Protein AF-A0A222ENH2-F1 (afdb_monomer_lite)

Radius of gyration: 26.27 Å; chains: 1; bounding box: 69×57×76 Å

Organism: NCBI:txid216934

Structure (mmCIF, N/CA/C/O backbone):
data_AF-A0A222ENH2-F1
#
_entry.id   AF-A0A222ENH2-F1
#
loop_
_atom_site.group_PDB
_atom_site.id
_atom_site.type_symbol
_atom_site.label_atom_id
_atom_site.label_alt_id
_atom_site.label_comp_id
_atom_site.label_asym_id
_atom_site.label_entity_id
_atom_site.label_seq_id
_atom_site.pdbx_PDB_ins_code
_atom_site.Cartn_x
_atom_site.Cartn_y
_atom_site.Cartn_z
_atom_site.occupancy
_atom_site.B_iso_or_equiv
_atom_site.auth_seq_id
_atom_site.auth_comp_id
_atom_site.auth_asym_id
_atom_site.auth_atom_id
_atom_site.pdbx_PDB_model_num
ATOM 1 N N . MET A 1 1 ? -11.763 -16.526 8.134 1.00 38.62 1 MET A N 1
ATOM 2 C CA . MET A 1 1 ? -12.230 -16.911 9.488 1.00 38.62 1 MET A CA 1
ATOM 3 C C . MET A 1 1 ? -11.592 -18.211 9.986 1.00 38.62 1 MET A C 1
ATOM 5 O O . MET A 1 1 ? -10.989 -18.158 11.047 1.00 38.62 1 MET A O 1
ATOM 9 N N . LYS A 1 2 ? -11.607 -19.327 9.231 1.00 45.06 2 LYS A N 1
ATOM 10 C CA . LYS A 1 2 ? -11.030 -20.625 9.668 1.00 45.06 2 LYS A CA 1
ATOM 11 C C . LYS A 1 2 ? -9.554 -20.582 10.122 1.00 45.06 2 LYS A C 1
ATOM 13 O O . LYS A 1 2 ? -9.230 -21.118 11.172 1.00 45.06 2 LYS A O 1
ATOM 18 N N . THR A 1 3 ? -8.674 -19.885 9.401 1.00 52.09 3 THR A N 1
ATOM 19 C CA . THR A 1 3 ? -7.237 -19.765 9.737 1.00 52.09 3 THR A CA 1
ATOM 20 C C . THR A 1 3 ? -6.951 -18.957 11.005 1.00 52.09 3 THR A C 1
ATOM 22 O O . THR A 1 3 ? -5.978 -19.230 11.698 1.00 52.09 3 THR A O 1
ATOM 25 N N . VAL A 1 4 ? -7.797 -17.977 11.336 1.00 53.31 4 VAL A N 1
ATOM 26 C CA . VAL A 1 4 ? -7.602 -17.111 12.511 1.00 53.31 4 VAL A CA 1
ATOM 27 C C . VAL A 1 4 ? -8.011 -17.832 13.796 1.00 53.31 4 VAL A C 1
ATOM 29 O O . VAL A 1 4 ? -7.280 -17.759 14.776 1.00 53.31 4 VAL A O 1
ATOM 32 N N . ASN A 1 5 ? -9.117 -18.584 13.772 1.00 59.47 5 ASN A N 1
ATOM 33 C CA . ASN A 1 5 ? -9.523 -19.416 14.911 1.00 59.47 5 ASN A CA 1
ATOM 34 C C . ASN A 1 5 ? -8.509 -20.538 15.170 1.00 59.47 5 ASN A C 1
ATOM 36 O O . ASN A 1 5 ? -8.198 -20.824 16.319 1.00 59.47 5 ASN A O 1
ATOM 40 N N . TRP A 1 6 ? -7.927 -21.113 14.112 1.00 67.12 6 TRP A N 1
ATOM 41 C CA . TRP A 1 6 ? -6.853 -22.096 14.255 1.00 67.12 6 TRP A CA 1
ATOM 42 C C . TRP A 1 6 ? -5.602 -21.511 14.933 1.00 67.12 6 TRP A C 1
ATOM 44 O O . TRP A 1 6 ? -5.047 -22.135 15.830 1.00 67.12 6 TRP A O 1
ATOM 54 N N . LEU A 1 7 ? -5.186 -20.292 14.560 1.00 61.62 7 LEU A N 1
ATOM 55 C CA . LEU A 1 7 ? -4.043 -19.603 15.179 1.00 61.62 7 LEU A CA 1
ATOM 56 C C . LEU A 1 7 ? -4.291 -19.257 16.656 1.00 61.62 7 LEU A C 1
ATOM 58 O O . LEU A 1 7 ? -3.387 -19.421 17.473 1.00 61.62 7 LEU A O 1
ATOM 62 N N . ILE A 1 8 ? -5.506 -18.826 17.001 1.00 65.50 8 ILE A N 1
ATOM 63 C CA . ILE A 1 8 ? -5.907 -18.515 18.383 1.00 65.50 8 ILE A CA 1
ATOM 64 C C . ILE A 1 8 ? -5.937 -19.780 19.250 1.00 65.50 8 ILE A C 1
ATOM 66 O O . ILE A 1 8 ? -5.409 -19.764 20.355 1.00 65.50 8 ILE A O 1
ATOM 70 N N . ASN A 1 9 ? -6.453 -20.889 18.717 1.00 73.62 9 ASN A N 1
ATOM 71 C CA . ASN A 1 9 ? -6.550 -22.167 19.432 1.00 73.62 9 ASN A CA 1
ATOM 72 C C . ASN A 1 9 ? -5.249 -22.996 19.376 1.00 73.62 9 ASN A C 1
ATOM 74 O O . ASN A 1 9 ? -5.213 -24.148 19.805 1.00 73.62 9 ASN A O 1
ATOM 78 N N . SER A 1 10 ? -4.173 -22.441 18.808 1.00 80.56 10 SER A N 1
ATOM 79 C CA . SER A 1 10 ? -2.875 -23.112 18.699 1.00 80.56 10 SER A CA 1
ATOM 80 C C . SER A 1 10 ? -2.058 -23.005 19.994 1.00 80.56 10 SER A C 1
ATOM 82 O O . SER A 1 10 ? -2.321 -22.162 20.852 1.00 80.56 10 SER A O 1
ATOM 84 N N . LYS A 1 11 ? -0.971 -23.787 20.106 1.00 83.44 11 LYS A N 1
ATOM 85 C CA . LYS A 1 11 ? 0.000 -23.663 21.216 1.00 83.44 11 LYS A CA 1
ATOM 86 C C . LYS A 1 11 ? 0.533 -22.231 21.376 1.00 83.44 11 LYS A C 1
ATOM 88 O O . LYS A 1 11 ? 0.767 -21.791 22.498 1.00 83.44 11 LYS A O 1
ATOM 93 N N . LEU A 1 12 ? 0.704 -21.508 20.265 1.00 83.81 12 LEU A N 1
ATOM 94 C CA . LEU A 1 12 ? 1.160 -20.119 20.258 1.00 83.81 12 LEU A CA 1
ATOM 95 C C . LEU A 1 12 ? 0.097 -19.182 20.855 1.00 83.81 12 LEU A C 1
ATOM 97 O O . LEU A 1 12 ? 0.412 -18.354 21.708 1.00 83.81 12 LEU A O 1
ATOM 101 N N . GLY A 1 13 ? -1.165 -19.350 20.450 1.00 82.50 13 GLY A N 1
ATOM 102 C CA . GLY A 1 13 ? -2.292 -18.589 20.990 1.00 82.50 13 GLY A CA 1
ATOM 103 C C . GLY A 1 13 ? -2.514 -18.851 22.481 1.00 82.50 13 GLY A C 1
ATOM 104 O O . GLY A 1 13 ? -2.677 -17.903 23.251 1.00 82.50 13 GLY A O 1
ATOM 105 N N . ASN A 1 14 ? -2.386 -20.105 22.923 1.00 83.69 14 ASN A N 1
ATOM 106 C CA . ASN A 1 14 ? -2.455 -20.473 24.341 1.00 83.69 14 ASN A CA 1
ATOM 107 C C . ASN A 1 14 ? -1.315 -19.845 25.159 1.00 83.69 14 ASN A C 1
ATOM 109 O O . ASN A 1 14 ? -1.549 -19.328 26.252 1.00 83.69 14 ASN A O 1
ATOM 113 N N . ALA A 1 15 ? -0.089 -19.824 24.623 1.00 86.44 15 ALA A N 1
ATOM 114 C CA . ALA A 1 15 ? 1.051 -19.189 25.284 1.00 86.44 15 ALA A CA 1
ATOM 115 C C . ALA A 1 15 ? 0.845 -17.674 25.461 1.00 86.44 15 ALA A C 1
ATOM 117 O O . ALA A 1 15 ? 1.072 -17.139 26.549 1.00 86.44 15 ALA A O 1
ATOM 118 N N . TYR A 1 16 ? 0.368 -16.979 24.422 1.00 88.31 16 TYR A N 1
ATOM 119 C CA . TYR A 1 16 ? 0.059 -15.551 24.522 1.00 88.31 16 TYR A CA 1
ATOM 120 C C . TYR A 1 16 ? -1.124 -15.269 25.440 1.00 88.31 16 TYR A C 1
ATOM 122 O O . TYR A 1 16 ? -1.063 -14.322 26.217 1.00 88.31 16 TYR A O 1
ATOM 130 N N . THR A 1 17 ? -2.154 -16.110 25.423 1.00 83.62 17 THR A N 1
ATOM 131 C CA . THR A 1 17 ? -3.291 -16.007 26.347 1.00 83.62 17 THR A CA 1
ATOM 132 C C . THR A 1 17 ? -2.836 -16.137 27.794 1.00 83.62 17 THR A C 1
ATOM 134 O O . THR A 1 17 ? -3.120 -15.258 28.603 1.00 83.62 17 THR A O 1
ATOM 137 N N . SER A 1 18 ? -2.026 -17.153 28.114 1.00 83.25 18 SER A N 1
ATOM 138 C CA . SER A 1 18 ? -1.440 -17.289 29.451 1.00 83.25 18 SER A CA 1
ATOM 139 C C . SER A 1 18 ? -0.588 -16.077 29.834 1.00 83.25 18 SER A C 1
ATOM 141 O O . SER A 1 18 ? -0.577 -15.695 31.003 1.00 83.25 18 SER A O 1
ATOM 143 N N . ARG A 1 19 ? 0.129 -15.472 28.879 1.00 84.25 19 ARG A N 1
ATOM 144 C CA . ARG A 1 19 ? 0.910 -14.256 29.124 1.00 84.25 19 ARG A CA 1
ATOM 145 C C . ARG A 1 19 ? 0.019 -13.045 29.393 1.00 84.25 19 ARG A C 1
ATOM 147 O O . ARG A 1 19 ? 0.340 -12.290 30.303 1.00 84.25 19 ARG A O 1
ATOM 154 N N . PHE A 1 20 ? -1.068 -12.860 28.646 1.00 83.12 20 PHE A N 1
ATOM 155 C CA . PHE A 1 20 ? -2.021 -11.771 28.878 1.00 83.12 20 PHE A CA 1
ATOM 156 C C . PHE A 1 20 ? -2.686 -11.894 30.250 1.00 83.12 20 PHE A C 1
ATOM 158 O O . PHE A 1 20 ? -2.694 -10.918 30.989 1.00 83.12 20 PHE A O 1
ATOM 165 N N . LEU A 1 21 ? -3.121 -13.098 30.638 1.00 77.38 21 LEU A N 1
ATOM 166 C CA . LEU A 1 21 ? -3.720 -13.362 31.955 1.00 77.38 21 LEU A CA 1
ATOM 167 C C . LEU A 1 21 ? -2.755 -13.114 33.126 1.00 77.38 21 LEU A C 1
ATOM 169 O O . LEU A 1 21 ? -3.182 -12.780 34.224 1.00 77.38 21 LEU A O 1
ATOM 173 N N . ARG A 1 22 ? -1.444 -13.279 32.907 1.00 78.25 22 ARG A N 1
ATOM 174 C CA . ARG A 1 22 ? -0.403 -13.044 33.925 1.00 78.25 22 ARG A CA 1
ATOM 175 C C . ARG A 1 22 ? 0.208 -11.640 33.863 1.00 78.25 22 ARG A C 1
ATOM 177 O O . ARG A 1 22 ? 1.065 -11.317 34.686 1.00 78.25 22 ARG A O 1
ATOM 184 N N . SER A 1 23 ? -0.150 -10.828 32.869 1.00 76.12 23 SER A N 1
ATOM 185 C CA . SER A 1 23 ? 0.489 -9.532 32.638 1.00 76.12 23 SER A CA 1
ATOM 186 C C . SER A 1 23 ? 0.002 -8.498 33.647 1.00 76.12 23 SER A C 1
ATOM 188 O O . SER A 1 23 ? -1.191 -8.257 33.762 1.00 76.12 23 SER A O 1
ATOM 190 N N . LYS A 1 24 ? 0.935 -7.816 34.320 1.00 74.25 24 LYS A N 1
ATOM 191 C CA . LYS A 1 24 ? 0.637 -6.621 35.135 1.00 74.25 24 LYS A CA 1
ATOM 192 C C . LYS A 1 24 ? 0.641 -5.321 34.320 1.00 74.25 24 LYS A C 1
ATOM 194 O O . LYS A 1 24 ? 0.301 -4.267 34.844 1.00 74.25 24 LYS A O 1
ATOM 199 N N . HIS A 1 25 ? 1.091 -5.375 33.064 1.00 72.31 25 HIS A N 1
ATOM 200 C CA . HIS A 1 25 ? 1.309 -4.194 32.220 1.00 72.31 25 HIS A CA 1
ATOM 201 C C . HIS A 1 25 ? 0.128 -3.885 31.291 1.00 72.31 25 HIS A C 1
ATOM 203 O O . HIS A 1 25 ? -0.002 -2.760 30.804 1.00 72.31 25 HIS A O 1
ATOM 209 N N . VAL A 1 26 ? -0.723 -4.880 31.026 1.00 74.44 26 VAL A N 1
ATOM 210 C CA . VAL A 1 26 ? -1.853 -4.757 30.103 1.00 74.44 26 VAL A CA 1
ATOM 211 C C . VAL A 1 26 ? -3.136 -5.100 30.832 1.00 74.44 26 VAL A C 1
ATOM 213 O O . VAL A 1 26 ? -3.358 -6.260 31.161 1.00 74.44 26 VAL A O 1
ATOM 216 N N . ASN A 1 27 ? -3.994 -4.099 31.007 1.00 74.69 27 ASN A N 1
ATOM 217 C CA . ASN A 1 27 ? -5.368 -4.317 31.438 1.00 74.69 27 ASN A CA 1
ATOM 218 C C . ASN A 1 27 ? -6.245 -4.457 30.195 1.00 74.69 27 ASN A C 1
ATOM 220 O O . ASN A 1 27 ? -6.322 -3.536 29.378 1.00 74.69 27 ASN A O 1
ATOM 224 N N . MET A 1 28 ? -6.872 -5.621 30.040 1.00 78.62 28 MET A N 1
ATOM 225 C CA . MET A 1 28 ? -7.788 -5.878 28.932 1.00 78.62 28 MET A CA 1
ATOM 226 C C . MET A 1 28 ? -9.143 -5.265 29.262 1.00 78.62 28 MET A C 1
ATOM 228 O O . MET A 1 28 ? -9.704 -5.546 30.314 1.00 78.62 28 MET A O 1
ATOM 232 N N . ILE A 1 29 ? -9.631 -4.383 28.389 1.00 69.62 29 ILE A N 1
ATOM 233 C CA . ILE A 1 29 ? -10.835 -3.581 28.675 1.00 69.62 29 ILE A CA 1
ATOM 234 C C . ILE A 1 29 ? -12.099 -4.223 28.082 1.00 69.62 29 ILE A C 1
ATOM 236 O O . ILE A 1 29 ? -13.207 -3.943 28.528 1.00 69.62 29 ILE A O 1
ATOM 240 N N . SER A 1 30 ? -11.951 -5.083 27.072 1.00 70.31 30 SER A N 1
ATOM 241 C CA . SER A 1 30 ? -13.057 -5.835 26.475 1.00 70.31 30 SER A CA 1
ATOM 242 C C . SER A 1 30 ? -12.567 -7.101 25.766 1.00 70.31 30 SER A C 1
ATOM 244 O O . SER A 1 30 ? -11.385 -7.233 25.436 1.00 70.31 30 SER A O 1
ATOM 246 N N . GLU A 1 31 ? -13.488 -8.015 25.451 1.00 69.31 31 GLU A N 1
ATOM 247 C CA . GLU A 1 31 ? -13.198 -9.193 24.620 1.00 69.31 31 GLU A CA 1
ATOM 248 C C . GLU A 1 31 ? -12.656 -8.792 23.236 1.00 69.31 31 GLU A C 1
ATOM 250 O O . GLU A 1 31 ? -11.752 -9.424 22.688 1.00 69.31 31 GLU A O 1
ATOM 255 N N . THR A 1 32 ? -13.162 -7.688 22.675 1.00 74.38 32 THR A N 1
ATOM 256 C CA . THR A 1 32 ? -12.715 -7.187 21.367 1.00 74.38 32 THR A CA 1
ATOM 257 C C . THR A 1 32 ? -11.272 -6.673 21.424 1.00 74.38 32 THR A C 1
ATOM 259 O O . THR A 1 32 ? -10.507 -6.929 20.492 1.00 74.38 32 THR A O 1
ATOM 262 N N . ASP A 1 33 ? -10.875 -6.010 22.518 1.00 78.00 33 ASP A N 1
ATOM 263 C CA . ASP A 1 33 ? -9.484 -5.610 22.787 1.00 78.00 33 ASP A CA 1
ATOM 264 C C . ASP A 1 33 ? -8.565 -6.839 22.880 1.00 78.00 33 ASP A C 1
ATOM 266 O O . ASP A 1 33 ? -7.568 -6.933 22.156 1.00 78.00 33 ASP A O 1
ATOM 270 N N . TYR A 1 34 ? -8.949 -7.835 23.684 1.00 82.38 34 TYR A N 1
ATOM 271 C CA . TYR A 1 34 ? -8.203 -9.089 23.816 1.00 82.38 34 TYR A CA 1
ATOM 272 C C . TYR A 1 34 ? -8.028 -9.810 22.471 1.00 82.38 34 TYR A C 1
ATOM 274 O O . TYR A 1 34 ? -6.902 -10.127 22.072 1.00 82.38 34 TYR A O 1
ATOM 282 N N . LEU A 1 35 ? -9.116 -10.020 21.724 1.00 82.31 35 LEU A N 1
ATOM 283 C CA . LEU A 1 35 ? -9.074 -10.708 20.434 1.00 82.31 35 LEU A CA 1
ATOM 284 C C . LEU A 1 35 ? -8.254 -9.937 19.393 1.00 82.31 35 LEU A C 1
ATOM 286 O O . LEU A 1 35 ? -7.540 -10.564 18.608 1.00 82.31 35 LEU A O 1
ATOM 290 N N . ALA A 1 36 ? -8.327 -8.600 19.365 1.00 83.56 36 ALA A N 1
ATOM 291 C CA . ALA A 1 36 ? -7.516 -7.776 18.466 1.00 83.56 36 ALA A CA 1
ATOM 292 C C . ALA A 1 36 ? -6.017 -7.963 18.735 1.00 83.56 36 ALA A C 1
ATOM 294 O O . ALA A 1 36 ? -5.237 -8.190 17.803 1.00 83.56 36 ALA A O 1
ATOM 295 N N . ARG A 1 37 ? -5.619 -7.923 20.012 1.00 88.12 37 ARG A N 1
ATOM 296 C CA . ARG A 1 37 ? -4.228 -8.115 20.441 1.00 88.12 37 ARG A CA 1
ATOM 297 C C . ARG A 1 37 ? -3.737 -9.516 20.143 1.00 88.12 37 ARG A C 1
ATOM 299 O O . ARG A 1 37 ? -2.685 -9.670 19.528 1.00 88.12 37 ARG A O 1
ATOM 306 N N . LEU A 1 38 ? -4.505 -10.532 20.532 1.00 87.69 38 LEU A N 1
ATOM 307 C CA . LEU A 1 38 ? -4.121 -11.924 20.342 1.00 87.69 38 LEU A CA 1
ATOM 308 C C . LEU A 1 38 ? -3.922 -12.239 18.856 1.00 87.69 38 LEU A C 1
ATOM 310 O O . LEU A 1 38 ? -2.898 -12.811 18.485 1.00 87.69 38 LEU A O 1
ATOM 314 N N . LYS A 1 39 ? -4.847 -11.795 17.992 1.00 87.62 39 LYS A N 1
ATOM 315 C CA . LYS A 1 39 ? -4.727 -11.942 16.533 1.00 87.62 39 LYS A CA 1
ATOM 316 C C . LYS A 1 39 ? -3.496 -11.222 15.993 1.00 87.62 39 LYS A C 1
ATOM 318 O O . LYS A 1 39 ? -2.730 -11.837 15.253 1.00 87.62 39 LYS A O 1
ATOM 323 N N . SER A 1 40 ? -3.290 -9.966 16.390 1.00 89.75 40 SER A N 1
ATOM 324 C CA . SER A 1 40 ? -2.157 -9.152 15.934 1.00 89.75 40 SER A CA 1
ATOM 325 C C . SER A 1 40 ? -0.823 -9.798 16.298 1.00 89.75 40 SER A C 1
ATOM 327 O O . SER A 1 40 ? 0.034 -9.966 15.434 1.00 89.75 40 SER A O 1
ATOM 329 N N . VAL A 1 41 ? -0.665 -10.214 17.557 1.00 91.94 41 VAL A N 1
ATOM 330 C CA . VAL A 1 41 ? 0.572 -10.818 18.063 1.00 91.94 41 VAL A CA 1
ATOM 331 C C . VAL A 1 41 ? 0.815 -12.179 17.416 1.00 91.94 41 VAL A C 1
ATOM 333 O O . VAL A 1 41 ? 1.908 -12.416 16.916 1.00 91.94 41 VAL A O 1
ATOM 336 N N . CYS A 1 42 ? -0.195 -13.053 17.338 1.00 89.25 42 CYS A N 1
ATOM 337 C CA . CYS A 1 42 ? -0.023 -14.371 16.719 1.00 89.25 42 CYS A CA 1
ATOM 338 C C . CYS A 1 42 ? 0.357 -14.262 15.236 1.00 89.25 42 CYS A C 1
ATOM 340 O O . CYS A 1 42 ? 1.273 -14.949 14.781 1.00 89.25 42 CYS A O 1
ATOM 342 N N . LYS A 1 43 ? -0.311 -13.375 14.483 1.00 89.75 43 LYS A N 1
ATOM 343 C CA . LYS A 1 43 ? 0.019 -13.116 13.075 1.00 89.75 43 LYS A CA 1
ATOM 344 C C . LYS A 1 43 ? 1.424 -12.541 12.940 1.00 89.75 43 LYS A C 1
ATOM 346 O O . LYS A 1 43 ? 2.192 -13.042 12.126 1.00 89.75 43 LYS A O 1
ATOM 351 N N . ALA A 1 44 ? 1.780 -11.535 13.740 1.00 91.38 44 ALA A N 1
ATOM 352 C CA . ALA A 1 44 ? 3.095 -10.910 13.673 1.00 91.38 44 ALA A CA 1
ATOM 353 C C . ALA A 1 44 ? 4.220 -11.911 13.973 1.00 91.38 44 ALA A C 1
ATOM 355 O O . ALA A 1 44 ? 5.162 -12.016 13.191 1.00 91.38 44 ALA A O 1
ATOM 356 N N . THR A 1 45 ? 4.079 -12.716 15.029 1.00 91.38 45 THR A N 1
ATOM 357 C CA . THR A 1 45 ? 5.064 -13.742 15.398 1.00 91.38 45 THR A CA 1
ATOM 358 C C . THR A 1 45 ? 5.216 -14.809 14.321 1.00 91.38 45 THR A C 1
ATOM 360 O O . THR A 1 45 ? 6.333 -15.228 14.040 1.00 91.38 45 THR A O 1
ATOM 363 N N . PHE A 1 46 ? 4.120 -15.223 13.678 1.00 88.50 46 PHE A N 1
ATOM 364 C CA . PHE A 1 46 ? 4.185 -16.170 12.563 1.00 88.50 46 PHE A CA 1
ATOM 365 C C . PHE A 1 46 ? 4.860 -15.570 11.319 1.00 88.50 46 PHE A C 1
ATOM 367 O O . PHE A 1 46 ? 5.562 -16.270 10.594 1.00 88.50 46 PHE A O 1
ATOM 374 N N . CYS A 1 47 ? 4.672 -14.272 11.068 1.00 90.44 47 CYS A N 1
ATOM 375 C CA . CYS A 1 47 ? 5.223 -13.611 9.887 1.00 90.44 47 CYS A CA 1
ATOM 376 C C . CYS A 1 47 ? 6.716 -13.295 10.014 1.00 90.44 47 CYS A C 1
ATOM 378 O O . CYS A 1 47 ? 7.403 -13.299 8.999 1.00 90.44 47 CYS A O 1
ATOM 380 N N . ILE A 1 48 ? 7.237 -13.050 11.221 1.00 92.44 48 ILE A N 1
ATOM 381 C CA . ILE A 1 48 ? 8.652 -12.690 11.432 1.00 92.44 48 ILE A CA 1
ATOM 382 C C . ILE A 1 48 ? 9.624 -13.712 10.807 1.00 92.44 48 ILE A C 1
ATOM 384 O O . ILE A 1 48 ? 10.462 -13.293 10.010 1.00 92.44 48 ILE A O 1
ATOM 388 N N . PRO A 1 49 ? 9.516 -15.032 11.069 1.00 91.50 49 PRO A N 1
ATOM 389 C CA . PRO A 1 49 ? 10.390 -16.018 10.433 1.00 91.50 49 PRO A CA 1
ATOM 390 C C . PRO A 1 49 ? 10.295 -16.007 8.905 1.00 91.50 49 PRO A C 1
ATOM 392 O O . PRO A 1 49 ? 11.304 -16.164 8.226 1.00 91.50 49 PRO A O 1
ATOM 395 N N . VAL A 1 50 ? 9.097 -15.779 8.359 1.00 90.69 50 VAL A N 1
ATOM 396 C CA . VAL A 1 50 ? 8.877 -15.705 6.908 1.00 90.69 50 VAL A CA 1
ATOM 397 C C . VAL A 1 50 ? 9.582 -14.483 6.314 1.00 90.69 50 VAL A C 1
ATOM 399 O O . VAL A 1 50 ? 10.304 -14.628 5.332 1.00 90.69 50 VAL A O 1
ATOM 402 N N . GLN A 1 51 ? 9.455 -13.305 6.935 1.00 91.62 51 GLN A N 1
ATOM 403 C CA . GLN A 1 51 ? 10.172 -12.104 6.480 1.00 91.62 51 GLN A CA 1
ATOM 404 C C . GLN A 1 51 ? 11.689 -12.252 6.615 1.00 91.62 51 GLN A C 1
ATOM 406 O O . GLN A 1 51 ? 12.439 -11.787 5.761 1.00 91.62 51 GLN A O 1
ATOM 411 N N . PHE A 1 52 ? 12.157 -12.946 7.653 1.00 93.38 52 PHE A N 1
ATOM 412 C CA . PHE A 1 52 ? 13.577 -13.235 7.821 1.00 93.38 52 PHE A CA 1
ATOM 413 C C . PHE A 1 52 ? 14.116 -14.169 6.727 1.00 93.38 52 PHE A C 1
ATOM 415 O O . PHE A 1 52 ? 15.200 -13.932 6.197 1.00 93.38 52 PHE A O 1
ATOM 422 N N . LEU A 1 53 ? 13.352 -15.191 6.327 1.00 92.94 53 LEU A N 1
ATOM 423 C CA . LEU A 1 53 ? 13.713 -16.044 5.190 1.00 92.94 53 LEU A CA 1
ATOM 424 C C . LEU A 1 53 ? 13.787 -15.246 3.883 1.00 92.94 53 LEU A C 1
ATOM 426 O O . LEU A 1 53 ? 14.730 -15.429 3.113 1.00 92.94 53 LEU A O 1
ATOM 430 N N . TRP A 1 54 ? 12.850 -14.322 3.653 1.00 92.00 54 TRP A N 1
ATOM 431 C CA . TRP A 1 54 ? 12.907 -13.441 2.485 1.00 92.00 54 TRP A CA 1
ATOM 432 C C . TRP A 1 54 ? 14.103 -12.497 2.515 1.00 92.00 54 TRP A C 1
ATOM 434 O O . TRP A 1 54 ? 14.771 -12.328 1.498 1.00 92.00 54 TRP A O 1
ATOM 444 N N . PHE A 1 55 ? 14.431 -11.940 3.680 1.00 93.69 55 PHE A N 1
ATOM 445 C CA . PHE A 1 55 ? 15.646 -11.153 3.858 1.00 93.69 55 PHE A CA 1
ATOM 446 C C . PHE A 1 55 ? 16.899 -11.946 3.453 1.00 93.69 55 PHE A C 1
ATOM 448 O O . PHE A 1 55 ? 17.686 -11.468 2.635 1.00 93.69 55 PHE A O 1
ATOM 455 N N . LEU A 1 56 ? 17.055 -13.178 3.955 1.00 94.12 56 LEU A N 1
ATOM 456 C CA . LEU A 1 56 ? 18.183 -14.043 3.589 1.00 94.12 56 LEU A CA 1
ATOM 457 C C . LEU A 1 56 ? 18.218 -14.345 2.087 1.00 94.12 56 LEU A C 1
ATOM 459 O O . LEU A 1 56 ? 19.293 -14.321 1.489 1.00 94.12 56 LEU A O 1
ATOM 463 N N . PHE A 1 57 ? 17.057 -14.583 1.471 1.00 92.25 57 PHE A N 1
ATOM 464 C CA . PHE A 1 57 ? 16.948 -14.776 0.027 1.00 92.25 57 PHE A CA 1
ATOM 465 C C . PHE A 1 57 ? 17.475 -13.562 -0.754 1.00 92.25 57 PHE A C 1
ATOM 467 O O . PHE A 1 57 ? 18.306 -13.739 -1.644 1.00 92.25 57 PHE A O 1
ATOM 474 N N . PHE A 1 58 ? 17.056 -12.337 -0.412 1.00 91.56 58 PHE A N 1
ATOM 475 C CA . PHE A 1 58 ? 17.517 -11.129 -1.109 1.00 91.56 58 PHE A CA 1
ATOM 476 C C . PHE A 1 58 ? 19.014 -10.881 -0.923 1.00 91.56 58 PHE A C 1
ATOM 478 O O . PHE A 1 58 ? 19.697 -10.553 -1.891 1.00 91.56 58 PHE A O 1
ATOM 485 N N . VAL A 1 59 ? 19.544 -11.091 0.287 1.00 93.19 59 VAL A N 1
ATOM 486 C CA . VAL A 1 59 ? 20.986 -10.967 0.561 1.00 93.19 59 VAL A CA 1
ATOM 487 C C . VAL A 1 59 ? 21.787 -11.989 -0.246 1.00 93.19 59 VAL A C 1
ATOM 489 O O . VAL A 1 59 ? 22.804 -11.646 -0.851 1.00 93.19 59 VAL A O 1
ATOM 492 N N . TYR A 1 60 ? 21.322 -13.238 -0.303 1.00 92.31 60 TYR A N 1
ATOM 493 C CA . TYR A 1 60 ? 21.972 -14.288 -1.081 1.00 92.31 60 TYR A CA 1
ATOM 494 C C . TYR A 1 60 ? 21.919 -14.007 -2.590 1.00 92.31 60 TYR A C 1
ATOM 496 O O . TYR A 1 60 ? 22.931 -14.123 -3.282 1.00 92.31 60 TYR A O 1
ATOM 504 N N . ALA A 1 61 ? 20.769 -13.561 -3.100 1.00 89.06 61 ALA A N 1
ATOM 505 C CA . ALA A 1 61 ? 20.621 -13.153 -4.493 1.00 89.06 61 ALA A CA 1
ATOM 506 C C . ALA A 1 61 ? 21.535 -11.963 -4.836 1.00 89.06 61 ALA A C 1
ATOM 508 O O . ALA A 1 61 ? 22.186 -11.976 -5.880 1.00 89.06 61 ALA A O 1
ATOM 509 N N . ALA A 1 62 ? 21.645 -10.970 -3.946 1.00 89.12 62 ALA A N 1
ATOM 510 C CA . ALA A 1 62 ? 22.540 -9.827 -4.122 1.00 89.12 62 ALA A CA 1
ATOM 511 C C . ALA A 1 62 ? 24.012 -10.260 -4.147 1.00 89.12 62 ALA A C 1
ATOM 513 O O . ALA A 1 62 ? 24.797 -9.751 -4.946 1.00 89.12 62 ALA A O 1
ATOM 514 N N . TYR A 1 63 ? 24.388 -11.235 -3.315 1.00 90.88 63 TYR A N 1
ATOM 515 C CA . TYR A 1 63 ? 25.726 -11.817 -3.332 1.00 90.88 63 TYR A CA 1
ATOM 516 C C . TYR A 1 63 ? 26.040 -12.496 -4.674 1.00 90.88 63 TYR A C 1
ATOM 518 O O . TYR A 1 63 ? 27.099 -12.237 -5.245 1.00 90.88 63 TYR A O 1
ATOM 526 N N . ILE A 1 64 ? 25.116 -13.296 -5.221 1.00 89.25 64 ILE A N 1
ATOM 527 C CA . ILE A 1 64 ? 25.278 -13.909 -6.552 1.00 89.25 64 ILE A CA 1
ATOM 528 C C . ILE A 1 64 ? 25.366 -12.835 -7.644 1.00 89.25 64 ILE A C 1
ATOM 530 O O . ILE A 1 64 ? 26.239 -12.901 -8.506 1.00 89.25 64 ILE A O 1
ATOM 534 N N . ALA A 1 65 ? 24.504 -11.818 -7.613 1.00 86.50 65 ALA A N 1
ATOM 535 C CA . ALA A 1 65 ? 24.565 -10.725 -8.581 1.00 86.50 65 ALA A CA 1
ATOM 536 C C . ALA A 1 65 ? 25.914 -9.987 -8.510 1.00 86.50 65 ALA A C 1
ATOM 538 O O . ALA A 1 65 ? 26.488 -9.645 -9.541 1.00 86.50 65 ALA A O 1
ATOM 539 N N . LYS A 1 66 ? 26.480 -9.823 -7.307 1.00 88.88 66 LYS A N 1
ATOM 540 C CA . LYS A 1 66 ? 27.802 -9.219 -7.093 1.00 88.88 66 LYS A CA 1
ATOM 541 C C . LYS A 1 66 ? 28.950 -10.067 -7.638 1.00 88.88 66 LYS A C 1
ATOM 543 O O . LYS A 1 66 ? 29.892 -9.510 -8.200 1.00 88.88 66 LYS A O 1
ATOM 548 N N . THR A 1 67 ? 28.899 -11.392 -7.506 1.00 88.12 67 THR A N 1
ATOM 549 C CA . THR A 1 67 ? 29.927 -12.255 -8.112 1.00 88.12 67 THR A CA 1
ATOM 550 C C . THR A 1 67 ? 29.866 -12.1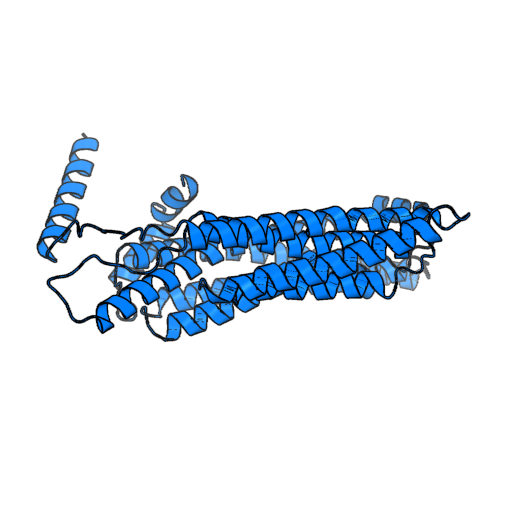95 -9.638 1.00 88.12 67 THR A C 1
ATOM 552 O O . THR A 1 67 ? 30.908 -12.066 -10.280 1.00 88.12 67 THR A O 1
ATOM 555 N N . GLN A 1 68 ? 28.662 -12.178 -10.220 1.00 87.00 68 GLN A N 1
ATOM 556 C CA . GLN A 1 68 ? 28.481 -12.010 -11.666 1.00 87.00 68 GLN A CA 1
ATOM 557 C C . GLN A 1 68 ? 28.892 -10.619 -12.158 1.00 87.00 68 GLN A C 1
ATOM 559 O O . GLN A 1 68 ? 29.534 -10.512 -13.200 1.00 87.00 68 GLN A O 1
ATOM 564 N N . PHE A 1 69 ? 28.608 -9.566 -11.389 1.00 87.19 69 PHE A N 1
ATOM 565 C CA . PHE A 1 69 ? 29.071 -8.209 -11.672 1.00 87.19 69 PHE A CA 1
ATOM 566 C C . PHE A 1 69 ? 30.598 -8.143 -11.763 1.00 87.19 69 PHE A C 1
ATOM 568 O O . PHE A 1 69 ? 31.138 -7.623 -12.740 1.00 87.19 69 PHE A O 1
ATOM 575 N N . ASN A 1 70 ? 31.302 -8.718 -10.784 1.00 89.00 70 ASN A N 1
ATOM 576 C CA . ASN A 1 70 ? 32.763 -8.730 -10.776 1.00 89.00 70 ASN A CA 1
ATOM 577 C C . ASN A 1 70 ? 33.312 -9.467 -12.006 1.00 89.00 70 ASN A C 1
ATOM 579 O O . ASN A 1 70 ? 34.156 -8.918 -12.707 1.00 89.00 70 ASN A O 1
ATOM 583 N N . ASN A 1 71 ? 32.766 -10.644 -12.333 1.00 87.12 71 ASN A N 1
ATOM 584 C CA . ASN A 1 71 ? 33.154 -11.396 -13.531 1.00 87.12 71 ASN A CA 1
ATOM 585 C C . ASN A 1 71 ? 32.889 -10.610 -14.829 1.00 87.12 71 ASN A C 1
ATOM 587 O O . ASN A 1 71 ? 33.737 -10.574 -15.719 1.00 87.12 71 ASN A O 1
ATOM 591 N N . ALA A 1 72 ? 31.729 -9.956 -14.938 1.00 83.44 72 ALA A N 1
ATOM 592 C CA . ALA A 1 72 ? 31.360 -9.138 -16.091 1.00 83.44 72 ALA A CA 1
ATOM 593 C C . ALA A 1 72 ? 32.293 -7.930 -16.255 1.00 83.44 72 ALA A C 1
ATOM 595 O O . ALA A 1 72 ? 32.690 -7.612 -17.373 1.00 83.44 72 ALA A O 1
ATOM 596 N N . THR A 1 73 ? 32.683 -7.297 -15.148 1.00 85.38 73 THR A N 1
ATOM 597 C CA . THR A 1 73 ? 33.603 -6.151 -15.145 1.00 85.38 73 THR A CA 1
ATOM 598 C C . THR A 1 73 ? 35.011 -6.577 -15.553 1.00 85.38 73 THR A C 1
ATOM 600 O O . THR A 1 73 ? 35.626 -5.933 -16.400 1.00 85.38 73 THR A O 1
ATOM 603 N N . THR A 1 74 ? 35.504 -7.698 -15.015 1.00 87.06 74 THR A N 1
ATOM 604 C CA . THR A 1 74 ? 36.810 -8.264 -15.388 1.00 87.06 74 THR A CA 1
ATOM 605 C C . THR A 1 74 ? 36.871 -8.630 -16.871 1.00 87.06 74 THR A C 1
ATOM 607 O O . THR A 1 74 ? 37.891 -8.400 -17.512 1.00 87.06 74 THR A O 1
ATOM 610 N N . ASN A 1 75 ? 35.769 -9.129 -17.435 1.00 84.06 75 ASN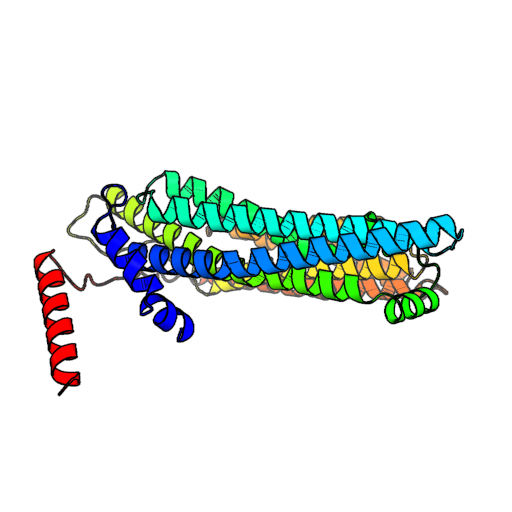 A N 1
ATOM 611 C CA . ASN A 1 75 ? 35.676 -9.503 -18.847 1.00 84.06 75 ASN A CA 1
ATOM 612 C C . ASN A 1 75 ? 35.254 -8.344 -19.776 1.00 84.06 75 ASN A C 1
ATOM 614 O O . ASN A 1 75 ? 34.976 -8.595 -20.946 1.00 84.06 75 ASN A O 1
ATOM 618 N N . MET A 1 76 ? 35.158 -7.101 -19.275 1.00 80.19 76 MET A N 1
ATOM 619 C CA . MET A 1 76 ? 34.667 -5.924 -20.019 1.00 80.19 76 MET A CA 1
ATOM 620 C C . MET A 1 76 ? 33.332 -6.168 -20.753 1.00 80.19 76 MET A C 1
ATOM 622 O O . MET A 1 76 ? 33.111 -5.705 -21.871 1.00 80.19 76 MET A O 1
ATOM 626 N N . SER A 1 77 ? 32.423 -6.916 -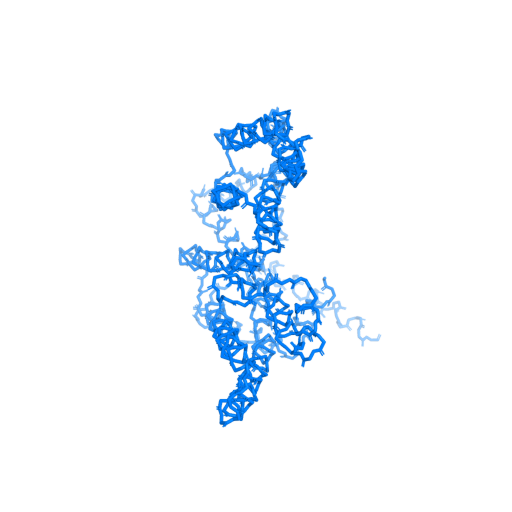20.126 1.00 78.81 77 SER A N 1
ATOM 627 C CA . SER A 1 77 ? 31.104 -7.203 -20.685 1.00 78.81 77 SER A CA 1
ATOM 628 C C . SER A 1 77 ? 30.212 -5.960 -20.662 1.00 78.81 77 SER A C 1
ATOM 630 O O . SER A 1 77 ? 30.085 -5.287 -19.637 1.00 78.81 77 SER A O 1
ATOM 632 N N . SER A 1 78 ? 29.496 -5.716 -21.762 1.00 73.19 78 SER A N 1
ATOM 633 C CA . SER A 1 78 ? 28.496 -4.647 -21.884 1.00 73.19 78 SER A CA 1
ATOM 634 C C . SER A 1 78 ? 27.294 -4.798 -20.940 1.00 73.19 78 SER A C 1
ATOM 636 O O . SER A 1 78 ? 26.506 -3.868 -20.823 1.00 73.19 78 SER A O 1
ATOM 638 N N . ILE A 1 79 ? 27.151 -5.932 -20.244 1.00 75.94 79 ILE A N 1
ATOM 639 C CA . ILE A 1 79 ? 26.026 -6.240 -19.340 1.00 75.94 79 ILE A CA 1
ATOM 640 C C . ILE A 1 79 ? 26.357 -5.878 -17.876 1.00 75.94 79 ILE A C 1
ATOM 642 O O . ILE A 1 79 ? 25.503 -5.964 -16.998 1.00 75.94 79 ILE A O 1
ATOM 646 N N . ALA A 1 80 ? 27.584 -5.431 -17.574 1.00 79.12 80 ALA A N 1
ATOM 647 C CA . ALA A 1 80 ? 27.998 -5.120 -16.201 1.00 79.12 80 ALA A CA 1
ATOM 648 C C . ALA A 1 80 ? 27.081 -4.091 -15.502 1.00 79.12 80 ALA A C 1
ATOM 650 O O . ALA A 1 80 ? 26.789 -4.232 -14.314 1.00 79.12 80 ALA A O 1
ATOM 651 N N . TRP A 1 81 ? 26.557 -3.103 -16.235 1.00 79.94 81 TRP A N 1
ATOM 652 C CA . TRP A 1 81 ? 25.629 -2.107 -15.682 1.00 79.94 81 TRP A CA 1
ATOM 653 C C . TRP A 1 81 ? 24.338 -2.736 -15.132 1.00 79.94 81 TRP A C 1
ATOM 655 O O . TRP A 1 81 ? 23.835 -2.297 -14.102 1.00 79.94 81 TRP A O 1
ATOM 665 N N . LEU A 1 82 ? 23.839 -3.799 -15.765 1.00 77.50 82 LEU A N 1
ATOM 666 C CA . LEU A 1 82 ? 22.587 -4.449 -15.390 1.00 77.50 82 LEU A CA 1
ATOM 667 C C . LEU A 1 82 ? 22.716 -5.187 -14.052 1.00 77.50 82 LEU A C 1
ATOM 669 O O . LEU A 1 82 ? 21.831 -5.103 -13.203 1.00 77.50 82 LEU A O 1
ATOM 673 N N . TYR A 1 83 ? 23.852 -5.853 -13.821 1.00 81.31 83 TYR A N 1
ATOM 674 C CA . TYR A 1 83 ? 24.130 -6.477 -12.527 1.00 81.31 83 TYR A CA 1
ATOM 675 C C . TYR A 1 83 ? 24.293 -5.435 -11.410 1.00 81.31 83 TYR A C 1
ATOM 677 O O . TYR A 1 83 ? 23.863 -5.682 -10.286 1.00 81.31 83 TYR A O 1
ATOM 685 N N . SER A 1 84 ? 24.858 -4.261 -11.710 1.00 82.75 84 SER A N 1
ATOM 686 C CA . SER A 1 84 ? 24.947 -3.147 -10.754 1.00 82.75 84 SER A CA 1
ATOM 687 C C . SER A 1 84 ? 23.558 -2.677 -10.302 1.00 82.75 84 SER A C 1
ATOM 689 O O . SER A 1 84 ? 23.288 -2.578 -9.103 1.00 82.75 84 SER A O 1
ATOM 691 N N . ASP A 1 85 ? 22.645 -2.457 -11.248 1.00 78.56 85 ASP A N 1
ATOM 692 C CA . ASP A 1 85 ? 21.284 -2.006 -10.941 1.00 78.56 85 ASP A CA 1
ATOM 693 C C . ASP A 1 85 ? 20.475 -3.089 -10.200 1.00 78.56 85 ASP A C 1
ATOM 695 O O . ASP A 1 85 ? 19.729 -2.791 -9.263 1.00 78.56 85 ASP A O 1
ATOM 699 N N . GLN A 1 86 ? 20.687 -4.368 -10.530 1.00 81.94 86 GLN A N 1
ATOM 700 C CA . GLN A 1 86 ? 20.099 -5.492 -9.794 1.00 81.94 86 GLN A CA 1
ATOM 701 C C . GLN A 1 86 ? 20.572 -5.566 -8.345 1.00 81.94 86 GLN A C 1
ATOM 703 O O . GLN A 1 86 ? 19.761 -5.815 -7.456 1.00 81.94 86 GLN A O 1
ATOM 708 N N . ILE A 1 87 ? 21.862 -5.341 -8.084 1.00 85.69 87 ILE A N 1
ATOM 709 C CA . ILE A 1 87 ? 22.395 -5.310 -6.717 1.00 85.69 87 ILE A CA 1
ATOM 710 C C . ILE A 1 87 ? 21.700 -4.206 -5.915 1.00 85.69 87 ILE A C 1
ATOM 712 O O . ILE A 1 87 ? 21.271 -4.452 -4.788 1.00 85.69 87 ILE A O 1
ATOM 716 N N . ASN A 1 88 ? 21.521 -3.017 -6.500 1.00 84.31 88 ASN A N 1
ATOM 717 C CA . ASN A 1 88 ? 20.822 -1.909 -5.846 1.00 84.31 88 ASN A CA 1
ATOM 718 C C . ASN A 1 88 ? 19.369 -2.266 -5.511 1.00 84.31 88 ASN A C 1
ATOM 720 O O . ASN A 1 88 ? 18.933 -2.064 -4.376 1.00 84.31 88 ASN A O 1
ATOM 724 N N . LEU A 1 89 ? 18.643 -2.861 -6.460 1.00 83.44 89 LEU A N 1
ATOM 725 C CA . LEU A 1 89 ? 17.269 -3.311 -6.246 1.00 83.44 89 LEU A CA 1
ATOM 726 C C . LEU A 1 89 ? 17.175 -4.393 -5.160 1.00 83.44 89 LEU A C 1
ATOM 728 O O . LEU A 1 89 ? 16.328 -4.305 -4.274 1.00 83.44 89 LEU A O 1
ATOM 732 N N . LEU A 1 90 ? 18.040 -5.408 -5.199 1.00 87.50 90 LEU A N 1
ATOM 733 C CA . LEU A 1 90 ? 18.031 -6.499 -4.222 1.00 87.50 90 LEU A CA 1
ATOM 734 C C . LEU A 1 90 ? 18.383 -5.998 -2.816 1.00 87.50 90 LEU A C 1
ATOM 736 O O . LEU A 1 90 ? 17.758 -6.420 -1.844 1.00 87.50 90 LEU A O 1
ATOM 740 N N . ASN A 1 91 ? 19.316 -5.049 -2.704 1.00 87.69 91 ASN A N 1
ATOM 741 C CA . ASN A 1 91 ? 19.644 -4.401 -1.434 1.00 87.69 91 ASN A CA 1
ATOM 742 C C . ASN A 1 91 ? 18.478 -3.551 -0.906 1.00 87.69 91 ASN A C 1
ATOM 744 O O . ASN A 1 91 ? 18.194 -3.586 0.292 1.00 87.69 91 ASN A O 1
ATOM 748 N N . LEU A 1 92 ? 17.769 -2.828 -1.783 1.00 86.06 92 LEU A N 1
ATOM 749 C CA . LEU A 1 92 ? 16.557 -2.088 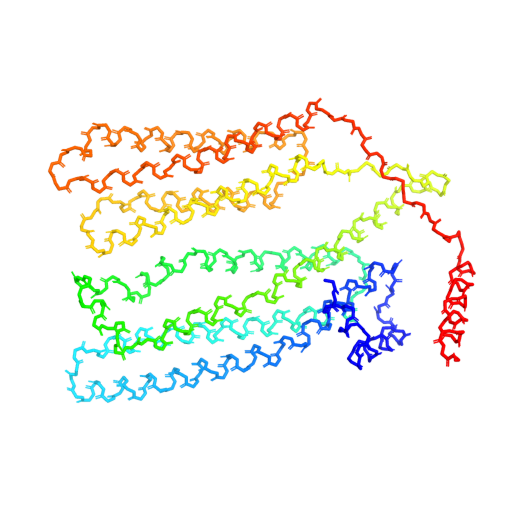-1.420 1.00 86.06 92 LEU A CA 1
ATOM 750 C C . LEU A 1 92 ? 15.474 -3.038 -0.887 1.00 86.06 92 LEU A C 1
ATOM 752 O O . LEU A 1 92 ? 14.920 -2.798 0.185 1.00 86.06 92 LEU A O 1
ATOM 756 N N . LEU A 1 93 ? 15.215 -4.145 -1.590 1.00 87.88 93 LEU A N 1
ATOM 757 C CA . LEU A 1 93 ? 14.242 -5.160 -1.175 1.00 87.88 93 LEU A CA 1
ATOM 758 C C . LEU A 1 93 ? 14.637 -5.828 0.149 1.00 87.88 93 LEU A C 1
ATOM 760 O O . LEU A 1 93 ? 13.774 -6.031 1.002 1.00 87.88 93 LEU A O 1
ATOM 764 N N . ALA A 1 94 ? 15.926 -6.103 0.372 1.00 90.62 94 ALA A N 1
ATOM 765 C CA . ALA A 1 94 ? 16.427 -6.586 1.659 1.00 90.62 94 ALA A CA 1
ATOM 766 C C . ALA A 1 94 ? 16.188 -5.561 2.786 1.00 90.62 94 ALA A C 1
ATOM 768 O O . ALA A 1 94 ? 15.741 -5.932 3.873 1.00 90.62 94 ALA A O 1
ATOM 769 N N . GLY A 1 95 ? 16.417 -4.271 2.517 1.00 89.62 95 GLY A N 1
ATOM 770 C CA . GLY A 1 95 ? 16.103 -3.179 3.442 1.00 89.62 95 GLY A CA 1
ATOM 771 C C . GLY A 1 95 ? 14.615 -3.117 3.802 1.00 89.62 95 GLY A C 1
ATOM 772 O O . GLY A 1 95 ? 14.274 -2.972 4.976 1.00 89.62 95 GLY A O 1
ATOM 773 N N . ILE A 1 96 ? 13.730 -3.319 2.823 1.00 89.19 96 ILE A N 1
ATOM 774 C CA . ILE A 1 96 ? 12.279 -3.408 3.047 1.00 89.19 96 ILE A CA 1
ATOM 775 C C . ILE A 1 96 ? 11.931 -4.591 3.965 1.00 89.19 96 ILE A C 1
ATOM 777 O O . ILE A 1 96 ? 11.125 -4.432 4.880 1.00 89.19 96 ILE A O 1
ATOM 781 N N . GLN A 1 97 ? 12.581 -5.752 3.814 1.00 91.50 97 GLN A N 1
ATOM 782 C CA . GLN A 1 97 ? 12.343 -6.884 4.725 1.00 91.50 97 GLN A CA 1
ATOM 783 C C . GLN A 1 97 ? 12.789 -6.588 6.163 1.00 91.50 97 GLN A C 1
ATOM 785 O O . GLN A 1 97 ? 12.095 -6.954 7.112 1.00 91.50 97 GLN A O 1
ATOM 790 N N . ILE A 1 98 ? 13.914 -5.886 6.354 1.00 92.06 98 ILE A N 1
ATOM 791 C CA . ILE A 1 98 ? 14.337 -5.422 7.688 1.00 92.06 98 ILE A CA 1
ATOM 792 C C . ILE A 1 98 ? 13.285 -4.477 8.278 1.00 92.06 98 ILE A C 1
ATOM 794 O O . ILE A 1 98 ? 12.917 -4.600 9.449 1.00 92.06 98 ILE A O 1
ATOM 798 N N . TYR A 1 99 ? 12.766 -3.559 7.467 1.00 91.94 99 TYR A N 1
ATOM 799 C CA . TYR A 1 99 ? 11.690 -2.663 7.867 1.00 91.94 99 TYR A CA 1
ATOM 800 C C . TYR A 1 99 ? 10.410 -3.427 8.262 1.00 91.94 99 TYR A C 1
ATOM 802 O O . TYR A 1 99 ? 9.821 -3.124 9.303 1.00 91.94 99 TYR A O 1
ATOM 810 N N . HIS A 1 100 ? 10.024 -4.481 7.531 1.00 92.12 100 HIS A N 1
ATOM 811 C CA . HIS A 1 100 ? 8.914 -5.365 7.921 1.00 92.12 100 HIS A CA 1
ATOM 812 C C . HIS A 1 100 ? 9.171 -6.047 9.261 1.00 92.12 100 HIS A C 1
ATOM 814 O O . HIS A 1 100 ? 8.288 -6.058 10.117 1.00 92.12 100 HIS A O 1
ATOM 820 N N . LEU A 1 101 ? 10.372 -6.587 9.478 1.00 92.62 101 LEU A N 1
ATOM 821 C CA . LEU A 1 101 ? 10.750 -7.202 10.753 1.00 92.62 101 LEU A CA 1
ATOM 822 C C . LEU A 1 101 ? 10.634 -6.208 11.915 1.00 92.62 101 LEU A C 1
ATOM 824 O O . LEU A 1 101 ? 10.098 -6.558 12.971 1.00 92.62 101 LEU A O 1
ATOM 828 N N . PHE A 1 102 ? 11.076 -4.965 11.713 1.00 92.94 102 PHE A N 1
ATOM 829 C CA . PHE A 1 102 ? 10.954 -3.897 12.702 1.00 92.94 102 PHE A CA 1
ATOM 830 C C . PHE A 1 102 ? 9.487 -3.558 13.000 1.00 92.94 102 PHE A C 1
ATOM 832 O O . PHE A 1 102 ? 9.084 -3.535 14.165 1.00 92.94 102 PHE A O 1
ATOM 839 N N . LEU A 1 103 ? 8.662 -3.375 11.964 1.00 91.88 103 LEU A N 1
ATOM 840 C CA . LEU A 1 103 ? 7.228 -3.122 12.114 1.00 91.88 103 LEU A CA 1
ATOM 841 C C . LEU A 1 103 ? 6.522 -4.250 12.871 1.00 91.88 103 LEU A C 1
ATOM 843 O O . LEU A 1 103 ? 5.823 -3.986 13.849 1.00 91.88 103 LEU A O 1
ATOM 847 N N . LEU A 1 104 ? 6.723 -5.505 12.464 1.00 93.56 104 LEU A N 1
ATOM 848 C CA . LEU A 1 104 ? 6.108 -6.667 13.110 1.00 93.56 104 LEU A CA 1
ATOM 849 C C . LEU A 1 104 ? 6.539 -6.786 14.577 1.00 93.56 104 LEU A C 1
ATOM 851 O O . LEU A 1 104 ? 5.703 -7.025 15.450 1.00 93.56 104 LEU A O 1
ATOM 855 N N . SER A 1 105 ? 7.819 -6.546 14.865 1.00 93.94 105 SER A N 1
ATOM 856 C CA . SER A 1 105 ? 8.343 -6.540 16.234 1.00 93.94 105 SER A CA 1
ATOM 857 C C . SER A 1 105 ? 7.715 -5.426 17.073 1.00 93.94 105 SER A C 1
ATOM 859 O O . SER A 1 105 ? 7.306 -5.668 18.209 1.00 93.94 105 SER A O 1
ATOM 861 N N . SER A 1 106 ? 7.558 -4.223 16.508 1.00 93.25 106 SER A N 1
ATOM 862 C CA . SER A 1 106 ? 6.902 -3.102 17.191 1.00 93.25 106 SER A CA 1
ATOM 863 C C . SER A 1 106 ? 5.442 -3.411 17.539 1.00 93.25 106 SER A C 1
ATOM 865 O O . SER A 1 106 ? 5.011 -3.133 18.657 1.00 93.25 106 SER A O 1
ATOM 867 N N . VAL A 1 107 ? 4.702 -4.074 16.638 1.00 93.06 107 VAL A N 1
ATOM 868 C CA . VAL A 1 107 ? 3.320 -4.515 16.887 1.00 93.06 107 VAL A CA 1
ATOM 869 C C . VAL A 1 107 ? 3.276 -5.488 18.060 1.00 93.06 107 VAL A C 1
ATOM 871 O O . VAL A 1 107 ? 2.453 -5.315 18.955 1.00 93.06 107 VAL A O 1
ATOM 874 N N . ILE A 1 108 ? 4.177 -6.474 18.104 1.00 93.12 108 ILE A N 1
ATOM 875 C CA . ILE A 1 108 ? 4.257 -7.427 19.220 1.00 93.12 108 ILE A CA 1
ATOM 876 C C . ILE A 1 108 ? 4.532 -6.693 20.536 1.00 93.12 108 ILE A C 1
ATOM 878 O O . ILE A 1 108 ? 3.828 -6.916 21.520 1.00 93.12 108 ILE A O 1
ATOM 882 N N . ILE A 1 109 ? 5.523 -5.798 20.557 1.00 91.25 109 ILE A N 1
ATOM 883 C CA . ILE A 1 109 ? 5.910 -5.049 21.759 1.00 91.25 109 ILE A CA 1
ATOM 884 C C . ILE A 1 109 ? 4.744 -4.197 22.269 1.00 91.25 109 ILE A C 1
ATOM 886 O O . ILE A 1 109 ? 4.427 -4.253 23.457 1.00 91.25 109 ILE A O 1
ATOM 890 N N . VAL A 1 110 ? 4.088 -3.433 21.394 1.00 91.88 110 VAL A N 1
ATOM 891 C CA . VAL A 1 110 ? 2.984 -2.544 21.782 1.00 91.88 110 VAL A CA 1
ATOM 892 C C . VAL A 1 110 ? 1.775 -3.348 22.247 1.00 91.88 110 VAL A C 1
ATOM 894 O O . VAL A 1 110 ? 1.235 -3.082 23.322 1.00 91.88 110 VAL A O 1
ATOM 897 N N . MET A 1 111 ? 1.382 -4.381 21.499 1.00 90.75 111 MET A N 1
ATOM 898 C CA . MET A 1 111 ? 0.210 -5.191 21.841 1.00 90.75 111 MET A CA 1
ATOM 899 C C . MET A 1 111 ? 0.388 -5.974 23.147 1.00 90.75 111 MET A C 1
ATOM 901 O O . MET A 1 111 ? -0.606 -6.222 23.828 1.00 90.75 111 MET A O 1
ATOM 905 N N . LEU A 1 112 ? 1.623 -6.327 23.525 1.00 89.25 112 LEU A N 1
ATOM 906 C CA . LEU A 1 112 ? 1.926 -7.053 24.766 1.00 89.25 112 LEU A CA 1
ATOM 907 C C . LEU A 1 112 ? 2.145 -6.170 25.996 1.00 89.25 112 LEU A C 1
ATOM 909 O O . LEU A 1 112 ? 2.062 -6.694 27.105 1.00 89.25 112 LEU A O 1
ATOM 913 N N . ASN A 1 113 ? 2.452 -4.880 25.828 1.00 87.50 113 ASN A N 1
ATOM 914 C CA . ASN A 1 113 ? 2.884 -4.030 26.946 1.00 87.50 113 ASN A CA 1
ATOM 915 C C . ASN A 1 113 ? 2.058 -2.755 27.130 1.00 87.50 113 ASN A C 1
ATOM 917 O O . ASN A 1 113 ? 2.186 -2.102 28.161 1.00 87.50 113 ASN A O 1
ATOM 921 N N . MET A 1 114 ? 1.230 -2.374 26.158 1.00 85.94 114 MET A N 1
ATOM 922 C CA . MET A 1 114 ? 0.507 -1.110 26.212 1.00 85.94 114 MET A CA 1
ATOM 923 C C . MET A 1 114 ? -0.983 -1.325 26.451 1.00 85.94 114 MET A C 1
ATOM 925 O O . MET A 1 114 ? -1.677 -1.881 25.603 1.00 85.94 114 MET A O 1
ATOM 929 N N . THR A 1 115 ? -1.502 -0.835 27.574 1.00 83.38 115 THR A N 1
ATOM 930 C CA . THR A 1 115 ? -2.951 -0.771 27.822 1.00 83.38 115 THR A CA 1
ATOM 931 C C . THR A 1 115 ? -3.619 0.221 26.860 1.00 83.38 115 THR A C 1
ATOM 933 O O . THR A 1 115 ? -2.996 1.196 26.435 1.00 83.38 115 THR A O 1
ATOM 936 N N . ILE A 1 116 ? -4.876 -0.037 26.481 1.00 80.88 116 ILE A N 1
ATOM 937 C CA . ILE A 1 116 ? -5.656 0.880 25.640 1.00 80.88 116 ILE A CA 1
ATOM 938 C C . ILE A 1 116 ? -5.692 2.282 26.281 1.00 80.88 116 ILE A C 1
ATOM 940 O O . ILE A 1 116 ? -5.973 2.429 27.472 1.00 80.88 116 ILE A O 1
ATOM 944 N N . GLY A 1 117 ? -5.421 3.322 25.489 1.00 81.69 117 GLY A N 1
ATOM 945 C CA . GLY A 1 117 ? -5.408 4.703 25.970 1.00 81.69 117 GLY A CA 1
ATOM 946 C C . GLY A 1 117 ? -5.075 5.721 24.881 1.00 81.69 117 GLY A C 1
ATOM 947 O O . GLY A 1 117 ? -5.042 5.399 23.699 1.00 81.69 117 GLY A O 1
ATOM 948 N N . LYS A 1 118 ? -4.748 6.966 25.260 1.00 81.50 118 LYS A N 1
ATOM 949 C CA . LYS A 1 118 ? -4.361 8.020 24.293 1.00 81.50 118 LYS A CA 1
ATOM 950 C C . LYS A 1 118 ? -3.191 7.603 23.390 1.00 81.50 118 LYS A C 1
ATOM 952 O O . LYS A 1 118 ? -3.181 7.942 22.209 1.00 81.50 118 LYS A O 1
ATOM 957 N N . GLY A 1 119 ? -2.246 6.821 23.918 1.00 84.31 119 GLY A N 1
ATOM 958 C CA . GLY A 1 119 ? -1.136 6.273 23.134 1.00 84.31 119 GLY A CA 1
ATOM 959 C C . GLY A 1 119 ? -1.585 5.353 21.991 1.00 84.31 119 GLY A C 1
ATOM 960 O O . GLY A 1 119 ? -0.859 5.214 21.012 1.00 84.31 119 GLY A O 1
ATOM 961 N N . THR A 1 120 ? -2.787 4.759 22.066 1.00 86.62 120 THR A N 1
ATOM 962 C CA . THR A 1 120 ? -3.331 3.873 21.022 1.00 86.62 120 THR A CA 1
ATOM 963 C C . THR A 1 120 ? -3.540 4.656 19.736 1.00 86.62 120 THR A C 1
ATOM 965 O O . THR A 1 120 ? -3.165 4.191 18.661 1.00 86.62 120 THR A O 1
ATOM 968 N N . ILE A 1 121 ? -4.045 5.886 19.844 1.00 83.75 121 ILE A N 1
ATOM 969 C CA . ILE A 1 121 ? -4.235 6.784 18.699 1.00 83.75 121 ILE A CA 1
ATOM 970 C C . ILE A 1 121 ? -2.882 7.147 18.081 1.00 83.75 121 ILE A C 1
ATOM 972 O O . ILE A 1 121 ? -2.733 7.106 16.863 1.00 83.75 121 ILE A O 1
ATOM 976 N N . VAL A 1 122 ? -1.881 7.463 18.909 1.00 85.69 122 VAL A N 1
ATOM 977 C CA . VAL A 1 122 ? -0.536 7.830 18.436 1.00 85.69 122 VAL A CA 1
ATOM 978 C C . VAL A 1 122 ? 0.110 6.669 17.679 1.00 85.69 122 VAL A C 1
ATOM 980 O O . VAL A 1 122 ? 0.508 6.836 16.528 1.00 85.69 122 VAL A O 1
ATOM 983 N N . PHE A 1 123 ? 0.149 5.478 18.282 1.00 89.69 123 PHE A N 1
ATOM 984 C CA . PHE A 1 123 ? 0.712 4.288 17.645 1.00 89.69 123 PHE A CA 1
ATOM 985 C C . PHE A 1 123 ? -0.014 3.939 16.344 1.00 89.69 123 PHE A C 1
ATOM 987 O O . PHE A 1 123 ? 0.625 3.734 15.317 1.00 89.69 123 PHE A O 1
ATOM 994 N N . THR A 1 124 ? -1.348 3.907 16.365 1.00 88.50 124 THR A N 1
ATOM 995 C CA . THR A 1 124 ? -2.142 3.545 15.182 1.00 88.50 124 THR A CA 1
ATOM 996 C C . THR A 1 124 ? -1.995 4.563 14.058 1.00 88.50 124 THR A C 1
ATOM 998 O O . THR A 1 124 ? -1.945 4.169 12.899 1.00 88.50 124 THR A O 1
ATOM 1001 N N . THR A 1 125 ? -1.843 5.852 14.372 1.00 85.12 125 THR A N 1
ATOM 1002 C CA . THR A 1 125 ? -1.594 6.900 13.372 1.00 85.12 125 THR A CA 1
ATOM 1003 C C . THR A 1 125 ? -0.236 6.708 12.701 1.00 85.12 125 THR A C 1
ATOM 1005 O O . THR A 1 125 ? -0.165 6.701 11.473 1.00 85.12 125 THR A O 1
ATOM 1008 N N . ILE A 1 126 ? 0.826 6.483 13.484 1.00 86.56 126 ILE A N 1
ATOM 1009 C CA . ILE A 1 126 ? 2.177 6.228 12.958 1.00 86.56 126 ILE A CA 1
ATOM 1010 C C . ILE A 1 126 ? 2.190 4.940 12.127 1.00 86.56 126 ILE A C 1
ATOM 1012 O O . ILE A 1 126 ? 2.659 4.945 10.992 1.00 86.56 126 ILE A O 1
ATOM 1016 N N . PHE A 1 127 ? 1.622 3.854 12.655 1.00 89.94 127 PHE A N 1
ATOM 1017 C CA . PHE A 1 127 ? 1.536 2.571 11.960 1.00 89.94 127 PHE A CA 1
ATOM 1018 C C . PHE A 1 127 ? 0.768 2.690 10.636 1.00 89.94 127 PHE A C 1
ATOM 1020 O O . PHE A 1 127 ? 1.213 2.180 9.610 1.00 89.94 127 PHE A O 1
ATOM 1027 N N . ASN A 1 128 ? -0.361 3.404 10.632 1.00 88.94 128 ASN A N 1
ATOM 1028 C CA . ASN A 1 128 ? -1.150 3.623 9.425 1.00 88.94 128 ASN A CA 1
ATOM 1029 C C . ASN A 1 128 ? -0.396 4.466 8.393 1.00 88.94 128 ASN A C 1
ATOM 1031 O O . ASN A 1 128 ? -0.454 4.142 7.211 1.00 88.94 128 ASN A O 1
ATOM 1035 N N . ALA A 1 129 ? 0.313 5.515 8.822 1.00 85.44 129 ALA A N 1
ATOM 1036 C CA . ALA A 1 129 ? 1.119 6.346 7.931 1.00 85.44 129 ALA A CA 1
ATOM 1037 C C . ALA A 1 129 ? 2.240 5.532 7.267 1.00 85.44 129 ALA A C 1
ATOM 1039 O O . ALA A 1 129 ? 2.405 5.600 6.052 1.00 85.44 129 ALA A O 1
ATOM 1040 N N . LEU A 1 130 ? 2.945 4.711 8.048 1.00 88.56 130 LEU A N 1
ATOM 1041 C CA . LEU A 1 130 ? 3.992 3.805 7.572 1.00 88.56 130 LEU A CA 1
ATOM 1042 C C . LEU A 1 130 ? 3.451 2.757 6.585 1.00 88.56 130 LEU A C 1
ATOM 1044 O O . LEU A 1 130 ? 4.012 2.573 5.506 1.00 88.56 130 LEU A O 1
ATOM 1048 N N . TYR A 1 131 ? 2.315 2.132 6.906 1.00 88.19 131 TYR A N 1
ATOM 1049 C CA . TYR A 1 131 ? 1.638 1.184 6.017 1.00 88.19 131 TYR A CA 1
ATOM 1050 C C . TYR A 1 131 ? 1.182 1.840 4.702 1.00 88.19 131 TYR A C 1
ATOM 1052 O O . TYR A 1 131 ? 1.349 1.267 3.629 1.00 88.19 131 TYR A O 1
ATOM 1060 N N . ILE A 1 132 ? 0.609 3.046 4.770 1.00 84.25 132 ILE A N 1
ATOM 1061 C CA . ILE A 1 132 ? 0.142 3.800 3.598 1.00 84.25 132 ILE A CA 1
ATOM 1062 C C . ILE A 1 132 ? 1.316 4.239 2.716 1.00 84.25 132 ILE A C 1
ATOM 1064 O O . ILE A 1 132 ? 1.231 4.110 1.496 1.00 84.25 132 ILE A O 1
ATOM 1068 N N . ALA A 1 133 ? 2.403 4.734 3.311 1.00 82.56 133 ALA A N 1
ATOM 1069 C CA . ALA A 1 133 ? 3.592 5.153 2.576 1.00 82.56 133 ALA A CA 1
ATOM 1070 C C . ALA A 1 133 ? 4.214 3.986 1.798 1.00 82.56 133 ALA A C 1
ATOM 1072 O O . ALA A 1 133 ? 4.546 4.124 0.624 1.00 82.56 133 ALA A O 1
ATOM 1073 N N . GLU A 1 134 ? 4.304 2.815 2.423 1.00 83.94 134 GLU A N 1
ATOM 1074 C CA . GLU A 1 134 ? 4.788 1.609 1.760 1.00 83.94 134 GLU A CA 1
ATOM 1075 C C . GLU A 1 134 ? 3.835 1.115 0.663 1.00 83.94 134 GLU A C 1
ATOM 1077 O O . GLU A 1 134 ? 4.256 0.736 -0.428 1.00 83.94 134 GLU A O 1
ATOM 1082 N N . LEU A 1 135 ? 2.529 1.168 0.911 1.00 82.56 135 LEU A N 1
ATOM 1083 C CA . LEU A 1 135 ? 1.537 0.823 -0.095 1.00 82.56 135 LEU A CA 1
ATOM 1084 C C . LEU A 1 135 ? 1.664 1.733 -1.339 1.00 82.56 135 LEU A C 1
ATOM 1086 O O . LEU A 1 135 ? 1.587 1.238 -2.462 1.00 82.56 135 LEU A O 1
ATOM 1090 N N . LEU A 1 136 ? 1.927 3.032 -1.151 1.00 80.56 136 LEU A N 1
ATOM 1091 C CA . LEU A 1 136 ? 2.228 3.980 -2.234 1.00 80.56 136 LEU A CA 1
ATOM 1092 C C . LEU A 1 136 ? 3.565 3.688 -2.930 1.00 80.56 136 LEU A C 1
ATOM 1094 O O . LEU A 1 136 ? 3.662 3.843 -4.144 1.00 80.56 136 LEU A O 1
ATOM 1098 N N . PHE A 1 137 ? 4.579 3.232 -2.194 1.00 80.62 137 PHE A N 1
ATOM 1099 C CA . PHE A 1 137 ? 5.842 2.782 -2.781 1.00 80.62 137 PHE A CA 1
ATOM 1100 C C . PHE A 1 137 ? 5.609 1.620 -3.759 1.00 80.62 137 PHE A C 1
ATOM 1102 O O . PHE A 1 137 ? 6.031 1.692 -4.912 1.00 80.62 137 PHE A O 1
ATOM 1109 N N . TYR A 1 138 ? 4.857 0.592 -3.351 1.00 77.75 138 TYR A N 1
ATOM 1110 C CA . TYR A 1 138 ? 4.531 -0.532 -4.235 1.00 77.75 138 TYR A CA 1
ATOM 1111 C C . TYR A 1 138 ? 3.642 -0.132 -5.421 1.00 77.75 138 TYR A C 1
ATOM 1113 O O . TYR A 1 138 ? 3.768 -0.699 -6.505 1.00 77.75 138 TYR A O 1
ATOM 1121 N N . ALA A 1 139 ? 2.769 0.862 -5.235 1.00 70.56 139 ALA A N 1
ATOM 1122 C CA . ALA A 1 139 ? 1.942 1.427 -6.301 1.00 70.56 139 ALA A CA 1
ATOM 1123 C C . ALA A 1 139 ? 2.769 1.997 -7.458 1.00 70.56 139 ALA A C 1
ATOM 1125 O O . ALA A 1 139 ? 2.349 1.942 -8.610 1.00 70.56 139 ALA A O 1
ATOM 1126 N N . SER A 1 140 ? 3.943 2.533 -7.131 1.00 78.56 140 SER A N 1
ATOM 1127 C CA . SER A 1 140 ? 4.774 3.322 -8.036 1.00 78.56 140 SER A CA 1
ATOM 1128 C C . SER A 1 140 ? 6.060 2.607 -8.431 1.00 78.56 140 SER A C 1
ATOM 1130 O O . SER A 1 140 ? 7.018 3.251 -8.853 1.00 78.56 140 SER A O 1
ATOM 1132 N N . LEU A 1 141 ? 6.081 1.272 -8.338 1.00 76.19 141 LEU A N 1
ATOM 1133 C CA . LEU A 1 141 ? 7.249 0.452 -8.676 1.00 76.19 141 LEU A CA 1
ATOM 1134 C C . LEU A 1 141 ? 7.801 0.737 -10.071 1.00 76.19 141 LEU A C 1
ATOM 1136 O O . LEU A 1 141 ? 9.011 0.763 -10.232 1.00 76.19 141 LEU A O 1
ATOM 1140 N N . ILE A 1 142 ? 6.939 0.998 -11.056 1.00 76.56 142 ILE A N 1
ATOM 1141 C CA . ILE A 1 142 ? 7.373 1.326 -12.421 1.00 76.56 142 ILE A CA 1
ATOM 1142 C C . ILE A 1 142 ? 8.209 2.611 -12.432 1.00 76.56 142 ILE A C 1
ATOM 1144 O O . ILE A 1 142 ? 9.307 2.600 -12.971 1.00 76.56 142 ILE A O 1
ATOM 1148 N N . PHE A 1 143 ? 7.757 3.671 -11.758 1.00 73.25 143 PHE A N 1
ATOM 1149 C CA . PHE A 1 143 ? 8.521 4.916 -11.625 1.00 73.25 143 PHE A CA 1
ATOM 1150 C C . PHE A 1 143 ? 9.823 4.722 -10.837 1.00 73.25 143 PHE A C 1
ATOM 1152 O O . PHE A 1 143 ? 10.821 5.379 -11.114 1.00 73.25 143 PHE A O 1
ATOM 1159 N N . ILE A 1 144 ? 9.830 3.821 -9.852 1.00 71.38 144 ILE A N 1
ATOM 1160 C CA . ILE A 1 144 ? 11.027 3.513 -9.058 1.00 71.38 144 ILE A CA 1
ATOM 1161 C C . ILE A 1 144 ? 12.040 2.717 -9.882 1.00 71.38 144 ILE A C 1
ATOM 1163 O O . ILE A 1 144 ? 13.229 3.004 -9.810 1.00 71.38 144 ILE A O 1
ATOM 1167 N N . PHE A 1 145 ? 11.597 1.735 -10.669 1.00 72.62 145 PHE A N 1
ATOM 1168 C CA . PHE A 1 145 ? 12.466 0.989 -11.581 1.00 72.62 145 PHE A CA 1
ATOM 1169 C C . PHE A 1 145 ? 13.008 1.881 -12.686 1.00 72.62 145 PHE A C 1
ATOM 1171 O O . PHE A 1 145 ? 14.170 1.751 -13.065 1.00 72.62 145 PHE A O 1
ATOM 1178 N N . ASP A 1 146 ? 12.186 2.811 -13.152 1.00 69.31 146 ASP A N 1
ATOM 1179 C CA . ASP A 1 146 ? 12.599 3.811 -14.111 1.00 69.31 146 ASP A CA 1
ATOM 1180 C C . ASP A 1 146 ? 13.688 4.741 -13.550 1.00 69.31 146 ASP A C 1
ATOM 1182 O O . ASP A 1 146 ? 14.771 4.870 -14.123 1.00 69.31 146 ASP A O 1
ATOM 1186 N N . TRP A 1 147 ? 13.458 5.286 -12.351 1.00 66.44 147 TRP A N 1
ATOM 1187 C CA . TRP A 1 147 ? 14.417 6.123 -11.625 1.00 66.44 147 TRP A CA 1
ATOM 1188 C C . TRP A 1 147 ? 15.704 5.380 -11.242 1.00 66.44 147 TRP A C 1
ATOM 1190 O O . TRP A 1 147 ? 16.796 5.939 -11.328 1.00 66.44 147 TRP A O 1
ATOM 1200 N N . ALA A 1 148 ? 15.596 4.105 -10.861 1.00 61.81 148 ALA A N 1
ATOM 1201 C CA . ALA A 1 148 ? 16.739 3.237 -10.589 1.00 61.81 148 ALA A CA 1
ATOM 1202 C C . ALA A 1 148 ? 17.530 2.874 -11.862 1.00 61.81 148 ALA A C 1
ATOM 1204 O O . ALA A 1 148 ? 18.545 2.186 -11.771 1.00 61.81 148 ALA A O 1
ATOM 1205 N N . GLY A 1 149 ? 17.080 3.321 -13.040 1.00 58.78 149 GLY A N 1
ATOM 1206 C CA . GLY A 1 149 ? 17.738 3.091 -14.321 1.00 58.78 149 GLY A CA 1
ATOM 1207 C C . GLY A 1 149 ? 17.564 1.675 -14.860 1.00 58.78 149 GLY A C 1
ATOM 1208 O O . GLY A 1 149 ? 18.222 1.326 -15.836 1.00 58.78 149 GLY A O 1
ATOM 1209 N N . LEU A 1 150 ? 16.686 0.868 -14.257 1.00 66.38 150 LEU A N 1
ATOM 1210 C CA . LEU A 1 150 ? 16.457 -0.509 -14.681 1.00 66.38 150 LEU A CA 1
ATOM 1211 C C . LEU A 1 150 ? 15.718 -0.581 -16.010 1.00 66.38 150 LEU A C 1
ATOM 1213 O O . LEU A 1 150 ? 15.949 -1.540 -16.726 1.00 66.38 150 LEU A O 1
ATOM 1217 N N . ILE A 1 151 ? 14.842 0.382 -16.326 1.00 67.62 151 ILE A N 1
ATOM 1218 C CA . ILE A 1 151 ? 13.978 0.322 -17.519 1.00 67.62 151 ILE A CA 1
ATOM 1219 C C . ILE A 1 151 ? 14.399 1.349 -18.591 1.00 67.62 151 ILE A C 1
ATOM 1221 O O . ILE A 1 151 ? 14.483 0.999 -19.762 1.00 67.62 151 ILE A O 1
ATOM 1225 N N . ASN A 1 152 ? 14.793 2.568 -18.209 1.00 64.31 152 ASN A N 1
ATOM 1226 C CA . ASN A 1 152 ? 15.236 3.625 -19.140 1.00 64.31 152 ASN A CA 1
ATOM 1227 C C . ASN A 1 152 ? 16.504 3.325 -19.964 1.00 64.31 152 ASN A C 1
ATOM 1229 O O . ASN A 1 152 ? 16.844 4.085 -20.865 1.00 64.31 152 ASN A O 1
ATOM 1233 N N . LYS A 1 153 ? 17.255 2.267 -19.637 1.00 67.38 153 LYS A N 1
ATOM 1234 C CA . LYS A 1 153 ? 18.493 1.900 -20.350 1.00 67.38 153 LYS A CA 1
ATOM 1235 C C . LYS A 1 153 ? 18.258 0.921 -21.507 1.00 67.38 153 LYS A C 1
ATOM 1237 O O . LYS A 1 153 ? 19.216 0.561 -22.190 1.00 67.38 153 LYS A O 1
ATOM 1242 N N . PHE A 1 154 ? 17.021 0.468 -21.721 1.00 66.25 154 PHE A N 1
ATOM 1243 C CA . PHE A 1 154 ? 16.676 -0.379 -22.862 1.00 66.25 154 PHE A CA 1
ATOM 1244 C C . PHE A 1 154 ? 16.348 0.481 -24.083 1.00 66.25 154 PHE A C 1
ATOM 1246 O O . PHE A 1 154 ? 15.469 1.331 -24.025 1.00 66.25 154 PHE A O 1
ATOM 1253 N N . ASN A 1 155 ? 17.026 0.226 -25.204 1.00 62.53 155 ASN A N 1
ATOM 1254 C CA . ASN A 1 155 ? 16.812 0.974 -26.446 1.00 62.53 155 ASN A CA 1
ATOM 1255 C C . ASN A 1 155 ? 15.594 0.477 -27.243 1.00 62.53 155 ASN A C 1
ATOM 1257 O O . ASN A 1 155 ? 15.074 1.203 -28.087 1.00 62.53 155 ASN A O 1
ATOM 1261 N N . ASN A 1 156 ? 15.151 -0.766 -27.025 1.00 68.12 156 ASN A N 1
ATOM 1262 C CA . ASN A 1 156 ? 13.989 -1.351 -27.691 1.00 68.12 156 ASN A CA 1
ATOM 1263 C C . ASN A 1 156 ? 13.385 -2.518 -26.871 1.00 68.12 156 ASN A C 1
ATOM 1265 O O . ASN A 1 156 ? 13.965 -3.012 -25.900 1.00 68.12 156 ASN A O 1
ATOM 1269 N N . VAL A 1 157 ? 12.192 -2.973 -27.274 1.00 70.19 157 VAL A N 1
ATOM 1270 C CA . VAL A 1 157 ? 11.468 -4.085 -26.621 1.00 70.19 157 VAL A CA 1
ATOM 1271 C C . VAL A 1 157 ? 12.186 -5.431 -26.806 1.00 70.19 157 VAL A C 1
ATOM 1273 O O . VAL A 1 157 ? 12.063 -6.321 -25.966 1.00 70.19 157 VAL A O 1
ATOM 1276 N N . GLU A 1 158 ? 12.949 -5.601 -27.884 1.00 73.50 158 GLU A N 1
ATOM 1277 C CA . GLU A 1 158 ? 13.661 -6.848 -28.179 1.00 73.50 158 GLU A CA 1
ATOM 1278 C C . GLU A 1 158 ? 14.821 -7.088 -27.198 1.00 73.50 158 GLU A C 1
ATOM 1280 O O . GLU A 1 158 ? 14.908 -8.162 -26.599 1.00 73.50 158 GLU A O 1
ATOM 1285 N N . ASP A 1 159 ? 15.624 -6.058 -26.933 1.00 69.38 159 ASP A N 1
ATOM 1286 C CA . ASP A 1 159 ? 16.698 -6.041 -25.938 1.00 69.38 159 ASP A CA 1
ATOM 1287 C C . ASP A 1 159 ? 16.142 -6.304 -24.535 1.00 69.38 159 ASP A C 1
ATOM 1289 O O . ASP A 1 159 ? 16.697 -7.103 -23.772 1.00 69.38 159 ASP A O 1
ATOM 1293 N N . PHE A 1 160 ? 14.991 -5.699 -24.215 1.00 71.62 160 PHE A N 1
ATOM 1294 C CA . PHE A 1 160 ? 14.271 -5.969 -22.974 1.00 71.62 160 PHE A CA 1
ATOM 1295 C C . PHE A 1 160 ? 13.894 -7.453 -22.852 1.00 71.62 160 PHE A C 1
ATOM 1297 O O . PHE A 1 160 ? 14.170 -8.070 -21.824 1.00 71.62 160 PHE A O 1
ATOM 1304 N N . LEU A 1 161 ? 13.326 -8.066 -23.899 1.00 73.12 161 LEU A N 1
ATOM 1305 C CA . LEU A 1 161 ? 12.928 -9.482 -23.897 1.00 73.12 161 LEU A CA 1
ATOM 1306 C C . LEU A 1 161 ? 14.121 -10.445 -23.799 1.00 73.12 161 LEU A C 1
ATOM 1308 O O . LEU A 1 161 ? 14.019 -11.486 -23.142 1.00 73.12 161 LEU A O 1
ATOM 1312 N N . ILE A 1 162 ? 15.252 -10.121 -24.429 1.00 70.06 162 ILE A N 1
ATOM 1313 C CA . ILE A 1 162 ? 16.492 -10.911 -24.346 1.00 70.06 162 ILE A CA 1
ATOM 1314 C C . ILE A 1 162 ? 17.044 -10.891 -22.915 1.00 70.06 162 ILE A C 1
ATOM 1316 O O . ILE A 1 162 ? 17.431 -11.930 -22.363 1.00 70.06 162 ILE A O 1
ATOM 1320 N N . ILE A 1 163 ? 17.022 -9.723 -22.276 1.00 70.00 163 ILE A N 1
ATOM 1321 C CA . ILE A 1 163 ? 17.446 -9.561 -20.885 1.00 70.00 163 ILE A CA 1
ATOM 1322 C C . ILE A 1 163 ? 16.466 -10.249 -19.921 1.00 70.00 163 ILE A C 1
ATOM 1324 O O . ILE A 1 163 ? 16.893 -10.914 -18.976 1.00 70.00 163 ILE A O 1
ATOM 1328 N N . LEU A 1 164 ? 15.165 -10.225 -20.218 1.00 70.38 164 LEU A N 1
ATOM 1329 C CA . LEU A 1 164 ? 14.135 -10.929 -19.449 1.00 70.38 164 LEU A CA 1
ATOM 1330 C C . LEU A 1 164 ? 14.342 -12.453 -19.451 1.00 70.38 164 LEU A C 1
ATOM 1332 O O . LEU A 1 164 ? 14.167 -13.105 -18.422 1.00 70.38 164 LEU A O 1
ATOM 1336 N N . LYS A 1 165 ? 14.771 -13.024 -20.585 1.00 67.19 165 LYS A N 1
ATOM 1337 C CA . LYS A 1 165 ? 15.097 -14.458 -20.697 1.00 67.19 165 LYS A CA 1
ATOM 1338 C C . LYS A 1 165 ? 16.340 -14.850 -19.900 1.00 67.19 165 LYS A C 1
ATOM 1340 O O . LYS A 1 165 ? 16.379 -15.939 -19.331 1.00 67.19 165 LYS A O 1
ATOM 1345 N N . SER A 1 166 ? 17.356 -13.993 -19.879 1.00 66.25 166 SER A N 1
ATOM 1346 C CA . SER A 1 166 ? 18.661 -14.309 -19.287 1.00 66.25 166 SER A CA 1
ATOM 1347 C C . SER A 1 166 ? 18.755 -13.970 -17.798 1.00 66.25 166 SER A C 1
ATOM 1349 O O . SER A 1 166 ? 19.517 -14.611 -17.077 1.00 66.25 166 SER A O 1
ATOM 1351 N N . GLN A 1 167 ? 17.971 -13.004 -17.312 1.00 68.75 167 GLN A N 1
ATOM 1352 C CA . GLN A 1 167 ? 18.076 -12.487 -15.949 1.00 68.75 167 GLN A CA 1
ATOM 1353 C C . GLN A 1 167 ? 16.694 -12.270 -15.320 1.00 68.75 167 GLN A C 1
ATOM 1355 O O . GLN A 1 167 ? 16.307 -11.153 -15.017 1.00 68.75 167 GLN A O 1
ATOM 1360 N N . TRP A 1 168 ? 15.930 -13.340 -15.087 1.00 71.19 168 TRP A N 1
ATOM 1361 C CA . TRP A 1 168 ? 14.572 -13.267 -14.513 1.00 71.19 168 TRP A CA 1
ATOM 1362 C C . TRP A 1 168 ? 14.528 -13.174 -12.977 1.00 71.19 168 TRP A C 1
ATOM 1364 O O . TRP A 1 168 ? 13.477 -12.894 -12.398 1.00 71.19 168 TRP A O 1
ATOM 1374 N N . ILE A 1 169 ? 15.650 -13.415 -12.289 1.00 72.50 169 ILE A N 1
ATOM 1375 C CA . ILE A 1 169 ? 15.703 -13.514 -10.818 1.00 72.50 169 ILE A CA 1
ATOM 1376 C C . ILE A 1 169 ? 15.226 -12.226 -10.138 1.00 72.50 169 ILE A C 1
ATOM 1378 O O . ILE A 1 169 ? 14.516 -12.298 -9.137 1.00 72.50 169 ILE A O 1
ATOM 1382 N N . TRP A 1 170 ? 15.550 -11.052 -10.687 1.00 71.44 170 TRP A N 1
ATOM 1383 C CA . TRP A 1 170 ? 15.103 -9.778 -10.117 1.00 71.44 170 TRP A CA 1
ATOM 1384 C C . TRP A 1 170 ? 13.588 -9.572 -10.258 1.00 71.44 170 TRP A C 1
ATOM 1386 O O . TRP A 1 170 ? 12.971 -8.998 -9.368 1.00 71.44 170 TRP A O 1
ATOM 1396 N N . ILE A 1 171 ? 12.957 -10.105 -11.309 1.00 75.44 171 ILE A N 1
ATOM 1397 C CA . ILE A 1 171 ? 11.497 -10.061 -11.480 1.00 75.44 171 ILE A CA 1
ATOM 1398 C C . ILE A 1 171 ? 10.832 -10.897 -10.391 1.00 75.44 171 ILE A C 1
ATOM 1400 O O . ILE A 1 171 ? 9.907 -10.436 -9.724 1.00 75.44 171 ILE A O 1
ATOM 1404 N N . ILE A 1 172 ? 11.344 -12.108 -10.152 1.00 78.94 172 ILE A N 1
ATOM 1405 C CA . ILE A 1 172 ? 10.865 -12.952 -9.052 1.00 78.94 172 ILE A CA 1
ATOM 1406 C C . ILE A 1 172 ? 11.109 -12.275 -7.700 1.00 78.94 172 ILE A C 1
ATOM 1408 O O . ILE A 1 172 ? 10.225 -12.289 -6.848 1.00 78.94 172 ILE A O 1
ATOM 1412 N N . ALA A 1 173 ? 12.254 -11.617 -7.519 1.00 79.50 173 ALA A N 1
ATOM 1413 C CA . ALA A 1 173 ? 12.562 -10.847 -6.320 1.00 79.50 173 ALA A CA 1
ATOM 1414 C C . ALA A 1 173 ? 11.541 -9.715 -6.081 1.00 79.50 173 ALA A C 1
ATOM 1416 O O . ALA A 1 173 ? 11.049 -9.560 -4.963 1.00 79.50 173 ALA A O 1
ATOM 1417 N N . VAL A 1 174 ? 11.154 -8.978 -7.126 1.00 79.38 174 VAL A N 1
ATOM 1418 C CA . VAL A 1 174 ? 10.102 -7.950 -7.060 1.00 79.38 174 VAL A CA 1
ATOM 1419 C C . VAL A 1 174 ? 8.755 -8.560 -6.691 1.00 79.38 174 VAL A C 1
ATOM 1421 O O . VAL A 1 174 ? 8.089 -8.052 -5.789 1.00 79.38 174 VAL A O 1
ATOM 1424 N N . PHE A 1 175 ? 8.364 -9.667 -7.332 1.00 82.44 175 PHE A N 1
ATOM 1425 C CA . PHE A 1 175 ? 7.125 -10.363 -6.985 1.00 82.44 175 PHE A CA 1
ATOM 1426 C C . PHE A 1 175 ? 7.118 -10.757 -5.508 1.00 82.44 175 PHE A C 1
ATOM 1428 O O . PHE A 1 175 ? 6.186 -10.404 -4.789 1.00 82.44 175 PHE A O 1
ATOM 1435 N N . ILE A 1 176 ? 8.175 -11.415 -5.030 1.00 84.19 176 ILE A N 1
ATOM 1436 C CA . ILE A 1 176 ? 8.325 -11.786 -3.619 1.00 84.19 176 ILE A CA 1
ATOM 1437 C C . ILE A 1 176 ? 8.219 -10.549 -2.718 1.00 84.19 176 ILE A C 1
ATOM 1439 O O . ILE A 1 176 ? 7.494 -10.590 -1.728 1.00 84.19 176 ILE A O 1
ATOM 1443 N N . GLY A 1 177 ? 8.866 -9.438 -3.084 1.00 81.06 177 GLY A N 1
ATOM 1444 C CA . GLY A 1 177 ? 8.800 -8.177 -2.345 1.00 81.06 177 GLY A CA 1
ATOM 1445 C C . GLY A 1 177 ? 7.387 -7.596 -2.233 1.00 81.06 177 GLY A C 1
ATOM 1446 O O . GLY A 1 177 ? 7.039 -7.060 -1.187 1.00 81.06 177 GLY A O 1
ATOM 1447 N N . ILE A 1 178 ? 6.547 -7.735 -3.263 1.00 82.38 178 ILE A N 1
ATOM 1448 C CA . ILE A 1 178 ? 5.132 -7.323 -3.218 1.00 82.38 178 ILE A CA 1
ATOM 1449 C C . ILE A 1 178 ? 4.321 -8.288 -2.342 1.00 82.38 178 ILE A C 1
ATOM 1451 O O . ILE A 1 178 ? 3.521 -7.867 -1.502 1.00 82.38 178 ILE A O 1
ATOM 1455 N N . PHE A 1 179 ? 4.520 -9.598 -2.515 1.00 82.75 179 PHE A N 1
ATOM 1456 C CA . PHE A 1 179 ? 3.804 -10.619 -1.745 1.00 82.75 179 PHE A CA 1
ATOM 1457 C C . PHE A 1 179 ? 4.165 -10.580 -0.251 1.00 82.75 179 PHE A C 1
ATOM 1459 O O . PHE A 1 179 ? 3.307 -10.878 0.586 1.00 82.75 179 PHE A O 1
ATOM 1466 N N . SER A 1 180 ? 5.381 -10.150 0.101 1.00 83.50 180 SER A N 1
ATOM 1467 C CA . SER A 1 180 ? 5.828 -10.023 1.492 1.00 83.50 180 SER A CA 1
ATOM 1468 C C . SER A 1 180 ? 5.048 -8.960 2.277 1.00 83.50 180 SER A C 1
ATOM 1470 O O . SER A 1 180 ? 4.976 -9.042 3.501 1.00 83.50 180 SER A O 1
ATOM 1472 N N . PHE A 1 181 ? 4.375 -8.021 1.602 1.00 83.88 181 PHE A N 1
ATOM 1473 C CA . PHE A 1 181 ? 3.528 -7.001 2.227 1.00 83.88 181 PHE A CA 1
ATOM 1474 C C . PHE A 1 181 ? 2.119 -7.503 2.605 1.00 83.88 181 PHE A C 1
ATOM 1476 O O . PHE A 1 181 ? 1.455 -6.942 3.480 1.00 83.88 181 PHE A O 1
ATOM 1483 N N . ILE A 1 182 ? 1.636 -8.595 1.999 1.00 81.62 182 ILE A N 1
ATOM 1484 C CA . ILE A 1 182 ? 0.274 -9.118 2.233 1.00 81.62 182 ILE A CA 1
ATOM 1485 C C . ILE A 1 182 ? -0.037 -9.375 3.718 1.00 81.62 182 ILE A C 1
ATOM 1487 O O . ILE A 1 182 ? -1.134 -9.014 4.161 1.00 81.62 182 ILE A O 1
ATOM 1491 N N . PRO A 1 183 ? 0.865 -9.964 4.526 1.00 79.31 183 PRO A N 1
ATOM 1492 C CA . PRO A 1 183 ? 0.578 -10.194 5.934 1.00 79.31 183 PRO A CA 1
ATOM 1493 C C . PRO A 1 183 ? 0.354 -8.898 6.727 1.00 79.31 183 PRO A C 1
ATOM 1495 O O . PRO A 1 183 ? -0.537 -8.863 7.586 1.00 79.31 183 PRO A O 1
ATOM 1498 N N . LEU A 1 184 ? 1.067 -7.813 6.390 1.00 85.06 184 LEU A N 1
ATOM 1499 C CA . LEU A 1 184 ? 0.917 -6.503 7.037 1.00 85.06 184 LEU A CA 1
ATOM 1500 C C . LEU A 1 184 ? -0.492 -5.936 6.861 1.00 85.06 184 LEU A C 1
ATOM 1502 O O . LEU A 1 184 ? -1.027 -5.351 7.800 1.00 85.06 184 LEU A O 1
ATOM 1506 N N . ARG A 1 185 ? -1.157 -6.199 5.727 1.00 86.50 185 ARG A N 1
ATOM 1507 C CA . ARG A 1 185 ? -2.564 -5.814 5.513 1.00 86.50 185 ARG A CA 1
ATOM 1508 C C . ARG A 1 185 ? -3.487 -6.394 6.581 1.00 86.50 185 ARG A C 1
ATOM 1510 O O . ARG A 1 185 ? -4.410 -5.726 7.041 1.00 86.50 185 ARG A O 1
ATOM 1517 N N . THR A 1 186 ? -3.279 -7.652 6.963 1.00 84.81 186 THR A N 1
ATOM 1518 C CA . THR A 1 186 ? -4.151 -8.305 7.950 1.00 84.81 186 THR A CA 1
ATOM 1519 C C . THR A 1 186 ? -3.923 -7.777 9.362 1.00 84.81 186 THR A C 1
ATOM 1521 O O . THR A 1 186 ? -4.885 -7.660 10.116 1.00 84.81 186 THR A O 1
ATOM 1524 N N . ILE A 1 187 ? -2.681 -7.414 9.692 1.00 89.56 187 ILE A N 1
ATOM 1525 C CA . ILE A 1 187 ? -2.313 -6.787 10.966 1.00 89.56 187 ILE A CA 1
ATOM 1526 C C . ILE A 1 187 ? -2.829 -5.347 11.015 1.00 89.56 187 ILE A C 1
ATOM 1528 O O . ILE A 1 187 ? -3.368 -4.926 12.031 1.00 89.56 187 ILE A O 1
ATOM 1532 N N . PHE A 1 188 ? -2.769 -4.618 9.898 1.00 88.44 188 PHE A N 1
ATOM 1533 C CA . PHE A 1 188 ? -3.347 -3.282 9.769 1.00 88.44 188 PHE A CA 1
ATOM 1534 C C . PHE A 1 188 ? -4.834 -3.256 10.131 1.00 88.44 188 PHE A C 1
ATOM 1536 O O . PHE A 1 188 ? -5.279 -2.356 10.843 1.00 88.44 188 PHE A O 1
ATOM 1543 N N . ILE A 1 189 ? -5.607 -4.256 9.700 1.00 87.12 189 ILE A N 1
ATOM 1544 C CA . ILE A 1 189 ? -7.027 -4.365 10.066 1.00 87.12 189 ILE A CA 1
ATOM 1545 C C . ILE A 1 189 ? -7.188 -4.542 11.582 1.00 87.12 189 ILE A C 1
ATOM 1547 O O . ILE A 1 189 ? -8.008 -3.849 12.185 1.00 87.12 189 ILE A O 1
ATOM 1551 N N . ASP A 1 190 ? -6.397 -5.420 12.202 1.00 88.06 190 ASP A N 1
ATOM 1552 C CA . ASP A 1 190 ? -6.491 -5.700 13.638 1.00 88.06 190 ASP A CA 1
ATOM 1553 C C . ASP A 1 190 ? -6.050 -4.493 14.493 1.00 88.06 190 ASP A C 1
ATOM 1555 O O . ASP A 1 190 ? -6.728 -4.141 15.457 1.00 88.06 190 ASP A O 1
ATOM 1559 N N . VAL A 1 191 ? -4.978 -3.791 14.104 1.00 89.06 191 VAL A N 1
ATOM 1560 C CA . VAL A 1 191 ? -4.510 -2.550 14.756 1.00 89.06 191 VAL A CA 1
ATOM 1561 C C . VAL A 1 191 ? -5.577 -1.450 14.673 1.00 89.06 191 VAL A C 1
ATOM 1563 O O . VAL A 1 191 ? -5.835 -0.745 15.648 1.00 89.06 191 VAL A O 1
ATOM 1566 N N . ASN A 1 192 ? -6.259 -1.316 13.533 1.00 86.88 192 ASN A N 1
ATOM 1567 C CA . ASN A 1 192 ? -7.349 -0.350 13.394 1.00 86.88 192 ASN A CA 1
ATOM 1568 C C . ASN A 1 192 ? -8.612 -0.767 14.163 1.00 86.88 192 ASN A C 1
ATOM 1570 O O . ASN A 1 192 ? -9.337 0.101 14.648 1.00 86.88 192 ASN A O 1
ATOM 1574 N N . MET A 1 193 ? -8.875 -2.067 14.313 1.00 82.88 193 MET A N 1
ATOM 1575 C CA . MET A 1 193 ? -9.934 -2.571 15.194 1.00 82.88 193 MET A CA 1
ATOM 1576 C C . MET A 1 193 ? -9.638 -2.223 16.657 1.00 82.88 193 MET A C 1
ATOM 1578 O O . MET A 1 193 ? -10.518 -1.726 17.354 1.00 82.88 193 MET A O 1
ATOM 1582 N N . TRP A 1 194 ? -8.383 -2.378 17.080 1.00 85.31 194 TRP A N 1
ATOM 1583 C CA . TRP A 1 194 ? -7.916 -1.975 18.404 1.00 85.31 194 TRP A CA 1
ATOM 1584 C C . TRP A 1 194 ? -8.113 -0.469 18.665 1.00 85.31 194 TRP A C 1
ATOM 1586 O O . TRP A 1 194 ? -8.627 -0.076 19.711 1.00 85.31 194 TRP A O 1
ATOM 1596 N N . ASN A 1 195 ? -7.817 0.389 17.680 1.00 84.56 195 ASN A N 1
ATOM 1597 C CA . ASN A 1 195 ? -8.081 1.831 17.784 1.00 84.56 195 ASN A CA 1
ATOM 1598 C C . ASN A 1 195 ? -9.577 2.170 17.869 1.00 84.56 195 ASN A C 1
ATOM 1600 O O . ASN A 1 195 ? -9.984 3.048 18.628 1.00 84.56 195 ASN A O 1
ATOM 1604 N N . ARG A 1 196 ? -10.416 1.482 17.085 1.00 79.38 196 ARG A N 1
ATOM 1605 C CA . ARG A 1 196 ? -11.873 1.681 17.122 1.00 79.38 196 ARG A CA 1
ATOM 1606 C C . ARG A 1 196 ? -12.444 1.361 18.496 1.00 79.38 196 ARG A C 1
ATOM 1608 O O . ARG A 1 196 ? -13.296 2.106 18.973 1.00 79.38 196 ARG A O 1
ATOM 1615 N N . GLU A 1 197 ? -11.949 0.303 19.128 1.00 77.69 197 GLU A N 1
ATOM 1616 C CA . GLU A 1 197 ? -12.369 -0.077 20.473 1.00 77.69 197 GLU A CA 1
ATOM 1617 C C . GLU A 1 197 ? -11.961 0.978 21.510 1.00 77.69 197 GLU A C 1
ATOM 1619 O O . GLU A 1 197 ? -12.782 1.377 22.335 1.00 77.69 197 GLU A O 1
ATOM 1624 N N . TRP A 1 198 ? -10.754 1.548 21.409 1.00 82.50 198 TRP A N 1
ATOM 1625 C CA . TRP A 1 198 ? -10.375 2.690 22.248 1.00 82.50 198 TRP A CA 1
ATOM 1626 C C . TRP A 1 198 ? -11.312 3.889 22.066 1.00 82.50 198 TRP A C 1
ATOM 1628 O O . TRP A 1 198 ? -11.785 4.454 23.046 1.00 82.50 198 TRP A O 1
ATOM 1638 N N . ILE A 1 199 ? -11.621 4.265 20.823 1.00 75.25 199 ILE A N 1
ATOM 1639 C CA . ILE A 1 199 ? -12.533 5.380 20.529 1.00 75.25 199 ILE A CA 1
ATOM 1640 C C . ILE A 1 199 ? -13.934 5.118 21.106 1.00 75.25 199 ILE A C 1
ATOM 1642 O O . ILE A 1 199 ? -14.619 6.061 21.510 1.00 75.25 199 ILE A O 1
ATOM 1646 N N . ARG A 1 200 ? -14.373 3.855 21.132 1.00 72.81 200 ARG A N 1
ATOM 1647 C CA . ARG A 1 200 ? -15.628 3.436 21.764 1.00 72.81 200 ARG A CA 1
ATOM 1648 C C . ARG A 1 200 ? -15.578 3.679 23.275 1.00 72.81 200 ARG A C 1
ATOM 1650 O O . ARG A 1 200 ? -16.450 4.355 23.810 1.00 72.81 200 ARG A O 1
ATOM 1657 N N . ILE A 1 201 ? -14.527 3.191 23.934 1.00 71.75 201 ILE A N 1
ATOM 1658 C CA . ILE A 1 201 ? -14.304 3.311 25.385 1.00 71.75 201 ILE A CA 1
ATOM 1659 C C . ILE A 1 201 ? -14.140 4.774 25.821 1.00 71.75 201 ILE A C 1
ATOM 1661 O O . ILE A 1 201 ? -14.750 5.198 26.799 1.00 71.75 201 ILE A O 1
ATOM 1665 N N . ASP A 1 202 ? -13.345 5.564 25.101 1.00 71.25 202 ASP A N 1
ATOM 1666 C CA . ASP A 1 202 ? -13.124 6.983 25.403 1.00 71.25 202 ASP A CA 1
ATOM 1667 C C . ASP A 1 202 ? -14.426 7.790 25.314 1.00 71.25 202 ASP A C 1
ATOM 1669 O O . ASP A 1 202 ? -14.658 8.688 26.121 1.00 71.25 202 ASP A O 1
ATOM 1673 N N . ARG A 1 203 ? -15.315 7.436 24.378 1.00 66.31 203 ARG A N 1
ATOM 1674 C CA . ARG A 1 203 ? -16.644 8.046 24.289 1.00 66.31 203 ARG A CA 1
ATOM 1675 C C . ARG A 1 203 ? -17.550 7.649 25.444 1.00 66.31 203 ARG A C 1
ATOM 1677 O O . ARG A 1 203 ? -18.144 8.546 26.026 1.00 66.31 203 ARG A O 1
ATOM 1684 N N . TYR A 1 204 ? -17.586 6.367 25.818 1.00 64.31 204 TYR A N 1
ATOM 1685 C CA . TYR A 1 204 ? -18.331 5.917 27.001 1.00 64.31 204 TYR A CA 1
ATOM 1686 C C . TYR A 1 204 ? -17.919 6.669 28.269 1.00 64.31 204 TYR A C 1
ATOM 1688 O O . TYR A 1 204 ? -18.774 7.108 29.031 1.00 64.31 204 TYR A O 1
ATOM 1696 N N . ARG A 1 205 ? -16.611 6.864 28.478 1.00 65.12 205 ARG A N 1
ATOM 1697 C CA . ARG A 1 205 ? -16.090 7.588 29.650 1.00 65.12 205 ARG A CA 1
ATOM 1698 C C . ARG A 1 205 ? -16.518 9.054 29.698 1.00 65.12 205 ARG A C 1
ATOM 1700 O O . ARG A 1 205 ? -16.606 9.608 30.782 1.00 65.12 205 ARG A O 1
ATOM 1707 N N . LYS A 1 206 ? -16.747 9.683 28.544 1.00 65.19 206 LYS A N 1
ATOM 1708 C CA . LYS A 1 206 ? -17.109 11.105 28.440 1.00 65.19 206 LYS A CA 1
ATOM 1709 C C . LYS A 1 206 ? -18.606 11.368 28.570 1.00 65.19 206 LYS A C 1
ATOM 1711 O O . LYS A 1 206 ? -18.977 12.519 28.754 1.00 65.19 206 LYS A O 1
ATOM 1716 N N . THR A 1 207 ? -19.451 10.349 28.419 1.00 56.81 207 THR A N 1
ATOM 1717 C CA . THR A 1 207 ? -20.909 10.521 28.425 1.00 56.81 207 THR A CA 1
ATOM 1718 C C . THR A 1 207 ? -21.567 10.368 29.797 1.00 56.81 207 THR A C 1
ATOM 1720 O O . THR A 1 207 ? -22.727 10.732 29.874 1.00 56.81 207 THR A O 1
ATOM 1723 N N . GLU A 1 208 ? -20.862 9.890 30.838 1.00 51.34 208 GLU A N 1
ATOM 1724 C CA . GLU A 1 208 ? -21.279 9.720 32.262 1.00 51.34 208 GLU A CA 1
ATOM 1725 C C . GLU A 1 208 ? -22.639 9.036 32.568 1.00 51.34 208 GLU A C 1
ATOM 1727 O O . GLU A 1 208 ? -22.840 8.579 33.692 1.00 51.34 208 GLU A O 1
ATOM 1732 N N . ASP A 1 209 ? -23.527 8.843 31.593 1.00 42.62 209 ASP A N 1
ATOM 1733 C CA . ASP A 1 209 ? -24.819 8.176 31.731 1.00 42.62 209 ASP A CA 1
ATOM 1734 C C . ASP A 1 209 ? -24.635 6.654 31.782 1.00 42.62 209 ASP A C 1
ATOM 1736 O O . ASP A 1 209 ? -24.402 5.990 30.767 1.00 42.62 209 ASP A O 1
ATOM 1740 N N . ARG A 1 210 ? -24.762 6.099 32.991 1.00 48.53 210 ARG A N 1
ATOM 1741 C CA . ARG A 1 210 ? -24.845 4.650 33.232 1.00 48.53 210 ARG A CA 1
ATOM 1742 C C . ARG A 1 210 ? -26.209 4.063 32.844 1.00 48.53 210 ARG A C 1
ATOM 1744 O O . ARG A 1 210 ? -26.277 2.873 32.567 1.00 48.53 210 ARG A O 1
ATOM 1751 N N . GLU A 1 211 ? -27.263 4.882 32.777 1.00 37.84 211 GLU A N 1
ATOM 1752 C CA . GLU A 1 211 ? -28.646 4.429 32.533 1.00 37.84 211 GLU A CA 1
ATOM 1753 C C . GLU A 1 211 ? -29.098 4.547 31.067 1.00 37.84 211 GLU A C 1
ATOM 1755 O O . GLU A 1 211 ? -29.991 3.822 30.641 1.00 37.84 211 GLU A O 1
ATOM 1760 N N . ASN A 1 212 ? -28.434 5.378 30.257 1.00 35.03 212 ASN A N 1
ATOM 1761 C CA . ASN A 1 212 ? -28.686 5.503 28.815 1.00 35.03 212 ASN A CA 1
ATOM 1762 C C . ASN A 1 212 ? -27.524 4.940 27.991 1.00 35.03 212 ASN A C 1
ATOM 1764 O O . ASN A 1 212 ? -27.043 5.561 27.033 1.00 35.03 212 ASN A O 1
ATOM 1768 N N . ALA A 1 213 ? -27.071 3.730 28.329 1.00 36.69 213 ALA A N 1
ATOM 1769 C CA . ALA A 1 213 ? -26.369 2.939 27.333 1.00 36.69 213 ALA A CA 1
ATOM 1770 C C . ALA A 1 213 ? -27.273 2.879 26.085 1.00 36.69 213 ALA A C 1
ATOM 1772 O O . ALA A 1 213 ? -28.467 2.631 26.199 1.00 36.69 213 ALA A O 1
ATOM 1773 N N . PHE A 1 214 ? -26.717 3.122 24.897 1.00 43.94 214 PHE A N 1
ATOM 1774 C CA . PHE A 1 214 ? -27.369 2.928 23.587 1.00 43.94 214 PHE A CA 1
ATOM 1775 C C . PHE A 1 214 ? -27.992 4.125 22.875 1.00 43.94 214 PHE A C 1
ATOM 1777 O O . PHE A 1 214 ? -29.061 4.008 22.282 1.00 43.94 214 PHE A O 1
ATOM 1784 N N . ILE A 1 215 ? -27.226 5.202 22.683 1.00 37.84 215 ILE A N 1
ATOM 1785 C CA . ILE A 1 215 ? -27.247 5.875 21.373 1.00 37.84 215 ILE A CA 1
ATOM 1786 C C . ILE A 1 215 ? -25.818 6.196 20.933 1.00 37.84 215 ILE A C 1
ATOM 1788 O O . ILE A 1 215 ? -25.319 7.306 21.102 1.00 37.84 215 ILE A O 1
ATOM 1792 N N . PHE A 1 216 ? -25.148 5.237 20.291 1.00 39.06 216 PHE A N 1
ATOM 1793 C CA . PHE A 1 216 ? -23.939 5.562 19.541 1.00 39.06 216 PHE A CA 1
ATOM 1794 C C . PHE A 1 216 ? -24.289 6.359 18.282 1.00 39.06 216 PHE A C 1
ATOM 1796 O O . PHE A 1 216 ? -24.549 5.795 17.219 1.00 39.06 216 PHE A O 1
ATOM 1803 N N . LYS A 1 217 ? -24.222 7.691 18.368 1.00 40.38 217 LYS A N 1
ATOM 1804 C CA . LYS A 1 217 ? -24.088 8.551 17.187 1.00 40.38 217 LYS A CA 1
ATOM 1805 C C . LYS A 1 217 ? -22.666 8.444 16.649 1.00 40.38 217 LYS A C 1
ATOM 1807 O O . LYS A 1 217 ? -21.807 9.238 16.996 1.00 40.38 217 LYS A O 1
ATOM 1812 N N . THR A 1 218 ? -22.415 7.430 15.835 1.00 45.84 218 THR A N 1
ATOM 1813 C CA . THR A 1 218 ? -21.604 7.524 14.609 1.00 45.84 218 THR A CA 1
ATOM 1814 C C . THR A 1 218 ? -21.617 6.146 13.973 1.00 45.84 218 THR A C 1
ATOM 1816 O O . THR A 1 218 ? -20.763 5.311 14.275 1.00 45.84 218 THR A O 1
ATOM 1819 N N . TRP A 1 219 ? -22.562 5.906 13.079 1.00 55.22 219 TRP A N 1
ATOM 1820 C CA . TRP A 1 219 ? -22.365 4.870 12.084 1.00 55.22 219 TRP A CA 1
ATOM 1821 C C . TRP A 1 219 ? -22.186 5.562 10.751 1.00 55.22 219 TRP A C 1
ATOM 1823 O O . TRP A 1 219 ? -23.109 6.175 10.225 1.00 55.22 219 TRP A O 1
ATOM 1833 N N . VAL A 1 220 ? -20.949 5.495 10.260 1.00 60.62 220 VAL A N 1
ATOM 1834 C CA . VAL A 1 220 ? -20.646 5.755 8.858 1.00 60.62 220 VAL A CA 1
ATOM 1835 C C . VAL A 1 220 ? -21.589 4.874 8.055 1.00 60.62 220 VAL A C 1
ATOM 1837 O O . VAL A 1 220 ? -21.582 3.651 8.232 1.00 60.62 220 VAL A O 1
ATOM 1840 N N . SER A 1 221 ? -22.435 5.471 7.223 1.00 70.50 221 SER A N 1
ATOM 1841 C CA . SER A 1 221 ? -23.411 4.671 6.487 1.00 70.50 221 SER A CA 1
ATOM 1842 C C . SER A 1 221 ? -22.687 3.731 5.509 1.00 70.50 221 SER A C 1
ATOM 1844 O O . SER A 1 221 ? -21.606 4.067 5.008 1.00 70.50 221 SER A O 1
ATOM 1846 N N . PRO A 1 222 ? -23.262 2.564 5.164 1.00 76.31 222 PRO A N 1
ATOM 1847 C CA . PRO A 1 222 ? -22.673 1.684 4.153 1.00 76.31 222 PRO A CA 1
ATOM 1848 C C . PRO A 1 222 ? -22.382 2.410 2.829 1.00 76.31 222 PRO A C 1
ATOM 1850 O O . PRO A 1 222 ? -21.411 2.093 2.142 1.00 76.31 222 PRO A O 1
ATOM 1853 N N . GLY A 1 223 ? -23.195 3.416 2.491 1.00 81.81 223 GLY A N 1
ATOM 1854 C CA . GLY A 1 223 ? -22.989 4.270 1.327 1.00 81.81 223 GLY A CA 1
ATOM 1855 C C . GLY A 1 223 ? -21.770 5.189 1.454 1.00 81.81 223 GLY A C 1
ATOM 1856 O O . GLY A 1 223 ? -20.986 5.278 0.513 1.00 81.81 223 GLY A O 1
ATOM 1857 N N . GLU A 1 224 ? -21.524 5.784 2.624 1.00 82.75 224 GLU A N 1
ATOM 1858 C CA . GLU A 1 224 ? -20.305 6.563 2.880 1.00 82.75 224 GLU A CA 1
ATOM 1859 C C . GLU A 1 224 ? -19.037 5.700 2.808 1.00 82.75 224 GLU A C 1
ATOM 1861 O O . GLU A 1 224 ? -18.034 6.120 2.226 1.00 82.75 224 GLU A O 1
ATOM 1866 N N . VAL A 1 225 ? -19.084 4.469 3.335 1.00 83.44 225 VAL A N 1
ATOM 1867 C CA . VAL A 1 225 ? -17.977 3.505 3.203 1.00 83.44 225 VAL A CA 1
ATOM 1868 C C . VAL A 1 225 ? -17.745 3.159 1.732 1.00 83.44 225 VAL A C 1
ATOM 1870 O O . VAL A 1 225 ? -16.608 3.189 1.258 1.00 83.44 225 VAL A O 1
ATOM 1873 N N . ARG A 1 226 ? -18.814 2.866 0.981 1.00 87.25 226 ARG A N 1
ATOM 1874 C CA . ARG A 1 226 ? -18.728 2.532 -0.446 1.00 87.25 226 ARG A CA 1
ATOM 1875 C C . ARG A 1 226 ? -18.174 3.692 -1.272 1.00 87.25 226 ARG A C 1
ATOM 1877 O O . ARG A 1 226 ? -17.327 3.463 -2.133 1.00 87.25 226 ARG A O 1
ATOM 1884 N N . ALA A 1 227 ? -18.606 4.922 -0.998 1.00 89.88 227 ALA A N 1
ATOM 1885 C CA . ALA A 1 227 ? -18.069 6.118 -1.636 1.00 89.88 227 ALA A CA 1
ATOM 1886 C C . ALA A 1 227 ? -16.566 6.263 -1.365 1.00 89.88 227 ALA A C 1
ATOM 1888 O O . ALA A 1 227 ? -15.797 6.494 -2.299 1.00 89.88 227 ALA A O 1
ATOM 1889 N N . ARG A 1 228 ? -16.121 6.039 -0.123 1.00 90.06 228 ARG A N 1
ATOM 1890 C CA . ARG A 1 228 ? -14.696 6.097 0.219 1.00 90.06 228 ARG A CA 1
ATOM 1891 C C . ARG A 1 228 ? -13.872 5.031 -0.490 1.00 90.06 228 ARG A C 1
ATOM 1893 O O . ARG A 1 228 ? -12.814 5.353 -1.018 1.00 90.06 228 ARG A O 1
ATOM 1900 N N . ILE A 1 229 ? -14.363 3.793 -0.550 1.00 90.56 229 ILE A N 1
ATOM 1901 C CA . ILE A 1 229 ? -13.700 2.717 -1.300 1.00 90.56 229 ILE A CA 1
ATOM 1902 C C . ILE A 1 229 ? -13.534 3.127 -2.765 1.00 90.56 229 ILE A C 1
ATOM 1904 O O . ILE A 1 229 ? -12.442 2.993 -3.306 1.00 90.56 229 ILE A O 1
ATOM 1908 N N . LEU A 1 230 ? -14.575 3.689 -3.388 1.00 93.62 230 LEU A N 1
ATOM 1909 C CA . LEU A 1 230 ? -14.482 4.177 -4.764 1.00 93.62 230 LEU A CA 1
ATOM 1910 C C . LEU A 1 230 ? -13.453 5.300 -4.916 1.00 93.62 230 LEU A C 1
ATOM 1912 O O . LEU A 1 230 ? -12.702 5.272 -5.880 1.00 93.62 230 LEU A O 1
ATOM 1916 N N . MET A 1 231 ? -13.367 6.241 -3.971 1.00 94.12 231 MET A N 1
ATOM 1917 C CA . MET A 1 231 ? -12.375 7.323 -4.027 1.00 94.12 231 MET A CA 1
ATOM 1918 C C . MET A 1 231 ? -10.940 6.803 -3.855 1.00 94.12 231 MET A C 1
ATOM 1920 O O . MET A 1 231 ? -10.031 7.237 -4.559 1.00 94.12 231 MET A O 1
ATOM 1924 N N . ILE A 1 232 ? -10.742 5.818 -2.976 1.00 90.81 232 ILE A N 1
ATOM 1925 C CA . ILE A 1 232 ? -9.468 5.103 -2.846 1.00 90.81 232 ILE A CA 1
ATOM 1926 C C . ILE A 1 232 ? -9.118 4.423 -4.176 1.00 90.81 232 ILE A C 1
ATOM 1928 O O . ILE A 1 232 ? -8.006 4.587 -4.672 1.00 90.81 232 ILE A O 1
ATOM 1932 N N . CYS A 1 233 ? -10.069 3.708 -4.788 1.00 92.31 233 CYS A N 1
ATOM 1933 C CA . CYS A 1 233 ? -9.888 3.091 -6.102 1.00 92.31 233 CYS A CA 1
ATOM 1934 C C . CYS A 1 233 ? -9.577 4.122 -7.196 1.00 92.31 233 CYS A C 1
ATOM 1936 O O . CYS A 1 233 ? -8.741 3.845 -8.047 1.00 92.31 233 CYS A O 1
ATOM 1938 N N . THR A 1 234 ? -10.192 5.306 -7.171 1.00 94.06 234 THR A N 1
ATOM 1939 C CA . THR A 1 234 ? -9.874 6.401 -8.097 1.00 94.06 234 THR A CA 1
ATOM 1940 C C . THR A 1 234 ? -8.404 6.801 -7.996 1.00 94.06 234 THR A C 1
ATOM 1942 O O . THR A 1 234 ? -7.728 6.857 -9.019 1.00 94.06 234 THR A O 1
ATOM 1945 N N . GLY A 1 235 ? -7.893 7.020 -6.778 1.00 91.19 235 GLY A N 1
ATOM 1946 C CA . GLY A 1 235 ? -6.477 7.330 -6.557 1.00 91.19 235 GLY A CA 1
ATOM 1947 C C . GLY A 1 235 ? -5.552 6.245 -7.116 1.00 91.19 235 GLY A C 1
ATOM 1948 O O . GLY A 1 235 ? -4.616 6.554 -7.848 1.00 91.19 235 GLY A O 1
ATOM 1949 N N . TRP A 1 236 ? -5.874 4.970 -6.867 1.00 90.00 236 TRP A N 1
ATOM 1950 C CA . TRP A 1 236 ? -5.146 3.825 -7.431 1.00 90.00 236 TRP A CA 1
ATOM 1951 C C . TRP A 1 236 ? -5.133 3.795 -8.952 1.00 90.00 236 TRP A C 1
ATOM 1953 O O . TRP A 1 236 ? -4.089 3.583 -9.561 1.00 90.00 236 TRP A O 1
ATOM 1963 N N . VAL A 1 237 ? -6.292 4.003 -9.570 1.00 91.94 237 VAL A N 1
ATOM 1964 C CA . VAL A 1 237 ? -6.416 4.001 -11.026 1.00 91.94 237 VAL A CA 1
ATOM 1965 C C . VAL A 1 237 ? -5.606 5.141 -11.638 1.00 91.94 237 VAL A C 1
ATOM 1967 O O . VAL A 1 237 ? -4.963 4.922 -12.660 1.00 91.94 237 VAL A O 1
ATOM 1970 N N . CYS A 1 238 ? -5.560 6.319 -11.008 1.00 93.69 238 CYS A N 1
ATOM 1971 C CA . CYS A 1 238 ? -4.674 7.395 -11.451 1.00 93.69 238 CYS A CA 1
ATOM 1972 C C . CYS A 1 238 ? -3.208 6.948 -11.441 1.00 93.69 238 CYS A C 1
ATOM 1974 O O . CYS A 1 238 ? -2.541 7.092 -12.460 1.00 93.69 238 CYS A O 1
ATOM 1976 N N . VAL A 1 239 ? -2.721 6.352 -10.345 1.00 90.75 239 VAL A N 1
ATOM 1977 C CA . VAL A 1 239 ? -1.334 5.855 -10.266 1.00 90.75 239 VAL A CA 1
ATOM 1978 C C . VAL A 1 239 ? -1.052 4.828 -11.367 1.00 90.75 239 VAL A C 1
ATOM 1980 O O . VAL A 1 239 ? -0.053 4.955 -12.068 1.00 90.75 239 VAL A O 1
ATOM 1983 N N . LEU A 1 240 ? -1.966 3.878 -11.594 1.00 89.25 240 LEU A N 1
ATOM 1984 C CA . LEU A 1 240 ? -1.832 2.874 -12.655 1.00 89.25 240 LEU A CA 1
ATOM 1985 C C . LEU A 1 240 ? -1.767 3.498 -14.055 1.00 89.25 240 LEU A C 1
ATOM 1987 O O . LEU A 1 240 ? -0.925 3.104 -14.856 1.00 89.25 240 LEU A O 1
ATOM 1991 N N . ILE A 1 241 ? -2.623 4.477 -14.359 1.00 91.38 241 ILE A N 1
ATOM 1992 C CA . ILE A 1 241 ? -2.598 5.180 -15.652 1.00 91.38 241 ILE A CA 1
ATOM 1993 C C . ILE A 1 241 ? -1.286 5.951 -15.815 1.00 91.38 241 ILE A C 1
ATOM 1995 O O . ILE A 1 241 ? -0.675 5.896 -16.879 1.00 91.38 241 ILE A O 1
ATOM 1999 N N . ALA A 1 242 ? -0.816 6.613 -14.755 1.00 90.88 242 ALA A N 1
ATOM 2000 C CA . ALA A 1 242 ? 0.487 7.268 -14.739 1.00 90.88 242 ALA A CA 1
ATOM 2001 C C . ALA A 1 242 ? 1.619 6.270 -15.042 1.00 90.88 242 ALA A C 1
ATOM 2003 O O . ALA A 1 242 ? 2.491 6.567 -15.854 1.00 90.88 242 ALA A O 1
ATOM 2004 N N . SER A 1 243 ? 1.577 5.067 -14.463 1.00 87.44 243 SER A N 1
ATOM 2005 C CA . SER A 1 243 ? 2.551 4.010 -14.751 1.00 87.44 243 SER A CA 1
ATOM 2006 C C . SER A 1 243 ? 2.472 3.483 -16.185 1.00 87.44 243 SER A C 1
ATOM 2008 O O . SER A 1 243 ? 3.502 3.158 -16.765 1.00 87.44 243 SER A O 1
ATOM 2010 N N . VAL A 1 244 ? 1.278 3.415 -16.783 1.00 88.31 244 VAL A N 1
ATOM 2011 C CA . VAL A 1 244 ? 1.135 3.096 -18.213 1.00 88.31 244 VAL A CA 1
ATOM 2012 C C . VAL A 1 244 ? 1.818 4.173 -19.058 1.00 88.31 244 VAL A C 1
ATOM 2014 O O . VAL A 1 244 ? 2.564 3.839 -19.970 1.00 88.31 244 VAL A O 1
ATOM 2017 N N . PHE A 1 245 ? 1.620 5.453 -18.737 1.00 88.75 245 PHE A N 1
ATOM 2018 C CA . PHE A 1 245 ? 2.245 6.559 -19.471 1.00 88.75 245 PHE A CA 1
ATOM 2019 C C . PHE A 1 245 ? 3.772 6.545 -19.328 1.00 88.75 245 PHE A C 1
ATOM 2021 O O . PHE A 1 245 ? 4.469 6.812 -20.300 1.00 88.75 245 PHE A O 1
ATOM 2028 N N . GLU A 1 246 ? 4.283 6.193 -18.145 1.00 86.50 246 GLU A N 1
ATOM 2029 C CA . GLU A 1 246 ? 5.713 5.969 -17.911 1.00 86.50 246 GLU A CA 1
ATOM 2030 C C . GLU A 1 246 ? 6.249 4.844 -18.804 1.00 86.50 246 GLU A C 1
ATOM 2032 O O . GLU A 1 246 ? 7.171 5.070 -19.575 1.00 86.50 246 GLU A O 1
ATOM 2037 N N . LEU A 1 247 ? 5.607 3.669 -18.809 1.00 82.12 247 LEU A N 1
ATOM 2038 C CA . LEU A 1 247 ? 6.022 2.549 -19.662 1.00 82.12 247 LEU A CA 1
ATOM 2039 C C . LEU A 1 247 ? 6.042 2.910 -21.150 1.00 82.12 247 LEU A C 1
ATOM 2041 O O . LEU A 1 247 ? 6.996 2.574 -21.846 1.00 82.12 247 LEU A O 1
ATOM 2045 N N . PHE A 1 248 ? 5.013 3.601 -21.644 1.00 82.00 248 PHE A N 1
ATOM 2046 C CA . PHE A 1 248 ? 4.998 4.055 -23.034 1.00 82.00 248 PHE A CA 1
ATOM 2047 C C . PHE A 1 248 ? 6.105 5.074 -23.319 1.00 82.00 248 PHE A C 1
ATOM 2049 O O . PHE A 1 248 ? 6.695 5.010 -24.390 1.00 82.00 248 PHE A O 1
ATOM 2056 N N . GLY A 1 249 ? 6.423 5.957 -22.369 1.00 73.94 249 GLY A N 1
ATOM 2057 C CA . GLY A 1 249 ? 7.524 6.912 -22.505 1.00 73.94 249 GLY A CA 1
ATOM 2058 C C . GLY A 1 249 ? 8.920 6.295 -22.479 1.00 73.94 249 GLY A C 1
ATOM 2059 O O . GLY A 1 249 ? 9.845 6.912 -22.993 1.00 73.94 249 GLY A O 1
ATOM 2060 N N . ILE A 1 250 ? 9.072 5.088 -21.933 1.00 73.81 250 ILE A N 1
ATOM 2061 C CA . ILE A 1 250 ? 10.351 4.370 -21.933 1.00 73.81 250 ILE A CA 1
ATOM 2062 C C . ILE A 1 250 ? 10.599 3.667 -23.275 1.00 73.81 250 ILE A C 1
ATOM 2064 O O . ILE A 1 250 ? 11.720 3.646 -23.770 1.00 73.81 250 ILE A O 1
ATOM 2068 N N . PHE A 1 251 ? 9.558 3.087 -23.883 1.00 71.75 251 PHE A N 1
ATOM 2069 C CA . PHE A 1 251 ? 9.691 2.308 -25.124 1.00 71.75 251 PHE A CA 1
ATOM 2070 C C . PHE A 1 251 ? 9.398 3.101 -26.402 1.00 71.75 251 PHE A C 1
ATOM 2072 O O . PHE A 1 251 ? 9.677 2.615 -27.499 1.00 71.75 251 PHE A O 1
ATOM 2079 N N . MET A 1 252 ? 8.805 4.288 -26.282 1.00 73.00 252 MET A N 1
ATOM 2080 C CA . MET A 1 252 ? 8.491 5.176 -27.396 1.00 73.00 252 MET A CA 1
ATOM 2081 C C . MET A 1 252 ? 8.854 6.611 -27.019 1.00 73.00 252 MET A C 1
ATOM 2083 O O . MET A 1 252 ? 8.596 7.053 -25.900 1.00 73.00 252 MET A O 1
ATOM 2087 N N . GLU A 1 253 ? 9.398 7.365 -27.972 1.00 69.56 253 GLU A N 1
ATOM 2088 C CA . GLU A 1 253 ? 9.604 8.802 -27.804 1.00 69.56 253 GLU A CA 1
ATOM 2089 C C . GLU A 1 253 ? 8.227 9.479 -27.701 1.00 69.56 253 GLU A C 1
ATOM 2091 O O . GLU A 1 253 ? 7.474 9.552 -28.672 1.00 69.56 253 GLU A O 1
ATOM 2096 N N . THR A 1 254 ? 7.838 9.878 -26.486 1.00 75.56 254 THR A N 1
ATOM 2097 C CA . THR A 1 254 ? 6.527 10.482 -26.211 1.00 75.56 254 THR A CA 1
ATOM 2098 C C . THR A 1 254 ? 6.660 11.743 -25.370 1.00 75.56 254 THR A C 1
ATOM 2100 O O . THR A 1 254 ? 7.424 11.808 -24.408 1.00 75.56 254 THR A O 1
ATOM 2103 N N . ASP A 1 255 ? 5.800 12.720 -25.646 1.00 75.75 255 ASP A N 1
ATOM 2104 C CA . ASP A 1 255 ? 5.717 13.972 -24.881 1.00 75.75 255 ASP A CA 1
ATOM 2105 C C . ASP A 1 255 ? 4.915 13.843 -23.566 1.00 75.75 255 ASP A C 1
ATOM 2107 O O . ASP A 1 255 ? 4.377 14.820 -23.041 1.00 75.75 255 ASP A O 1
ATOM 2111 N N . PHE A 1 256 ? 4.793 12.638 -22.996 1.00 80.62 256 PHE A N 1
ATOM 2112 C CA . PHE A 1 256 ? 4.021 12.410 -21.764 1.00 80.62 256 PHE A CA 1
ATOM 2113 C C . PHE A 1 256 ? 4.682 12.958 -20.492 1.00 80.62 256 PHE A C 1
ATOM 2115 O O . PHE A 1 256 ? 4.088 12.867 -19.411 1.00 80.62 256 PHE A O 1
ATOM 2122 N N . LEU A 1 257 ? 5.889 13.522 -20.603 1.00 72.31 257 LEU A N 1
ATOM 2123 C CA . LEU A 1 257 ? 6.798 13.788 -19.491 1.00 72.31 257 LEU A CA 1
ATOM 2124 C C . LEU A 1 257 ? 6.132 14.534 -18.327 1.00 72.31 257 LEU A C 1
ATOM 2126 O O . LEU A 1 257 ? 6.217 14.095 -17.187 1.00 72.31 257 LEU A O 1
ATOM 2130 N N . THR A 1 258 ? 5.418 15.627 -18.594 1.00 81.12 258 THR A N 1
ATOM 2131 C CA . THR A 1 258 ? 4.747 16.411 -17.541 1.00 81.12 258 THR A CA 1
ATOM 2132 C C . THR A 1 258 ? 3.441 15.762 -17.076 1.00 81.12 258 THR A C 1
ATOM 2134 O O . THR A 1 258 ? 3.097 15.811 -15.894 1.00 81.12 258 THR A O 1
ATOM 2137 N N . MET A 1 259 ? 2.707 15.127 -17.992 1.00 85.50 259 MET A N 1
ATOM 2138 C CA . MET A 1 259 ? 1.378 14.591 -17.710 1.00 85.50 259 MET A CA 1
ATOM 2139 C C . MET A 1 259 ? 1.421 13.386 -16.767 1.00 85.50 259 MET A C 1
ATOM 2141 O O . MET A 1 259 ? 0.600 13.296 -15.855 1.00 85.50 259 MET A O 1
ATOM 2145 N N . LYS A 1 260 ? 2.383 12.475 -16.950 1.00 88.62 260 LYS A N 1
ATOM 2146 C CA . LYS A 1 260 ? 2.523 11.285 -16.096 1.00 88.62 260 LYS A CA 1
ATOM 2147 C C . LYS A 1 260 ? 2.742 11.665 -14.626 1.00 88.62 260 LYS A C 1
ATOM 2149 O O . LYS A 1 260 ? 2.076 11.117 -13.750 1.00 88.62 260 LYS A O 1
ATOM 2154 N N . TYR A 1 261 ? 3.561 12.684 -14.348 1.00 88.50 261 TYR A N 1
ATOM 2155 C CA . TYR A 1 261 ? 3.769 13.182 -12.983 1.00 88.50 261 TYR A CA 1
ATOM 2156 C C . TYR A 1 261 ? 2.562 13.947 -12.432 1.00 88.50 261 TYR A C 1
ATOM 2158 O O . TYR A 1 261 ? 2.255 13.817 -11.247 1.00 88.50 261 TYR A O 1
ATOM 2166 N N . LEU A 1 262 ? 1.839 14.698 -13.272 1.00 91.19 262 LEU A N 1
ATOM 2167 C CA . LEU A 1 262 ? 0.598 15.364 -12.865 1.00 91.19 262 LEU A CA 1
ATOM 2168 C C . LEU A 1 262 ? -0.464 14.340 -12.429 1.00 91.19 262 LEU A C 1
ATOM 2170 O O . LEU A 1 262 ? -1.042 14.471 -11.350 1.00 91.19 262 LEU A O 1
ATOM 2174 N N . ILE A 1 263 ? -0.686 13.297 -13.238 1.00 91.38 263 ILE A N 1
ATOM 2175 C CA . ILE A 1 263 ? -1.622 12.205 -12.927 1.00 91.38 263 ILE A CA 1
ATOM 2176 C C . ILE A 1 263 ? -1.195 11.491 -11.636 1.00 91.38 263 ILE A C 1
ATOM 2178 O O . ILE A 1 263 ? -2.039 11.233 -10.775 1.00 91.38 263 ILE A O 1
ATOM 2182 N N . LEU A 1 264 ? 0.103 11.208 -11.478 1.00 91.38 264 LEU A N 1
ATOM 2183 C CA . LEU A 1 264 ? 0.658 10.568 -10.284 1.00 91.38 264 LEU A CA 1
ATOM 2184 C C . LEU A 1 264 ? 0.412 11.411 -9.022 1.00 91.38 264 LEU A C 1
ATOM 2186 O O . LEU A 1 264 ? -0.106 10.899 -8.029 1.00 91.38 264 LEU A O 1
ATOM 2190 N N . GLY A 1 265 ? 0.717 12.712 -9.077 1.00 89.56 265 GLY A N 1
ATOM 2191 C CA . GLY A 1 265 ? 0.513 13.644 -7.966 1.00 89.56 265 GLY A CA 1
ATOM 2192 C C . GLY A 1 265 ? -0.958 13.777 -7.566 1.00 89.56 265 GLY A C 1
ATOM 2193 O O . GLY A 1 265 ? -1.286 13.714 -6.380 1.00 89.56 265 GLY A O 1
ATOM 2194 N N . ILE A 1 266 ? -1.861 13.874 -8.548 1.00 91.88 266 ILE A N 1
ATOM 2195 C CA . ILE A 1 266 ? -3.313 13.871 -8.310 1.00 91.88 266 ILE A CA 1
ATOM 2196 C C . ILE A 1 266 ? -3.753 12.539 -7.687 1.00 91.88 266 ILE A C 1
ATOM 2198 O O . ILE A 1 266 ? -4.523 12.537 -6.727 1.00 91.88 266 ILE A O 1
ATOM 2202 N N . GLY A 1 267 ? -3.252 11.408 -8.190 1.00 91.12 267 GLY A N 1
ATOM 2203 C CA . GLY A 1 267 ? -3.545 10.081 -7.648 1.00 91.12 267 GLY A CA 1
ATOM 2204 C C . GLY A 1 267 ? -3.166 9.954 -6.173 1.00 91.12 267 GLY A C 1
ATOM 2205 O O . GLY A 1 267 ? -3.986 9.516 -5.364 1.00 91.12 267 GLY A O 1
ATOM 2206 N N . TYR A 1 268 ? -1.967 10.413 -5.806 1.00 90.75 268 TYR A N 1
ATOM 2207 C CA . TYR A 1 268 ? -1.490 10.433 -4.421 1.00 90.75 268 TYR A CA 1
ATOM 2208 C C . TYR A 1 268 ? -2.330 11.340 -3.528 1.00 90.75 268 TYR A C 1
ATOM 2210 O O . TYR A 1 268 ? -2.720 10.925 -2.437 1.00 90.75 268 TYR A O 1
ATOM 2218 N N . PHE A 1 269 ? -2.645 12.552 -3.994 1.00 90.75 269 PHE A N 1
ATOM 2219 C CA . PHE A 1 269 ? -3.497 13.483 -3.261 1.00 90.75 269 PHE A CA 1
ATOM 2220 C C . PHE A 1 269 ? -4.865 12.858 -2.965 1.00 90.75 269 PHE A C 1
ATOM 2222 O O . PHE A 1 269 ? -5.254 12.744 -1.804 1.00 90.75 269 PHE A O 1
ATOM 2229 N N . ILE A 1 270 ? -5.555 12.358 -3.996 1.00 91.44 270 ILE A N 1
ATOM 2230 C CA . ILE A 1 270 ? -6.874 11.726 -3.858 1.00 91.44 270 ILE A CA 1
ATOM 2231 C C . ILE A 1 270 ? -6.814 10.535 -2.896 1.00 91.44 270 ILE A C 1
ATOM 2233 O O . ILE A 1 270 ? -7.671 10.402 -2.016 1.00 91.44 270 ILE A O 1
ATOM 2237 N N . PHE A 1 271 ? -5.796 9.684 -3.045 1.00 88.81 271 PHE A N 1
ATOM 2238 C CA . PHE A 1 271 ? -5.611 8.499 -2.218 1.00 88.81 271 PHE A CA 1
ATOM 2239 C C . PHE A 1 271 ? -5.392 8.862 -0.742 1.00 88.81 271 PHE A C 1
ATOM 2241 O O . PHE A 1 271 ? -6.152 8.410 0.112 1.00 88.81 271 PHE A O 1
ATOM 2248 N N . ILE A 1 272 ? -4.408 9.712 -0.430 1.00 86.62 272 ILE A N 1
ATOM 2249 C CA . ILE A 1 272 ? -4.078 10.103 0.951 1.00 86.62 272 ILE A CA 1
ATOM 2250 C C . ILE A 1 272 ? -5.265 10.820 1.599 1.00 86.62 272 ILE A C 1
ATOM 2252 O O . ILE A 1 272 ? -5.674 10.479 2.713 1.00 86.62 272 ILE A O 1
ATOM 2256 N N . SER A 1 273 ? -5.872 11.773 0.891 1.00 83.75 273 SER A N 1
ATOM 2257 C CA . SER A 1 273 ? -7.013 12.526 1.403 1.00 83.75 273 SER A CA 1
ATOM 2258 C C . SER A 1 273 ? -8.212 11.627 1.722 1.00 83.75 273 SER A C 1
ATOM 2260 O O . SER A 1 273 ? -8.892 11.870 2.718 1.00 83.75 273 SER A O 1
ATOM 2262 N N . ALA A 1 274 ? -8.437 10.538 0.976 1.00 86.00 274 ALA A N 1
ATOM 2263 C CA . ALA A 1 274 ? -9.503 9.582 1.285 1.00 86.00 274 ALA A CA 1
ATOM 2264 C C . ALA A 1 274 ? -9.304 8.861 2.637 1.00 86.00 274 ALA A C 1
ATOM 2266 O O . ALA A 1 274 ? -10.287 8.494 3.288 1.00 86.00 274 ALA A O 1
ATOM 2267 N N . TYR A 1 275 ? -8.059 8.678 3.091 1.00 79.19 275 TYR A N 1
ATOM 2268 C CA . TYR A 1 275 ? -7.755 8.096 4.405 1.00 79.19 275 TYR A CA 1
ATOM 2269 C C . TYR A 1 275 ? -7.791 9.123 5.541 1.00 79.19 275 TYR A C 1
ATOM 2271 O O . TYR A 1 275 ? -8.177 8.769 6.655 1.00 79.19 275 TYR A O 1
ATOM 2279 N N . VAL A 1 276 ? -7.421 10.376 5.270 1.00 78.94 276 VAL A N 1
ATOM 2280 C CA . VAL A 1 276 ? -7.314 11.433 6.291 1.00 78.94 276 VAL A CA 1
ATOM 2281 C C . VAL A 1 276 ? -8.659 12.094 6.594 1.00 78.94 276 VAL A C 1
ATOM 2283 O O . VAL A 1 276 ? -8.944 12.425 7.744 1.00 78.94 276 VAL A O 1
ATOM 2286 N N . ILE A 1 277 ? -9.502 12.302 5.582 1.00 77.81 277 ILE A N 1
ATOM 2287 C CA . ILE A 1 277 ? -10.716 13.106 5.741 1.00 77.81 277 ILE A CA 1
ATOM 2288 C C . ILE A 1 277 ? -11.743 12.350 6.597 1.00 77.81 277 ILE A C 1
ATOM 2290 O O . ILE A 1 277 ? -12.018 11.176 6.329 1.00 77.81 277 ILE A O 1
ATOM 2294 N N . PRO A 1 278 ? -12.322 12.974 7.642 1.00 72.62 278 PRO A N 1
ATOM 2295 C CA . PRO A 1 278 ? -13.309 12.325 8.506 1.00 72.62 278 PRO A CA 1
ATOM 2296 C C . PRO A 1 278 ? -14.597 11.982 7.741 1.00 72.62 278 PRO A C 1
ATOM 2298 O O . PRO A 1 278 ? -14.755 12.330 6.580 1.00 72.62 278 PRO A O 1
ATOM 2301 N N . TYR A 1 279 ? -15.529 11.261 8.361 1.00 71.50 279 TYR A N 1
ATOM 2302 C CA . TYR A 1 279 ? -16.876 11.088 7.807 1.00 71.50 279 TYR A CA 1
ATOM 2303 C C . TYR A 1 279 ? -17.779 12.164 8.404 1.00 71.50 279 TYR A C 1
ATOM 2305 O O . TYR A 1 279 ? -18.172 12.068 9.566 1.00 71.50 279 TYR A O 1
ATOM 2313 N N . ASN A 1 280 ? -18.027 13.236 7.653 1.00 74.50 280 ASN A N 1
ATOM 2314 C CA . ASN A 1 280 ? -18.885 14.337 8.085 1.00 74.50 280 ASN A CA 1
ATOM 2315 C C . ASN A 1 280 ? -19.597 14.990 6.892 1.00 74.50 280 ASN A C 1
ATOM 2317 O O . ASN A 1 280 ? -19.183 14.840 5.748 1.00 74.50 280 ASN A O 1
ATOM 2321 N N . VAL A 1 281 ? -20.638 15.781 7.163 1.00 73.56 281 VAL A N 1
ATOM 2322 C CA . VAL A 1 281 ? -21.408 16.474 6.113 1.00 73.56 281 VAL A CA 1
ATOM 2323 C C . VAL A 1 281 ? -20.502 17.327 5.213 1.00 73.56 281 VAL A C 1
ATOM 2325 O O . VAL A 1 281 ? -20.666 17.325 3.997 1.00 73.56 281 VAL A O 1
ATOM 2328 N N . TYR A 1 282 ? -19.485 17.981 5.783 1.00 80.12 282 TYR A N 1
ATOM 2329 C CA . TYR A 1 282 ? -18.527 18.811 5.044 1.00 80.12 282 TYR A CA 1
ATOM 2330 C C . TYR A 1 282 ? -17.605 18.023 4.101 1.00 80.12 282 TYR A C 1
ATOM 2332 O O . TYR A 1 282 ? -17.051 18.595 3.164 1.00 80.12 282 TYR A O 1
ATOM 2340 N N . SER A 1 283 ? -17.487 16.704 4.278 1.00 84.31 283 SER A N 1
ATOM 2341 C CA . SER A 1 283 ? -16.693 15.836 3.405 1.00 84.31 283 SER A CA 1
ATOM 2342 C C . SER A 1 283 ? -17.254 15.783 1.989 1.00 84.31 283 SER A C 1
ATOM 2344 O O . SER A 1 283 ? -16.529 15.418 1.072 1.00 84.31 283 SER A O 1
ATOM 2346 N N . ILE A 1 284 ? -18.505 16.205 1.769 1.00 87.25 284 ILE A N 1
ATOM 2347 C CA . ILE A 1 284 ? -19.079 16.350 0.427 1.00 87.25 284 ILE A CA 1
ATOM 2348 C C . ILE A 1 284 ? -18.222 17.247 -0.480 1.00 87.25 284 ILE A C 1
ATOM 2350 O O . ILE A 1 284 ? -18.072 16.944 -1.663 1.00 87.25 284 ILE A O 1
ATOM 2354 N N . ILE A 1 285 ? -17.598 18.292 0.083 1.00 89.62 285 ILE A N 1
ATOM 2355 C CA . ILE A 1 285 ? -16.715 19.213 -0.646 1.00 89.62 285 ILE A CA 1
ATOM 2356 C C . ILE A 1 285 ? -15.521 18.447 -1.211 1.00 89.62 285 ILE A C 1
ATOM 2358 O O . ILE A 1 285 ? -15.183 18.620 -2.375 1.00 89.62 285 ILE A O 1
ATOM 2362 N N . PHE A 1 286 ? -14.929 17.548 -0.425 1.00 91.88 286 PHE A N 1
ATOM 2363 C CA . PHE A 1 286 ? -13.802 16.728 -0.860 1.00 91.88 286 PHE A CA 1
ATOM 2364 C C . PHE A 1 286 ? -14.142 15.849 -2.069 1.00 91.88 286 PHE A C 1
ATOM 2366 O O . PHE A 1 286 ? -13.384 15.821 -3.039 1.00 91.88 286 PHE A O 1
ATOM 2373 N N . TYR A 1 287 ? -15.290 15.165 -2.050 1.00 93.56 287 TYR A N 1
ATOM 2374 C CA . TYR A 1 287 ? -15.673 14.289 -3.159 1.00 93.56 287 TYR A CA 1
ATOM 2375 C C . TYR A 1 287 ? -15.918 15.070 -4.456 1.00 93.56 287 TYR A C 1
ATOM 2377 O O . TYR A 1 287 ? -15.436 14.666 -5.514 1.00 93.56 287 TYR A O 1
ATOM 2385 N N . TRP A 1 288 ? -16.623 16.201 -4.381 1.00 95.19 288 TRP A N 1
ATOM 2386 C CA . TRP A 1 288 ? -16.889 17.035 -5.556 1.00 95.19 288 TRP A CA 1
ATOM 2387 C C . TRP A 1 288 ? -15.656 17.795 -6.045 1.00 95.19 288 TRP A C 1
ATOM 2389 O O . TRP A 1 288 ? -15.488 17.958 -7.251 1.00 95.19 288 TRP A O 1
ATOM 2399 N N . PHE A 1 289 ? -14.762 18.202 -5.143 1.00 94.94 289 PHE A N 1
ATOM 2400 C CA . PHE A 1 289 ? -13.489 18.823 -5.502 1.00 94.94 289 PHE A CA 1
ATOM 2401 C C . PHE A 1 289 ? -12.592 17.857 -6.286 1.00 94.94 289 PHE A C 1
ATOM 2403 O O . PHE A 1 289 ? -12.099 18.207 -7.356 1.00 94.94 289 PHE A O 1
ATOM 2410 N N . ASN A 1 290 ? -12.453 16.609 -5.825 1.00 94.06 290 ASN A N 1
ATOM 2411 C CA . ASN A 1 290 ? -11.708 15.587 -6.567 1.00 94.06 290 ASN A CA 1
ATOM 2412 C C . ASN A 1 290 ? -12.347 15.263 -7.918 1.00 94.06 290 ASN A C 1
ATOM 2414 O O . ASN A 1 290 ? -11.642 15.033 -8.899 1.00 94.06 290 ASN A O 1
ATOM 2418 N N . PHE A 1 291 ? -13.681 15.231 -7.985 1.00 95.44 291 PHE A N 1
ATOM 2419 C CA . PHE A 1 291 ? -14.390 15.090 -9.253 1.00 95.44 291 PHE A CA 1
ATOM 2420 C C . PHE A 1 291 ? -14.067 16.243 -10.207 1.00 95.44 291 PHE A C 1
ATOM 2422 O O . PHE A 1 291 ? -13.748 15.983 -11.362 1.00 95.44 291 PHE A O 1
ATOM 2429 N N . LEU A 1 292 ? -14.084 17.490 -9.728 1.00 96.25 292 LEU A N 1
ATOM 2430 C CA . LEU A 1 292 ? -13.765 18.661 -10.542 1.00 96.25 292 LEU A CA 1
ATOM 2431 C C . LEU A 1 292 ? -12.328 18.607 -11.081 1.00 96.25 292 LEU A C 1
ATOM 2433 O O . LEU A 1 292 ? -12.123 18.836 -12.270 1.00 96.25 292 LEU A O 1
ATOM 2437 N N . ILE A 1 293 ? -11.349 18.250 -10.241 1.00 94.81 293 ILE A N 1
ATOM 2438 C CA . ILE A 1 293 ? -9.951 18.072 -10.672 1.00 94.81 293 ILE A CA 1
ATOM 2439 C C . ILE A 1 293 ? -9.864 17.043 -11.804 1.00 94.81 293 ILE A C 1
ATOM 2441 O O . ILE A 1 293 ? -9.245 17.300 -12.836 1.00 94.81 293 ILE A O 1
ATOM 2445 N N . LEU A 1 294 ? -10.501 15.883 -11.631 1.00 95.19 294 LEU A N 1
ATOM 2446 C CA . LEU A 1 294 ? -10.466 14.816 -12.631 1.00 95.19 294 LEU A CA 1
ATOM 2447 C C . LEU A 1 294 ? -11.266 15.152 -13.889 1.00 95.19 294 LEU A C 1
ATOM 2449 O O . LEU A 1 294 ? -10.891 14.704 -14.967 1.00 95.19 294 LEU A O 1
ATOM 2453 N N . LEU A 1 295 ? -12.322 15.958 -13.779 1.00 96.00 295 LEU A N 1
ATOM 2454 C CA . LEU A 1 295 ? -13.051 16.489 -14.927 1.00 96.00 295 LEU A CA 1
ATOM 2455 C C . LEU A 1 295 ? -12.155 17.414 -15.757 1.00 96.00 295 LEU A C 1
ATOM 2457 O O . LEU A 1 295 ? -12.101 17.257 -16.970 1.00 96.00 295 LEU A O 1
ATOM 2461 N N . ILE A 1 296 ? -11.421 18.334 -15.122 1.00 95.12 296 ILE A N 1
ATOM 2462 C CA . ILE A 1 296 ? -10.469 19.217 -15.817 1.00 95.12 296 ILE A CA 1
ATOM 2463 C C . ILE A 1 296 ? -9.398 18.382 -16.527 1.00 95.12 296 ILE A C 1
ATOM 2465 O O . ILE A 1 296 ? -9.123 18.600 -17.706 1.00 95.12 296 ILE A O 1
ATOM 2469 N N . LEU A 1 297 ? -8.837 17.394 -15.826 1.00 93.94 297 LEU A N 1
ATOM 2470 C CA . LEU A 1 297 ? -7.819 16.496 -16.369 1.00 93.94 297 LEU A CA 1
ATOM 2471 C C . LEU A 1 297 ? -8.340 15.682 -17.564 1.00 93.94 297 LEU A C 1
ATOM 2473 O O . LEU A 1 297 ? -7.644 15.533 -18.566 1.00 93.94 297 LEU A O 1
ATOM 2477 N N . PHE A 1 298 ? -9.572 15.180 -17.470 1.00 95.25 298 PHE A N 1
ATOM 2478 C CA . PHE A 1 298 ? -10.229 14.432 -18.536 1.00 95.25 298 PHE A CA 1
ATOM 2479 C C . PHE A 1 298 ? -10.531 15.314 -19.753 1.00 95.25 298 PHE A C 1
ATOM 2481 O O . PHE A 1 298 ? -10.185 14.936 -20.869 1.00 95.25 298 PHE A O 1
ATOM 2488 N N . SER A 1 299 ? -11.092 16.509 -19.550 1.00 94.75 299 SER A N 1
ATOM 2489 C CA . SER A 1 299 ? -11.349 17.475 -20.626 1.00 94.75 299 SER A CA 1
ATOM 2490 C C . SER A 1 299 ? -10.064 17.891 -21.342 1.00 94.75 299 SER A C 1
ATOM 2492 O O . SER A 1 299 ? -10.042 17.990 -22.567 1.00 94.75 299 SER A O 1
ATOM 2494 N N . TYR A 1 300 ? -8.972 18.081 -20.596 1.00 93.12 300 TYR A N 1
ATOM 2495 C CA . TYR A 1 300 ? -7.656 18.333 -21.177 1.00 93.12 300 TYR A CA 1
ATOM 2496 C C . TYR A 1 300 ? -7.175 17.153 -22.036 1.00 93.12 300 TYR A C 1
ATOM 2498 O O . TYR A 1 300 ? -6.757 17.353 -23.174 1.00 93.12 300 TYR A O 1
ATOM 2506 N N . GLY A 1 301 ? -7.303 15.917 -21.540 1.00 91.75 301 GLY A N 1
ATOM 2507 C CA . GLY A 1 301 ? -6.972 14.714 -22.308 1.00 91.75 301 GLY A CA 1
ATOM 2508 C C . GLY A 1 301 ? -7.805 14.556 -23.585 1.00 91.75 301 GLY A C 1
ATOM 2509 O O . GLY A 1 301 ? -7.255 14.216 -24.631 1.00 91.75 301 GLY A O 1
ATOM 2510 N N . LEU A 1 302 ? -9.107 14.858 -23.532 1.00 93.75 302 LEU A N 1
ATOM 2511 C CA . LEU A 1 302 ? -9.978 14.856 -24.712 1.00 93.75 302 LE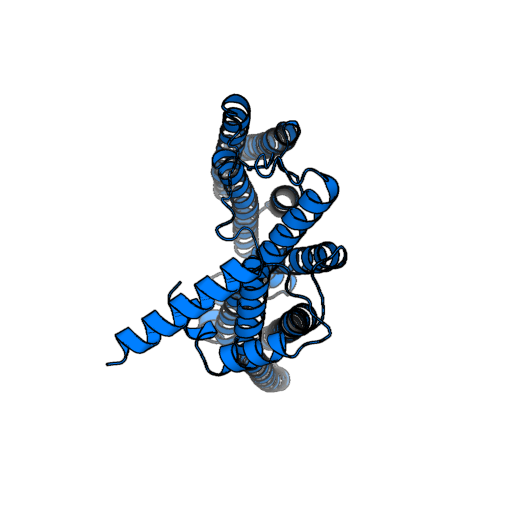U A CA 1
ATOM 2512 C C . LEU A 1 302 ? -9.549 15.900 -25.746 1.00 93.75 302 LEU A C 1
ATOM 2514 O O . LEU A 1 302 ? -9.484 15.579 -26.928 1.00 93.75 302 LEU A O 1
ATOM 2518 N N . SER A 1 303 ? -9.192 17.108 -25.302 1.00 94.56 303 SER A N 1
ATOM 2519 C CA . SER A 1 303 ? -8.671 18.153 -26.189 1.00 94.56 303 SER A CA 1
ATOM 2520 C C . SER A 1 303 ? -7.380 17.715 -26.891 1.00 94.56 303 SER A C 1
ATOM 2522 O O . SER A 1 303 ? -7.211 17.958 -28.085 1.00 94.56 303 SER A O 1
ATOM 2524 N N . ILE A 1 304 ? -6.483 17.003 -26.197 1.00 91.81 304 ILE A N 1
ATOM 2525 C CA . ILE A 1 304 ? -5.279 16.444 -26.831 1.00 91.81 304 ILE A CA 1
ATOM 2526 C C . ILE A 1 304 ? -5.646 15.400 -27.893 1.00 91.81 304 ILE A C 1
ATOM 2528 O O . ILE A 1 304 ? -5.055 15.396 -28.974 1.00 91.81 304 ILE A O 1
ATOM 2532 N N . ILE A 1 305 ? -6.608 14.523 -27.596 1.00 92.38 305 ILE A N 1
ATOM 2533 C CA . ILE A 1 305 ? -7.054 13.492 -28.539 1.00 92.38 305 ILE A CA 1
ATOM 2534 C C . ILE A 1 305 ? -7.630 14.131 -29.801 1.00 92.38 305 ILE A C 1
ATOM 2536 O O . ILE A 1 305 ? -7.210 13.790 -30.904 1.00 92.38 305 ILE A O 1
ATOM 2540 N N . GLU A 1 306 ? -8.555 15.072 -29.632 1.00 92.94 306 GLU A N 1
ATOM 2541 C CA . GLU A 1 306 ? -9.237 15.751 -30.732 1.00 92.94 306 GLU A CA 1
ATOM 2542 C C . GLU A 1 306 ? -8.249 16.487 -31.645 1.00 92.94 306 GLU A C 1
ATOM 2544 O O . GLU A 1 306 ? -8.307 16.355 -32.867 1.00 92.94 306 GLU A O 1
ATOM 2549 N N . ASN A 1 307 ? -7.299 17.215 -31.055 1.00 90.69 307 ASN A N 1
ATOM 2550 C CA . ASN A 1 307 ? -6.419 18.096 -31.816 1.00 90.69 307 ASN A CA 1
ATOM 2551 C C . ASN A 1 307 ? -5.186 17.395 -32.398 1.00 90.69 307 ASN A C 1
ATOM 2553 O O . ASN A 1 307 ? -4.684 17.848 -33.424 1.00 90.69 307 ASN A O 1
ATOM 2557 N N . TYR A 1 308 ? -4.686 16.317 -31.779 1.00 90.19 308 TYR A N 1
ATOM 2558 C CA . TYR A 1 308 ? -3.369 15.763 -32.124 1.00 90.19 308 TYR A CA 1
ATOM 2559 C C . TYR A 1 308 ? -3.325 14.253 -32.368 1.00 90.19 308 TYR A C 1
ATOM 2561 O O . TYR A 1 308 ? -2.411 13.804 -33.053 1.00 90.19 308 TYR A O 1
ATOM 2569 N N . ALA A 1 309 ? -4.246 13.448 -31.826 1.00 87.50 309 ALA A N 1
ATOM 2570 C CA . ALA A 1 309 ? -4.075 11.987 -31.851 1.00 87.50 309 ALA A CA 1
ATOM 2571 C C . ALA A 1 309 ? -4.204 11.361 -33.246 1.00 87.50 309 ALA A C 1
ATOM 2573 O O . ALA A 1 309 ? -3.705 10.263 -33.455 1.00 87.50 309 ALA A O 1
ATOM 2574 N N . TRP A 1 310 ? -4.846 12.048 -34.193 1.00 87.69 310 TRP A N 1
ATOM 2575 C CA . TRP A 1 310 ? -4.981 11.594 -35.580 1.00 87.69 310 TRP A CA 1
ATOM 2576 C C . TRP A 1 310 ? -3.760 11.927 -36.454 1.00 87.69 310 TRP A C 1
ATOM 2578 O O . TRP A 1 310 ? -3.676 11.455 -37.588 1.00 87.69 310 TRP A O 1
ATOM 2588 N N . MET A 1 311 ? -2.831 12.759 -35.964 1.00 88.94 311 MET A N 1
ATOM 2589 C CA . MET A 1 311 ? -1.619 13.109 -36.704 1.00 88.94 311 MET A CA 1
ATOM 2590 C C . MET A 1 311 ? -0.666 11.906 -36.774 1.00 88.94 311 MET A C 1
ATOM 2592 O O . MET A 1 311 ? -0.587 11.099 -35.845 1.00 88.94 311 MET A O 1
ATOM 2596 N N . SER A 1 312 ? 0.088 11.798 -37.873 1.00 84.44 312 SER A N 1
ATOM 2597 C CA . SER A 1 312 ? 1.107 10.751 -38.028 1.00 84.44 312 SER A CA 1
ATOM 2598 C C . SER A 1 312 ? 2.081 10.766 -36.846 1.00 84.44 312 SER A C 1
ATOM 2600 O O . SER A 1 312 ? 2.430 11.836 -36.357 1.00 84.44 312 SER A O 1
ATOM 2602 N N . GLU A 1 313 ? 2.487 9.582 -36.377 1.00 82.94 313 GLU A N 1
ATOM 2603 C CA . GLU A 1 313 ? 3.391 9.376 -35.224 1.00 82.94 313 GLU A CA 1
ATOM 2604 C C . GLU A 1 313 ? 2.841 9.829 -33.856 1.00 82.94 313 GLU A C 1
ATOM 2606 O O . GLU A 1 313 ? 3.467 9.594 -32.830 1.00 82.94 313 GLU A O 1
ATOM 2611 N N . GLN A 1 314 ? 1.626 10.386 -33.798 1.00 86.38 314 GLN A N 1
ATOM 2612 C CA . GLN A 1 314 ? 1.014 10.923 -32.574 1.00 86.38 314 GLN A CA 1
ATOM 2613 C C . GLN A 1 314 ? -0.145 10.061 -32.040 1.00 86.38 314 GLN A C 1
ATOM 2615 O O . GLN A 1 314 ? -0.785 10.411 -31.046 1.00 86.38 314 GLN A O 1
ATOM 2620 N N . ASN A 1 315 ? -0.378 8.889 -32.643 1.00 85.25 315 ASN A N 1
ATOM 2621 C CA . ASN A 1 315 ? -1.444 7.946 -32.274 1.00 85.25 315 ASN A CA 1
ATOM 2622 C C . ASN A 1 315 ? -1.391 7.501 -30.801 1.00 85.25 315 ASN A C 1
ATOM 2624 O O . ASN A 1 315 ? -2.417 7.161 -30.213 1.00 85.25 315 ASN A O 1
ATOM 2628 N N . TYR A 1 316 ? -0.215 7.525 -30.164 1.00 85.12 316 TYR A N 1
ATOM 2629 C CA . TYR A 1 316 ? -0.071 7.194 -28.743 1.00 85.12 316 TYR A CA 1
ATOM 2630 C C . TYR A 1 316 ? -0.911 8.115 -27.838 1.00 85.12 316 TYR A C 1
ATOM 2632 O O . TYR A 1 316 ? -1.305 7.719 -26.742 1.00 85.12 316 TYR A O 1
ATOM 2640 N N . LYS A 1 317 ? -1.282 9.315 -28.310 1.00 90.44 317 LYS A N 1
ATOM 2641 C CA . LYS A 1 317 ? -2.169 10.243 -27.596 1.00 90.44 317 LYS A CA 1
ATOM 2642 C C . LYS A 1 317 ? -3.594 9.706 -27.400 1.00 90.44 317 LYS A C 1
ATOM 2644 O O . LYS A 1 317 ? -4.296 10.193 -26.519 1.00 90.44 317 LYS A O 1
ATOM 2649 N N . TYR A 1 318 ? -4.022 8.646 -28.091 1.00 90.75 318 TYR A N 1
ATOM 2650 C CA . TYR A 1 318 ? -5.272 7.956 -27.737 1.00 90.75 318 TYR A CA 1
ATOM 2651 C C . TYR A 1 318 ? -5.253 7.352 -26.319 1.00 90.75 318 TYR A C 1
ATOM 2653 O O . TYR A 1 318 ? -6.315 7.160 -25.726 1.00 90.75 318 TYR A O 1
ATOM 2661 N N . LEU A 1 319 ? -4.075 7.131 -25.716 1.00 91.19 319 LEU A N 1
ATOM 2662 C CA . LEU A 1 319 ? -3.947 6.672 -24.324 1.00 91.19 319 LEU A CA 1
ATOM 2663 C C . LEU A 1 319 ? -4.556 7.642 -23.300 1.00 91.19 319 LEU A C 1
ATOM 2665 O O . LEU A 1 319 ? -4.959 7.205 -22.221 1.00 91.19 319 LEU A O 1
ATOM 2669 N N . TYR A 1 320 ? -4.717 8.928 -23.637 1.00 92.19 320 TYR A N 1
ATOM 2670 C CA . TYR A 1 320 ? -5.437 9.891 -22.794 1.00 92.19 320 TYR A CA 1
ATOM 2671 C C . TYR A 1 320 ? -6.897 9.485 -22.526 1.00 92.19 320 TYR A C 1
ATOM 2673 O O . TYR A 1 320 ? -7.467 9.907 -21.519 1.00 92.19 320 TYR A O 1
ATOM 2681 N N . ALA A 1 321 ? -7.489 8.600 -23.338 1.00 92.81 321 ALA A N 1
ATOM 2682 C CA . ALA A 1 321 ? -8.836 8.079 -23.116 1.00 92.81 321 ALA A CA 1
ATOM 2683 C C . ALA A 1 321 ? -8.950 7.264 -21.814 1.00 92.81 321 ALA A C 1
ATOM 2685 O O . ALA A 1 321 ? -10.034 7.176 -21.235 1.00 92.81 321 ALA A O 1
ATOM 2686 N N . LEU A 1 322 ? -7.837 6.723 -21.298 1.00 94.06 322 LEU A N 1
ATOM 2687 C CA . LEU A 1 322 ? -7.807 6.012 -20.015 1.00 94.06 322 LEU A CA 1
ATOM 2688 C C . LEU A 1 322 ? -8.253 6.896 -18.839 1.00 94.06 322 LEU A C 1
ATOM 2690 O O . LEU A 1 322 ? -8.790 6.375 -17.859 1.00 94.06 322 LEU A O 1
ATOM 2694 N N . LEU A 1 323 ? -8.121 8.226 -18.948 1.00 94.12 323 LEU A N 1
ATOM 2695 C CA . LEU A 1 323 ? -8.580 9.189 -17.937 1.00 94.12 323 LEU A CA 1
ATOM 2696 C C . LEU A 1 323 ? -10.100 9.157 -17.704 1.00 94.12 323 LEU A C 1
ATOM 2698 O O . LEU A 1 323 ? -10.572 9.621 -16.664 1.00 94.12 323 LEU A O 1
ATOM 2702 N N . LEU A 1 324 ? -10.870 8.544 -18.609 1.00 95.44 324 LEU A N 1
ATOM 2703 C CA . LEU A 1 324 ? -12.300 8.303 -18.421 1.00 95.44 324 LEU A CA 1
ATOM 2704 C C . LEU A 1 324 ? -12.586 7.420 -17.191 1.00 95.44 324 LEU A C 1
ATOM 2706 O O . LEU A 1 324 ? -13.590 7.611 -16.503 1.00 95.44 324 LEU A O 1
ATOM 2710 N N . ILE A 1 325 ? -11.710 6.458 -16.888 1.00 94.81 325 ILE A N 1
ATOM 2711 C CA . ILE A 1 325 ? -11.907 5.504 -15.788 1.00 94.81 325 ILE A CA 1
ATOM 2712 C C . ILE A 1 325 ? -11.907 6.210 -14.418 1.00 94.81 325 ILE A C 1
ATOM 2714 O O . ILE A 1 325 ? -12.914 6.100 -13.705 1.00 94.81 325 ILE A O 1
ATOM 2718 N N . PRO A 1 326 ? -10.849 6.951 -14.015 1.00 95.06 326 PRO A N 1
ATOM 2719 C CA . PRO A 1 326 ? -10.852 7.652 -12.732 1.00 95.06 326 PRO A CA 1
ATOM 2720 C C . PRO A 1 326 ? -11.942 8.731 -12.674 1.00 95.06 326 PRO A C 1
ATOM 2722 O O . PRO A 1 326 ? -12.535 8.934 -11.613 1.00 95.06 326 PRO A O 1
ATOM 2725 N N . PHE A 1 327 ? -12.286 9.358 -13.806 1.00 95.62 327 PHE A N 1
ATOM 2726 C CA . PHE A 1 327 ? -13.409 10.293 -13.901 1.00 95.62 327 PHE A CA 1
ATOM 2727 C C . PHE A 1 327 ? -14.747 9.645 -13.494 1.00 95.62 327 PHE A C 1
ATOM 2729 O O . PHE A 1 327 ? -15.426 10.139 -12.588 1.00 95.62 327 PHE A O 1
ATOM 2736 N N . ILE A 1 328 ? -15.106 8.501 -14.092 1.00 96.12 328 ILE A N 1
ATOM 2737 C CA . ILE A 1 328 ? -16.360 7.788 -13.786 1.00 96.12 328 ILE A CA 1
ATOM 2738 C C . ILE A 1 328 ? -16.391 7.315 -12.327 1.00 96.12 328 ILE A C 1
ATOM 2740 O O . ILE A 1 328 ? -17.427 7.418 -11.661 1.00 96.12 328 ILE A O 1
ATOM 2744 N N . LEU A 1 329 ? -15.275 6.785 -11.817 1.00 96.19 329 LEU A N 1
ATOM 2745 C CA . LEU A 1 329 ? -15.186 6.315 -10.431 1.00 96.19 329 LEU A CA 1
ATOM 2746 C C . LEU A 1 329 ? -15.374 7.462 -9.431 1.00 96.19 329 LEU A C 1
ATOM 2748 O O . LEU A 1 329 ? -16.145 7.320 -8.477 1.00 96.19 329 LEU A O 1
ATOM 2752 N N . SER A 1 330 ? -14.733 8.607 -9.682 1.00 96.00 330 SER A N 1
ATOM 2753 C CA . SER A 1 330 ? -14.872 9.813 -8.863 1.00 96.00 330 SER A CA 1
ATOM 2754 C C . SER A 1 330 ? -16.306 10.344 -8.861 1.00 96.00 330 SER A C 1
ATOM 2756 O O . SER A 1 330 ? -16.873 10.587 -7.795 1.00 96.00 330 SER A O 1
ATOM 2758 N N . LEU A 1 331 ? -16.949 10.415 -10.033 1.00 96.00 331 LEU A N 1
ATOM 2759 C CA . LEU A 1 331 ? -18.346 10.838 -10.151 1.00 96.00 331 LEU A CA 1
ATOM 2760 C C . LEU A 1 331 ? -19.287 9.915 -9.368 1.00 96.00 331 LEU A C 1
ATOM 2762 O O . LEU A 1 331 ? -20.118 10.378 -8.585 1.00 96.00 331 LEU A O 1
ATOM 2766 N N . ARG A 1 332 ? -19.135 8.594 -9.532 1.00 95.69 332 ARG A N 1
ATOM 2767 C CA . ARG A 1 332 ? -19.926 7.606 -8.782 1.00 95.69 332 ARG A CA 1
ATOM 2768 C C . ARG A 1 332 ? -19.727 7.755 -7.277 1.00 95.69 332 ARG A C 1
ATOM 2770 O O . ARG A 1 332 ? -20.703 7.696 -6.534 1.00 95.69 332 ARG A O 1
ATOM 2777 N N . SER A 1 333 ? -18.489 7.962 -6.834 1.00 94.00 333 SER A N 1
ATOM 2778 C CA . SER A 1 333 ? -18.164 8.199 -5.428 1.00 94.00 333 SER A CA 1
ATOM 2779 C C . SER A 1 333 ? -18.874 9.446 -4.883 1.00 94.00 333 SER A C 1
ATOM 2781 O O . SER A 1 333 ? -19.571 9.357 -3.870 1.00 94.00 333 SER A O 1
ATOM 2783 N N . ALA A 1 334 ? -18.792 10.576 -5.595 1.00 93.19 334 ALA A N 1
ATOM 2784 C CA . ALA A 1 334 ? -19.418 11.837 -5.198 1.00 93.19 334 ALA A CA 1
ATOM 2785 C C . ALA A 1 334 ? -20.951 11.756 -5.143 1.00 93.19 334 ALA A C 1
ATOM 2787 O O . ALA A 1 334 ? -21.566 12.226 -4.178 1.00 93.19 334 ALA A O 1
ATOM 2788 N N . ILE A 1 335 ? -21.575 11.101 -6.128 1.00 92.31 335 ILE A N 1
ATOM 2789 C CA . ILE A 1 335 ? -23.022 10.856 -6.141 1.00 92.31 335 ILE A CA 1
ATOM 2790 C C . ILE A 1 335 ? -23.413 9.991 -4.941 1.00 92.31 335 ILE A C 1
ATOM 2792 O O . ILE A 1 335 ? -24.266 10.397 -4.155 1.00 92.31 335 ILE A O 1
ATOM 2796 N N . ILE A 1 336 ? -22.773 8.834 -4.744 1.00 89.19 336 ILE A N 1
ATOM 2797 C CA . ILE A 1 336 ? -23.113 7.924 -3.639 1.00 89.19 336 ILE A CA 1
ATOM 2798 C C . ILE A 1 336 ? -22.970 8.631 -2.288 1.00 89.19 336 ILE A C 1
ATOM 2800 O O . ILE A 1 336 ? -23.861 8.500 -1.447 1.00 89.19 336 ILE A O 1
ATOM 2804 N N . TYR A 1 337 ? -21.907 9.415 -2.083 1.00 88.19 337 TYR A N 1
ATOM 2805 C CA . TYR A 1 337 ? -21.720 10.167 -0.841 1.00 88.19 337 TYR A CA 1
ATOM 2806 C C . TYR A 1 337 ? -22.845 11.187 -0.620 1.00 88.19 337 TYR A C 1
ATOM 2808 O O . TYR A 1 337 ? -23.471 11.214 0.439 1.00 88.19 337 TYR A O 1
ATOM 2816 N N . THR A 1 338 ? -23.174 11.963 -1.656 1.00 87.44 338 THR A N 1
ATOM 2817 C CA . THR A 1 338 ? -24.246 12.971 -1.616 1.00 87.44 338 THR A CA 1
ATOM 2818 C C . THR A 1 338 ? -25.607 12.348 -1.286 1.00 87.44 338 THR A C 1
ATOM 2820 O O . THR A 1 338 ? -26.365 12.884 -0.478 1.00 87.44 338 THR A O 1
ATOM 2823 N N . TRP A 1 339 ? -25.921 11.197 -1.881 1.00 84.38 339 TRP A N 1
ATOM 2824 C CA . TRP A 1 339 ? -27.174 10.481 -1.632 1.00 84.38 339 TRP A CA 1
ATOM 2825 C C . TRP A 1 339 ? -27.216 9.848 -0.240 1.00 84.38 339 TRP A C 1
ATOM 2827 O O . TRP A 1 339 ? -28.265 9.849 0.400 1.00 84.38 339 TRP A O 1
ATOM 2837 N N . SER A 1 340 ? -26.074 9.371 0.256 1.00 81.00 340 SER A N 1
ATOM 2838 C CA . SER A 1 340 ? -25.958 8.799 1.602 1.00 81.00 340 SER A CA 1
ATOM 2839 C C . SER A 1 340 ? -26.202 9.844 2.692 1.00 81.00 340 SER A C 1
ATOM 2841 O O . SER A 1 340 ? -26.842 9.536 3.693 1.00 81.00 340 SER A O 1
ATOM 2843 N N . LEU A 1 341 ? -25.766 11.091 2.473 1.00 76.00 341 LEU A N 1
ATOM 2844 C CA . LEU A 1 341 ? -26.074 12.214 3.364 1.00 76.00 341 LEU A CA 1
ATOM 2845 C C . LEU A 1 341 ? -27.563 12.595 3.326 1.00 76.00 341 LEU A C 1
ATOM 2847 O O . LEU A 1 341 ? -28.159 12.836 4.372 1.00 76.00 341 LEU A O 1
ATOM 2851 N N . LYS A 1 342 ? -28.183 12.620 2.137 1.00 60.69 342 LYS A N 1
ATOM 2852 C CA . LYS A 1 342 ? -29.616 12.944 1.978 1.00 60.69 342 LYS A CA 1
ATOM 2853 C C . LYS A 1 342 ? -30.550 11.869 2.544 1.00 60.69 342 LYS A C 1
ATOM 2855 O O . LYS A 1 342 ? -31.642 12.194 2.995 1.00 60.69 342 LYS A O 1
ATOM 2860 N N . GLY A 1 343 ? -30.136 10.602 2.515 1.00 53.66 343 GLY A N 1
ATOM 2861 C CA . GLY A 1 343 ? -30.916 9.458 2.995 1.00 53.66 343 GLY A CA 1
ATOM 2862 C C . GLY A 1 343 ? -30.725 9.115 4.476 1.00 53.66 343 GLY A C 1
ATOM 2863 O O . GLY A 1 343 ? -31.142 8.033 4.887 1.00 53.66 343 GLY A O 1
ATOM 2864 N N . GLY A 1 344 ? -30.066 9.979 5.258 1.00 52.66 344 GLY A N 1
ATOM 2865 C CA . GLY A 1 344 ? -29.619 9.709 6.625 1.00 52.66 344 GLY A CA 1
ATOM 2866 C C . GLY A 1 344 ? -30.744 9.400 7.617 1.00 52.66 344 GLY A C 1
ATOM 2867 O O . GLY A 1 344 ? -31.142 10.254 8.401 1.00 52.66 344 GLY A O 1
ATOM 2868 N N . LYS A 1 345 ? -31.218 8.151 7.647 1.00 40.59 345 LYS A N 1
ATOM 2869 C CA . LYS A 1 345 ? -31.816 7.579 8.855 1.00 40.59 345 LYS A CA 1
ATOM 2870 C C . LYS A 1 345 ? -30.675 7.337 9.842 1.00 40.59 345 LYS A C 1
ATOM 2872 O O . LYS A 1 345 ? -29.751 6.588 9.531 1.00 40.59 345 LYS A O 1
ATOM 2877 N N . GLU A 1 346 ? -30.721 7.985 11.005 1.00 42.03 346 GLU A N 1
ATOM 2878 C CA . GLU A 1 346 ? -29.815 7.700 12.121 1.00 42.03 346 GLU A CA 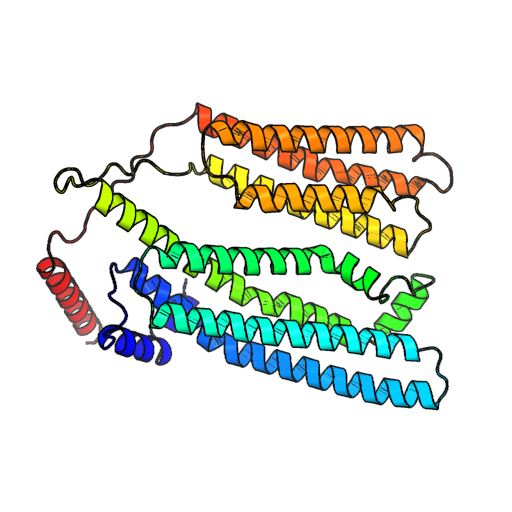1
ATOM 2879 C C . GLU A 1 346 ? -29.929 6.213 12.487 1.00 42.03 346 GLU A C 1
ATOM 2881 O O . GLU A 1 346 ? -30.897 5.785 13.115 1.00 42.03 346 GLU A O 1
ATOM 2886 N N . ILE A 1 347 ? -28.950 5.403 12.082 1.00 40.59 347 ILE A N 1
ATOM 2887 C CA . ILE A 1 347 ? -28.859 4.020 12.545 1.00 40.59 347 ILE A CA 1
ATOM 2888 C C . ILE A 1 347 ? -28.251 4.073 13.945 1.00 40.59 347 ILE A C 1
ATOM 2890 O O . ILE A 1 347 ? -27.041 4.234 14.113 1.00 40.59 347 ILE A O 1
ATOM 2894 N N . LYS A 1 348 ? -29.116 3.982 14.956 1.00 39.16 348 LYS A N 1
ATOM 2895 C CA . LYS A 1 348 ? -28.717 3.805 16.352 1.00 39.16 348 LYS A CA 1
ATOM 2896 C C . LYS A 1 348 ? -28.278 2.353 16.525 1.00 39.16 348 LYS A C 1
ATOM 2898 O O . LYS A 1 348 ? -29.105 1.449 16.466 1.00 39.16 348 LYS A O 1
ATOM 2903 N N . ALA A 1 349 ? -26.981 2.117 16.696 1.00 36.66 349 ALA A N 1
ATOM 2904 C CA . ALA A 1 349 ? -26.509 0.804 17.115 1.00 36.66 349 ALA A CA 1
ATOM 2905 C C . ALA A 1 349 ? -26.776 0.638 18.615 1.00 36.66 349 ALA A C 1
ATOM 2907 O O . ALA A 1 349 ? -26.187 1.344 19.437 1.00 36.66 349 ALA A O 1
ATOM 2908 N N . VAL A 1 350 ? -27.682 -0.281 18.939 1.00 34.81 350 VAL A N 1
ATOM 2909 C CA . VAL A 1 350 ? -27.918 -0.800 20.287 1.00 34.81 350 VAL A CA 1
ATOM 2910 C C . VAL A 1 350 ? -27.055 -2.053 20.410 1.00 34.81 350 VAL A C 1
ATOM 2912 O O . VAL A 1 350 ? -27.280 -3.025 19.693 1.00 34.81 350 VAL A O 1
ATOM 2915 N N . THR A 1 351 ? -26.017 -2.026 21.240 1.00 35.47 351 THR A N 1
ATOM 2916 C CA . THR A 1 351 ? -25.192 -3.208 21.527 1.00 35.47 351 THR A CA 1
ATOM 2917 C C . THR A 1 351 ? -25.593 -3.762 22.879 1.00 35.47 351 THR A C 1
ATOM 2919 O O . THR A 1 351 ? -24.967 -3.389 23.856 1.00 35.47 351 THR A O 1
ATOM 2922 N N . LEU A 1 352 ? -26.615 -4.619 22.948 1.00 34.28 352 LEU A N 1
ATOM 2923 C CA . LEU A 1 352 ? -27.004 -5.298 24.191 1.00 34.28 352 LEU A CA 1
ATOM 2924 C C . LEU A 1 352 ? -25.750 -5.778 24.942 1.00 34.28 352 LEU A C 1
ATOM 2926 O O . LEU A 1 352 ? -24.977 -6.574 24.403 1.00 34.28 352 LEU A O 1
ATOM 2930 N N . ASN A 1 353 ? -25.523 -5.246 26.146 1.00 38.50 353 ASN A N 1
ATOM 2931 C CA . ASN A 1 353 ? -24.619 -5.897 27.082 1.00 38.50 353 ASN A CA 1
ATOM 2932 C C . ASN A 1 353 ? -25.228 -7.279 27.326 1.00 38.50 353 ASN A C 1
ATOM 2934 O O . ASN A 1 353 ? -26.381 -7.371 27.732 1.00 38.50 353 ASN A O 1
ATOM 2938 N N . LEU A 1 354 ? -24.493 -8.338 26.998 1.00 43.16 354 LEU A N 1
ATOM 2939 C CA . LEU A 1 354 ? -24.919 -9.703 27.316 1.00 43.16 354 LEU A CA 1
ATOM 2940 C C . LEU A 1 354 ? -24.797 -9.995 28.818 1.00 43.16 354 LEU A C 1
ATOM 2942 O O . LEU A 1 354 ? -25.405 -10.947 29.283 1.00 43.16 354 LEU A O 1
ATOM 2946 N N . PHE A 1 355 ? -24.039 -9.169 29.544 1.00 44.06 355 PHE A N 1
ATOM 2947 C CA . PHE A 1 355 ? -23.685 -9.348 30.947 1.00 44.06 355 PHE A CA 1
ATOM 2948 C C . PHE A 1 355 ? -23.786 -7.989 31.635 1.00 44.06 355 PHE A C 1
ATOM 2950 O O . PHE A 1 355 ? -23.187 -7.012 31.166 1.00 44.06 355 PHE A O 1
ATOM 2957 N N . GLU A 1 356 ? -24.599 -7.906 32.681 1.00 40.91 356 GLU A N 1
ATOM 2958 C CA . GLU A 1 356 ? -24.807 -6.685 33.454 1.00 40.91 356 GLU A CA 1
ATOM 2959 C C . GLU A 1 356 ? -23.657 -6.496 34.453 1.00 40.91 356 GLU A C 1
ATOM 2961 O O . GLU A 1 356 ? -23.208 -5.363 34.643 1.00 40.91 356 GLU A O 1
ATOM 2966 N N . ASN A 1 357 ? -23.098 -7.598 34.976 1.00 53.47 357 ASN A N 1
ATOM 2967 C CA . ASN A 1 357 ? -22.051 -7.605 36.004 1.00 53.47 357 ASN A CA 1
ATOM 2968 C C . ASN A 1 357 ? -20.894 -8.586 35.691 1.00 53.47 357 ASN A C 1
ATOM 2970 O O . ASN A 1 357 ? -20.981 -9.414 34.786 1.00 53.47 357 ASN A O 1
ATOM 2974 N N . GLU A 1 358 ? -19.790 -8.493 36.448 1.00 46.81 358 GLU A N 1
ATOM 2975 C CA . GLU A 1 358 ? -18.625 -9.399 36.338 1.00 46.81 358 GLU A CA 1
ATOM 2976 C C . GLU A 1 358 ? -19.004 -10.858 36.662 1.00 46.81 358 GLU A C 1
ATOM 2978 O O . GLU A 1 358 ? -18.509 -11.777 36.014 1.00 46.81 358 GLU A O 1
ATOM 2983 N N . GLU A 1 359 ? -19.968 -11.049 37.568 1.00 57.09 359 GLU A N 1
ATOM 2984 C CA . GLU A 1 359 ? -20.555 -12.350 37.916 1.00 57.09 359 GLU A CA 1
ATOM 2985 C C . GLU A 1 359 ? -21.260 -13.016 36.720 1.00 57.09 359 GLU A C 1
ATOM 2987 O O . GLU A 1 359 ? -21.019 -14.192 36.464 1.00 57.09 359 GLU A O 1
ATOM 2992 N N . ASP A 1 360 ? -22.031 -12.275 35.911 1.00 56.59 360 ASP A N 1
ATOM 2993 C CA . ASP A 1 360 ? -22.728 -12.855 34.747 1.00 56.59 360 ASP A CA 1
ATOM 2994 C C . ASP A 1 360 ? -21.738 -13.330 33.664 1.00 56.59 360 ASP A C 1
ATOM 2996 O O . ASP A 1 360 ? -21.993 -14.273 32.911 1.00 56.59 360 ASP A O 1
ATOM 3000 N N . PHE A 1 361 ? -20.581 -12.666 33.567 1.00 52.03 361 PHE A N 1
ATOM 3001 C CA . PHE A 1 361 ? -19.510 -13.078 32.663 1.00 52.03 361 PHE A CA 1
ATOM 3002 C C . PHE A 1 361 ? -18.789 -14.332 33.173 1.00 52.03 361 PHE A C 1
ATOM 3004 O O . PHE A 1 361 ? -18.437 -15.202 32.370 1.00 52.03 361 PHE A O 1
ATOM 3011 N N . GLU A 1 362 ? -18.581 -14.448 34.487 1.00 57.56 362 GLU A N 1
ATOM 3012 C CA . GLU A 1 362 ? -18.047 -15.665 35.103 1.00 57.56 362 GLU A CA 1
ATOM 3013 C C . GLU A 1 362 ? -19.006 -16.850 34.929 1.00 57.56 362 GLU A C 1
ATOM 3015 O O . GLU A 1 362 ? -18.565 -17.924 34.514 1.00 57.56 362 GLU A O 1
ATOM 3020 N N . GLU A 1 363 ? -20.310 -16.639 35.114 1.00 68.12 363 GLU A N 1
ATOM 3021 C CA . GLU A 1 363 ? -21.345 -17.662 34.933 1.00 68.12 363 GLU A CA 1
ATOM 3022 C C . GLU A 1 363 ? -21.404 -18.157 33.475 1.00 68.12 363 GLU A C 1
ATOM 3024 O O . GLU A 1 363 ? -21.387 -19.361 33.209 1.00 68.12 363 GLU A O 1
ATOM 3029 N N . TYR A 1 364 ? -21.321 -17.249 32.496 1.00 68.19 364 TYR A N 1
ATOM 3030 C CA . TYR A 1 364 ? -21.218 -17.626 31.082 1.00 68.19 364 TYR A CA 1
ATOM 3031 C C . TYR A 1 364 ? -19.946 -18.425 30.754 1.00 68.19 364 TYR A C 1
ATOM 3033 O O . TYR A 1 364 ? -19.976 -19.357 29.940 1.00 68.19 364 TYR A O 1
ATOM 3041 N N . LEU A 1 365 ? -18.807 -18.076 31.362 1.00 59.78 365 LEU A N 1
ATOM 3042 C CA . LEU A 1 365 ? -17.560 -18.826 31.191 1.00 59.78 365 LEU A CA 1
ATOM 3043 C C . LEU A 1 365 ? -17.645 -20.229 31.806 1.00 59.78 365 LEU A C 1
ATOM 3045 O O . LEU A 1 365 ? -17.044 -21.161 31.261 1.00 59.78 365 LEU A O 1
ATOM 3049 N N . GLU A 1 366 ? -18.374 -20.396 32.909 1.00 64.88 366 GLU A N 1
ATOM 3050 C CA . GLU A 1 366 ? -18.656 -21.708 33.494 1.00 64.88 366 GLU A CA 1
ATOM 3051 C C . GLU A 1 366 ? -19.592 -22.538 32.611 1.00 64.88 366 GLU A C 1
ATOM 3053 O O . GLU A 1 366 ? -19.260 -23.682 32.293 1.00 64.88 366 GLU A O 1
ATOM 3058 N N . GLU A 1 367 ? -20.679 -21.961 32.093 1.00 65.19 367 GLU A N 1
ATOM 3059 C CA . GLU A 1 367 ? -21.578 -22.655 31.161 1.00 65.19 367 GLU A CA 1
ATOM 3060 C C . GLU A 1 367 ? -20.866 -23.121 29.878 1.00 65.19 367 GLU A C 1
ATOM 3062 O O . GLU A 1 367 ? -21.132 -24.210 29.361 1.00 65.19 367 GLU A O 1
ATOM 3067 N N . GLN A 1 368 ? -19.933 -22.321 29.352 1.00 60.56 368 GLN A N 1
ATOM 3068 C CA . GLN A 1 368 ? -19.121 -22.691 28.186 1.00 60.56 368 GLN A CA 1
ATOM 3069 C C . GLN A 1 368 ? -18.154 -23.846 28.490 1.00 60.56 368 GLN A C 1
ATOM 3071 O O . GLN A 1 368 ? -17.932 -24.700 27.627 1.00 60.56 368 GLN A O 1
ATOM 3076 N N . LYS A 1 369 ? -17.596 -23.908 29.707 1.00 58.00 369 LYS A N 1
ATOM 3077 C CA . LYS A 1 369 ? -16.763 -25.040 30.150 1.00 58.00 369 LYS A CA 1
ATOM 3078 C C . LYS A 1 369 ? -17.582 -26.322 30.297 1.00 58.00 369 LYS A C 1
ATOM 3080 O O . LYS A 1 369 ? -17.100 -27.372 29.884 1.00 58.00 369 LYS A O 1
ATOM 3085 N N . ILE A 1 370 ? -18.805 -26.227 30.823 1.00 53.38 370 ILE A N 1
ATOM 3086 C CA . ILE A 1 370 ? -19.722 -27.368 30.984 1.00 53.38 370 ILE A CA 1
ATOM 3087 C C . ILE A 1 370 ? -20.149 -27.917 29.613 1.00 53.38 370 ILE A C 1
ATOM 3089 O O . ILE A 1 370 ? -20.086 -29.119 29.372 1.00 53.38 370 ILE A O 1
ATOM 3093 N N . LYS A 1 371 ? -20.471 -27.046 28.650 1.00 50.78 371 LYS A N 1
ATOM 3094 C CA . LYS A 1 371 ? -20.787 -27.484 27.278 1.00 50.78 371 LYS A CA 1
ATOM 3095 C C . LYS A 1 371 ? -19.602 -28.159 26.578 1.00 50.78 371 LYS A C 1
ATOM 3097 O O . LYS A 1 371 ? -19.798 -29.125 25.852 1.00 50.78 371 LYS A O 1
ATOM 3102 N N . GLN A 1 372 ? -18.368 -27.710 26.823 1.00 47.84 372 GLN A N 1
ATOM 3103 C CA . GLN A 1 372 ? -17.174 -28.393 26.306 1.00 47.84 372 GLN A CA 1
ATOM 3104 C C . GLN A 1 372 ? -16.909 -29.751 26.971 1.00 47.84 372 GLN A C 1
ATOM 3106 O O . GLN A 1 372 ? -16.342 -30.628 26.316 1.00 47.84 372 GLN A O 1
ATOM 3111 N N . SER A 1 373 ? -17.295 -29.946 28.238 1.00 50.69 373 SER A N 1
ATOM 3112 C CA . SER A 1 373 ? -17.196 -31.257 28.892 1.00 50.69 373 SER A CA 1
ATOM 3113 C C . SER A 1 373 ? -18.274 -32.234 28.425 1.00 50.69 373 SER A C 1
ATOM 3115 O O . SER A 1 373 ? -17.985 -33.418 28.291 1.00 50.69 373 SER A O 1
ATOM 3117 N N . ASP A 1 374 ? -19.475 -31.748 28.108 1.00 44.00 374 ASP A N 1
ATOM 3118 C CA . ASP A 1 374 ? -20.567 -32.597 27.613 1.00 44.00 374 ASP A CA 1
ATOM 3119 C C . ASP A 1 374 ? -20.365 -33.019 26.147 1.00 44.00 374 ASP A C 1
ATOM 3121 O O . ASP A 1 374 ? -20.747 -34.122 25.766 1.00 44.00 374 ASP A O 1
ATOM 3125 N N . ASP A 1 375 ? -19.679 -32.200 25.342 1.00 42.88 375 ASP A N 1
ATOM 3126 C CA . ASP A 1 375 ? -19.280 -32.544 23.967 1.00 42.88 375 ASP A CA 1
ATOM 3127 C C . ASP A 1 375 ? -18.026 -33.454 23.894 1.00 42.88 375 ASP A C 1
ATOM 3129 O O . ASP A 1 375 ? -17.571 -33.802 22.800 1.00 42.88 375 ASP A O 1
ATOM 3133 N N . THR A 1 376 ? -17.432 -33.830 25.037 1.00 41.09 376 THR A N 1
ATOM 3134 C CA . THR A 1 376 ? -16.260 -34.732 25.117 1.00 41.09 376 THR A CA 1
ATOM 3135 C C . THR A 1 376 ? -16.542 -36.107 25.737 1.00 41.09 376 THR A C 1
ATOM 3137 O O . THR A 1 376 ? -15.589 -36.833 26.036 1.00 41.09 376 THR A O 1
ATOM 3140 N N . ILE A 1 377 ? -17.815 -36.506 25.862 1.00 37.31 377 ILE A N 1
ATOM 3141 C CA . ILE A 1 377 ? -18.224 -37.874 26.243 1.00 37.31 377 ILE A CA 1
ATOM 3142 C C . ILE A 1 377 ? -18.601 -38.703 25.014 1.00 37.31 377 ILE A C 1
ATOM 3144 O O . ILE A 1 377 ? -19.431 -38.235 24.203 1.00 37.31 377 ILE A O 1
#

Sequence (377 aa):
MKTVNWLINSKLGNAYTSRFLRSKHVNMISETDYLARLKSVCKATFCIPVQFLWFLFFVYAAYIAKTQFNNATTNMSSIAWLYSDQINLLNLLAGIQIYHLFLLSSVIIVMLNMTIGKGTIVFTTIFNALYIAELLFYASLIFIFDWAGLINKFNNVEDFLIILKSQWIWIIAVFIGIFSFIPLRTIFIDVNMWNREWIRIDRYRKTEDRENAFIFKTWVSPGEVRARILMICTGWVCVLIASVFELFGIFMETDFLTMKYLILGIGYFIFISAYVIPYNVYSIIFYWFNFLILLILFSYGLSIIENYAWMSEQNYKYLYALLLIPFILSLRSAIIYTWSLKGGKEIKAVTLNLFENEEDFEEYLEEQKIKQSDDTI

Secondary structure (DSSP, 8-state):
-HHHHHHHTSHHHHHHHHHHHH-SS-----HHHHHHHHHHHHHHHHHHHHHHHHHHHHHHHHHHHHHHHHHHHHTT-TTHHHHHHHHHHHHHHHHHHHHHHHHHHHHHHHHHH--SSHHHHHHHHHHHHHHHHHHHHHHTHHHHHHHTTSSTT-SSHHHHHHHHHH--HHHHHHHHHHHTTHHHHHHHHHHHHHHHHHHHHHHHHHH--SS----B-----HHHHHHHHHHHHHHHHHHHHHHHHHHHHHHS--S-HHHHHHHHHHHHHHHHHHHHS-SSTTHHHHHHHHHHHHHHHHHHHHHHHHHHTTSTT-GGGGGGGGGHHHHHHHHHHHHHHHHHHHT-----B----S-SSHHHHHHHHHHHHHHHHHTT-

Foldseek 3Di:
DVVQVCLCPDPLVVVLVVLQVVDPQEDQPDPLLVSLLSSLQSLLVVLLVVLVVLLVVLVVVLVVLVVVLVVCVVVVHPCNVLSVLLNVLSVVLSVVSVVSNVLSVVSNVCSSRPYQDPVLCVVLVVLVVVLVVVVLVLLQVLVVCVVSVVQLPDQAVVSVVVCCVVPVVSVVSNVVSVVSSVSVVVSNVSSVSSVVVSVVVVVVVVVPDPPPQWFPPDDCDPLNVVLLVLLLVLLSLLSVLLSVLSNCVSRAVDPCVVVSVVSNVLSVVSNVCSVPPDLDPVCLCVLVVNLVVLVVQLVVLVVCCVPFCPDPPNVCSVSSNSSVVSNVSSVSSSVSSVVCVVPDDRPTDRDDPPDPDPVRVVVVVVVVVVVVVVVVD

pLDDT: mean 78.87, std 15.34, range [34.28, 96.25]